Protein AF-A0A087W0A9-F1 (afdb_monomer_lite)

Structure (mmCIF, N/CA/C/O backbone):
data_AF-A0A087W0A9-F1
#
_entry.id   AF-A0A087W0A9-F1
#
loop_
_atom_site.group_PDB
_atom_site.id
_atom_site.type_symbol
_atom_site.label_atom_id
_atom_site.label_alt_id
_atom_site.label_comp_id
_atom_site.label_asym_id
_atom_site.label_entity_id
_atom_site.label_seq_id
_atom_site.pdbx_PDB_ins_code
_atom_site.Cartn_x
_atom_site.Cartn_y
_atom_site.Cartn_z
_atom_site.occupancy
_atom_site.B_iso_or_equiv
_atom_site.auth_seq_id
_atom_site.auth_comp_id
_atom_site.auth_asym_id
_atom_site.auth_atom_id
_atom_site.pdbx_PDB_model_num
ATOM 1 N N . MET A 1 1 ? -28.468 39.241 82.814 1.00 41.75 1 MET A N 1
ATOM 2 C CA . MET A 1 1 ? -27.625 38.100 82.390 1.00 41.75 1 MET A CA 1
ATOM 3 C C . MET A 1 1 ? -27.671 37.986 80.871 1.00 41.75 1 MET A C 1
ATOM 5 O O . MET A 1 1 ? -28.670 37.524 80.340 1.00 41.75 1 MET A O 1
ATOM 9 N N . ARG A 1 2 ? -26.648 38.475 80.154 1.00 44.56 2 ARG A N 1
ATOM 10 C CA . ARG A 1 2 ? -26.501 38.227 78.709 1.00 44.56 2 ARG A CA 1
ATOM 11 C C . ARG A 1 2 ? -25.716 36.930 78.548 1.00 44.56 2 ARG A C 1
ATOM 13 O O . ARG A 1 2 ? -24.548 36.888 78.922 1.00 44.56 2 ARG A O 1
ATOM 20 N N . MET A 1 3 ? -26.370 35.880 78.059 1.00 48.03 3 MET A N 1
ATOM 21 C CA . MET A 1 3 ? -25.693 34.631 77.719 1.00 48.03 3 MET A CA 1
ATOM 22 C C . MET A 1 3 ? -24.756 34.883 76.538 1.00 48.03 3 MET A C 1
ATOM 24 O O . MET A 1 3 ? -25.190 35.317 75.472 1.00 48.03 3 MET A O 1
ATOM 28 N N . MET A 1 4 ? -23.464 34.650 76.753 1.00 44.56 4 MET A N 1
ATOM 29 C CA . MET A 1 4 ? -22.466 34.695 75.690 1.00 44.56 4 MET A CA 1
ATOM 30 C C . MET A 1 4 ? -22.695 33.503 74.748 1.00 44.56 4 MET A C 1
ATOM 32 O O . MET A 1 4 ? -22.771 32.368 75.226 1.00 44.56 4 MET A O 1
ATOM 36 N N . PRO A 1 5 ? -22.815 33.722 73.427 1.00 54.00 5 PRO A N 1
ATOM 37 C CA . PRO A 1 5 ? -22.968 32.630 72.483 1.00 54.00 5 PRO A CA 1
ATOM 38 C C . PRO A 1 5 ? -21.712 31.755 72.468 1.00 54.00 5 PRO A C 1
ATOM 40 O O . PRO A 1 5 ? -20.585 32.230 72.332 1.00 54.00 5 PRO A O 1
ATOM 43 N N . ASN A 1 6 ? -21.953 30.458 72.632 1.00 52.66 6 ASN A N 1
ATOM 44 C CA . ASN A 1 6 ? -20.966 29.403 72.792 1.00 52.66 6 ASN A CA 1
ATOM 45 C C . ASN A 1 6 ? -20.034 29.326 71.563 1.00 52.66 6 ASN A C 1
ATOM 47 O O . ASN A 1 6 ? -20.476 29.050 70.451 1.00 52.66 6 ASN A O 1
ATOM 51 N N . VAL A 1 7 ? -18.733 29.566 71.748 1.00 57.06 7 VAL A N 1
ATOM 52 C CA . VAL A 1 7 ? -17.722 29.654 70.668 1.00 57.06 7 VAL A CA 1
ATOM 53 C C . VAL A 1 7 ? -17.642 28.366 69.827 1.00 57.06 7 VAL A C 1
ATOM 55 O O . VAL A 1 7 ? -17.295 28.408 68.648 1.00 57.06 7 VAL A O 1
ATOM 58 N N . ARG A 1 8 ? -18.051 27.220 70.389 1.00 58.75 8 ARG A N 1
ATOM 59 C CA . ARG A 1 8 ? -18.098 25.925 69.689 1.00 58.75 8 ARG A CA 1
ATOM 60 C C . ARG A 1 8 ? -19.144 25.842 68.575 1.00 58.75 8 ARG A C 1
ATOM 62 O O . ARG A 1 8 ? -18.890 25.178 67.576 1.00 58.75 8 ARG A O 1
ATOM 69 N N . THR A 1 9 ? -20.300 26.493 68.709 1.00 58.28 9 THR A N 1
ATOM 70 C CA . THR A 1 9 ? -21.375 26.377 67.705 1.00 58.28 9 THR A CA 1
ATOM 71 C C . THR A 1 9 ? -21.125 27.246 66.475 1.00 58.28 9 THR A C 1
ATOM 73 O O . THR A 1 9 ? -21.522 26.862 65.376 1.00 58.28 9 THR A O 1
ATOM 76 N N . LYS A 1 10 ? -20.386 28.357 66.618 1.00 59.75 10 LYS A N 1
ATOM 77 C CA . LYS A 1 10 ? -19.938 29.177 65.478 1.00 59.75 10 LYS A CA 1
ATOM 78 C C . LYS A 1 10 ? -19.046 28.392 64.509 1.00 59.75 10 LYS A C 1
ATOM 80 O O . LYS A 1 10 ? -19.249 28.473 63.304 1.00 59.75 10 LYS A O 1
ATOM 85 N N . ASN A 1 11 ? -18.149 27.558 65.032 1.00 74.31 11 ASN A N 1
ATOM 86 C CA . ASN A 1 11 ? -17.206 26.786 64.217 1.00 74.31 11 ASN A CA 1
ATOM 87 C C . ASN A 1 11 ? -17.902 25.671 63.399 1.00 74.31 11 ASN A C 1
ATOM 89 O O . ASN A 1 11 ? -17.533 25.383 62.264 1.00 74.31 11 ASN A O 1
ATOM 93 N N . ILE A 1 12 ? -18.979 25.083 63.935 1.00 77.25 12 ILE A N 1
ATOM 94 C CA . ILE A 1 12 ? -19.772 24.065 63.223 1.00 77.25 12 ILE A CA 1
ATOM 95 C C . ILE A 1 12 ? -20.563 24.695 62.072 1.00 77.25 12 ILE A C 1
ATOM 97 O O . ILE A 1 12 ? -20.585 24.150 60.970 1.00 77.25 12 ILE A O 1
ATOM 101 N N . TYR A 1 13 ? -21.185 25.854 62.302 1.00 82.62 13 TYR A N 1
ATOM 102 C CA . TYR A 1 13 ? -21.931 26.558 61.259 1.00 82.62 13 TYR A CA 1
ATOM 103 C C . TYR A 1 13 ? -21.014 27.013 60.114 1.00 82.62 13 TYR A C 1
ATOM 105 O O . TYR A 1 13 ? -21.341 26.822 58.943 1.00 82.62 13 TYR A O 1
ATOM 113 N N . GLU A 1 14 ? -19.829 27.537 60.438 1.00 84.69 14 GLU A N 1
ATOM 114 C CA . GLU A 1 14 ? -18.809 27.900 59.448 1.00 84.69 14 GLU A CA 1
ATOM 115 C C . GLU A 1 14 ? -18.337 26.687 58.634 1.00 84.69 14 GLU A C 1
ATOM 117 O O . GLU A 1 14 ? -18.252 26.772 57.407 1.00 84.69 14 GLU A O 1
ATOM 122 N N . ALA A 1 15 ? -18.120 25.533 59.274 1.00 84.81 15 ALA A N 1
ATOM 123 C CA . ALA A 1 15 ? -17.748 24.298 58.584 1.00 84.81 15 ALA A CA 1
ATOM 124 C C . ALA A 1 15 ? -18.852 23.782 57.641 1.00 84.81 15 ALA A C 1
ATOM 126 O O . ALA A 1 15 ? -18.552 23.330 56.534 1.00 84.81 15 ALA A O 1
ATOM 127 N N . ILE A 1 16 ? -20.126 23.870 58.044 1.00 87.19 16 ILE A N 1
ATOM 128 C CA . ILE A 1 16 ? -21.272 23.484 57.204 1.00 87.19 16 ILE A CA 1
ATOM 129 C C . ILE A 1 16 ? -21.385 24.420 55.997 1.00 87.19 16 ILE A C 1
ATOM 131 O O . ILE A 1 16 ? -21.445 23.946 54.862 1.00 87.19 16 ILE A O 1
ATOM 135 N N . MET A 1 17 ? -21.322 25.736 56.215 1.00 89.75 17 MET A N 1
ATOM 136 C CA . MET A 1 17 ? -21.353 26.727 55.135 1.00 89.75 17 MET A CA 1
ATOM 137 C C . MET A 1 17 ? -20.164 26.570 54.178 1.00 89.75 17 MET A C 1
ATOM 139 O O . MET A 1 17 ? -20.325 26.713 52.968 1.00 89.75 17 MET A O 1
ATOM 143 N N . HIS A 1 18 ? -18.971 26.247 54.688 1.00 87.12 18 HIS A N 1
ATOM 144 C CA . HIS A 1 18 ? -17.796 25.981 53.858 1.00 87.12 18 HIS A CA 1
ATOM 145 C C . HIS A 1 18 ? -17.975 24.717 53.007 1.00 87.12 18 HIS A C 1
ATOM 147 O O . HIS A 1 18 ? -17.695 24.740 51.810 1.00 87.12 18 HIS A O 1
ATOM 153 N N . ARG A 1 19 ? -18.487 23.622 53.588 1.00 90.25 19 ARG A N 1
ATOM 154 C CA . ARG A 1 19 ? -18.809 22.397 52.834 1.00 90.25 19 ARG A CA 1
ATOM 155 C C . ARG A 1 19 ? -19.855 22.655 51.755 1.00 90.25 19 ARG A C 1
ATOM 157 O O . ARG A 1 19 ? -19.683 22.179 50.639 1.00 90.25 19 ARG A O 1
ATOM 164 N N . GLN A 1 20 ? -20.889 23.436 52.062 1.00 92.50 20 GLN A N 1
ATOM 165 C CA . GLN A 1 20 ? -21.914 23.803 51.089 1.00 92.50 20 GLN A CA 1
ATOM 166 C C . GLN A 1 20 ? -21.325 24.632 49.940 1.00 92.50 20 GLN A C 1
ATOM 168 O O . GLN A 1 20 ? -21.525 24.281 48.781 1.00 92.50 20 GLN A O 1
ATOM 173 N N . LYS A 1 21 ? -20.510 25.652 50.242 1.00 91.69 21 LYS A N 1
ATOM 174 C CA . LYS A 1 21 ? -19.800 26.440 49.219 1.00 91.69 21 LYS A CA 1
ATOM 175 C C . LYS A 1 21 ? -18.885 25.578 48.349 1.00 91.69 21 LYS A C 1
ATOM 177 O O . LYS A 1 21 ? -18.842 25.775 47.141 1.00 91.69 21 LYS A O 1
ATOM 182 N N . MET A 1 22 ? -18.177 24.614 48.939 1.00 92.38 22 MET A N 1
ATOM 183 C CA . MET A 1 22 ? -17.319 23.684 48.195 1.00 92.38 22 MET A CA 1
ATOM 184 C C . MET A 1 22 ? -18.130 22.743 47.296 1.00 92.38 22 MET A C 1
ATOM 186 O O . MET A 1 22 ? -17.740 22.508 46.155 1.00 92.38 22 MET A O 1
ATOM 190 N N . ALA A 1 23 ? -19.271 22.237 47.771 1.00 91.62 23 ALA A N 1
ATOM 191 C CA . ALA A 1 23 ? -20.166 21.402 46.972 1.00 91.62 23 ALA A CA 1
ATOM 192 C C . ALA A 1 23 ? -20.796 22.185 45.807 1.00 91.62 23 ALA A C 1
ATOM 194 O O . ALA A 1 23 ? -20.850 21.687 44.683 1.00 91.62 23 ALA A O 1
ATOM 195 N N . GLU A 1 24 ? -21.223 23.427 46.048 1.00 93.19 24 GLU A N 1
ATOM 196 C CA . GLU A 1 24 ? -21.750 24.320 45.013 1.00 93.19 24 GLU A CA 1
ATOM 197 C C . GLU A 1 24 ? -20.676 24.693 43.983 1.00 93.19 24 GLU A C 1
ATOM 199 O O . GLU A 1 24 ? -20.935 24.610 42.783 1.00 93.19 24 GLU A O 1
ATOM 204 N N . ALA A 1 25 ? -19.458 25.021 44.427 1.00 93.81 25 ALA A N 1
ATOM 205 C CA . ALA A 1 25 ? -18.329 25.291 43.539 1.00 93.81 25 ALA A CA 1
ATOM 206 C C . ALA A 1 25 ? -17.983 24.067 42.677 1.00 93.81 25 ALA A C 1
ATOM 208 O O . ALA A 1 25 ? -17.817 24.199 41.468 1.00 93.81 25 ALA A O 1
ATOM 209 N N . LYS A 1 26 ? -17.957 22.863 43.266 1.00 94.44 26 LYS A N 1
ATOM 210 C CA . LYS A 1 26 ? -17.731 21.614 42.526 1.00 94.44 26 LYS A CA 1
ATOM 211 C C . LYS A 1 26 ? -18.806 21.390 41.459 1.00 94.44 26 LYS A C 1
ATOM 213 O O . LYS A 1 26 ? -18.471 21.145 40.304 1.00 94.44 26 LYS A O 1
ATOM 218 N N . LYS A 1 27 ? -20.082 21.570 41.813 1.00 94.19 27 LYS A N 1
ATOM 219 C CA . LYS A 1 27 ? -21.205 21.462 40.869 1.00 94.19 27 LYS A CA 1
ATOM 220 C C . LYS A 1 27 ? -21.097 22.477 39.726 1.00 94.19 27 LYS A C 1
ATOM 222 O O . LYS A 1 27 ? -21.428 22.157 38.589 1.00 94.19 27 LYS A O 1
ATOM 227 N N . GLN A 1 28 ? -20.639 23.698 40.005 1.00 93.12 28 GLN A N 1
ATOM 228 C CA . GLN A 1 28 ? -20.399 24.707 38.969 1.00 93.12 28 GLN A CA 1
ATOM 229 C C . GLN A 1 28 ? -19.237 24.320 38.047 1.00 93.12 28 GLN A C 1
ATOM 231 O O . GLN A 1 28 ? -19.374 24.449 36.831 1.00 93.12 28 GLN A O 1
ATOM 236 N N . CYS A 1 29 ? -18.129 23.811 38.594 1.00 94.56 29 CYS A N 1
ATOM 237 C CA . CYS A 1 29 ? -17.008 23.310 37.796 1.00 94.56 29 CYS A CA 1
ATOM 238 C C . CYS A 1 29 ? -17.449 22.174 36.861 1.00 94.56 29 CYS A C 1
ATOM 240 O O . CYS A 1 29 ? -17.224 22.269 35.658 1.00 94.56 29 CYS A O 1
ATOM 242 N N . GLU A 1 30 ? -18.178 21.179 37.375 1.00 92.75 30 GLU A N 1
ATOM 243 C CA . GLU A 1 30 ? -18.722 20.067 36.577 1.00 92.75 30 GLU A CA 1
ATOM 244 C C . GLU A 1 30 ? -19.658 20.564 35.460 1.00 92.75 30 GLU A C 1
ATOM 246 O O . GLU A 1 30 ? -19.624 20.078 34.330 1.00 92.75 30 GLU A O 1
ATOM 251 N N . GLN A 1 31 ? -20.482 21.583 35.733 1.00 91.62 31 GLN A N 1
ATOM 252 C CA . GLN A 1 31 ? -21.335 22.194 34.709 1.00 91.62 31 GLN A CA 1
ATOM 253 C C . GLN A 1 31 ? -20.533 22.908 33.615 1.00 91.62 31 GLN A C 1
ATOM 255 O O . GLN A 1 31 ? -20.938 22.884 32.451 1.00 91.62 31 GLN A O 1
ATOM 260 N N . ILE A 1 32 ? -19.429 23.569 33.967 1.00 96.25 32 ILE A N 1
ATOM 261 C CA . ILE A 1 32 ? -18.552 24.243 33.001 1.00 96.25 32 ILE A CA 1
ATOM 262 C C . ILE A 1 32 ? -17.812 23.209 32.149 1.00 96.25 32 ILE A C 1
ATOM 264 O O . ILE A 1 32 ? -17.768 23.361 30.929 1.00 96.25 32 ILE A O 1
ATOM 268 N N . GLU A 1 33 ? -17.279 22.155 32.764 1.00 93.38 33 GLU A N 1
ATOM 269 C CA . GLU A 1 33 ? -16.610 21.053 32.064 1.00 93.38 33 GLU A CA 1
ATOM 270 C C . GLU A 1 33 ? -17.559 20.343 31.099 1.00 93.38 33 GLU A C 1
ATOM 272 O O . GLU A 1 33 ? -17.237 20.208 29.920 1.00 93.38 33 GLU A O 1
ATOM 277 N N . ASN A 1 34 ? -18.777 20.012 31.536 1.00 93.75 34 ASN A N 1
ATOM 278 C CA . ASN A 1 34 ? -19.786 19.427 30.654 1.00 93.75 34 ASN A CA 1
ATOM 279 C C . ASN A 1 34 ? -20.120 20.348 29.475 1.00 93.75 34 ASN A C 1
ATOM 281 O O . ASN A 1 34 ? -20.191 19.895 28.334 1.00 93.75 34 ASN A O 1
ATOM 285 N N . LYS A 1 35 ? -20.284 21.658 29.708 1.00 93.44 35 LYS A N 1
ATOM 286 C CA . LYS A 1 35 ? -20.517 22.621 28.619 1.00 93.44 35 LYS A CA 1
ATOM 287 C C . LYS A 1 35 ? -19.363 22.646 27.618 1.00 93.44 35 LYS A C 1
ATOM 289 O O . LYS A 1 35 ? -19.626 22.688 26.418 1.00 93.44 35 LYS A O 1
ATOM 294 N N . ARG A 1 36 ? -18.113 22.603 28.089 1.00 94.44 36 ARG A N 1
ATOM 295 C CA . ARG A 1 36 ? -16.931 22.517 27.217 1.00 94.44 36 ARG A CA 1
ATOM 296 C C . ARG A 1 36 ? -16.926 21.220 26.416 1.00 94.44 36 ARG A C 1
ATOM 298 O O . ARG A 1 36 ? -16.761 21.271 25.204 1.00 94.44 36 ARG A O 1
ATOM 305 N N . PHE A 1 37 ? -17.220 20.090 27.056 1.00 94.56 37 PHE A N 1
ATOM 306 C CA . PHE A 1 37 ? -17.307 18.797 26.383 1.00 94.56 37 PHE A CA 1
ATOM 307 C C . PHE A 1 37 ? -18.316 18.809 25.226 1.00 94.56 37 PHE A C 1
ATOM 309 O O . PHE A 1 37 ? -17.989 18.369 24.124 1.00 94.56 37 PHE A O 1
ATOM 316 N N . PHE A 1 38 ? -19.518 19.359 25.434 1.00 92.19 38 PHE A N 1
ATOM 317 C CA . PHE A 1 38 ? -20.519 19.464 24.367 1.00 92.19 38 PHE A CA 1
ATOM 318 C C . PHE A 1 38 ? -20.085 20.410 23.242 1.00 92.19 38 PHE A C 1
ATOM 320 O O . PHE A 1 38 ? -20.293 20.091 22.074 1.00 92.19 38 PHE A O 1
ATOM 327 N N . GLN A 1 39 ? -19.427 21.528 23.563 1.00 93.31 39 GLN A N 1
ATOM 328 C CA . GLN A 1 39 ? -18.872 22.432 22.549 1.00 93.31 39 GLN A CA 1
ATOM 329 C C . GLN A 1 39 ? -17.794 21.742 21.701 1.00 93.31 39 GLN A C 1
ATOM 331 O O . GLN A 1 39 ? -17.842 21.811 20.473 1.00 93.31 39 GLN A O 1
ATOM 336 N N . ASP A 1 40 ? -16.867 21.021 22.329 1.00 92.75 40 ASP A N 1
ATOM 337 C CA . ASP A 1 40 ? -15.804 20.296 21.629 1.00 92.75 40 ASP A CA 1
ATOM 338 C C . ASP A 1 40 ? -16.348 19.112 20.824 1.00 92.75 40 ASP A C 1
ATOM 340 O O . ASP A 1 40 ? -15.849 18.798 19.738 1.00 92.75 40 ASP A O 1
ATOM 344 N N . SER A 1 41 ? -17.382 18.444 21.338 1.00 91.44 41 SER A N 1
ATOM 345 C CA . SER A 1 41 ? -18.109 17.399 20.617 1.00 91.44 41 SER A CA 1
ATOM 346 C C . SER A 1 41 ? -18.794 17.962 19.370 1.00 91.44 41 SER A C 1
ATOM 348 O O . SER A 1 41 ? -18.656 17.392 18.290 1.00 91.44 41 SER A O 1
ATOM 350 N N . ASP A 1 42 ? -19.459 19.115 19.474 1.00 92.38 42 ASP A N 1
ATOM 351 C CA . ASP A 1 42 ? -20.101 19.782 18.338 1.00 92.38 42 ASP A CA 1
ATOM 352 C C . ASP A 1 42 ? -19.086 20.234 17.283 1.00 92.38 42 ASP A C 1
ATOM 354 O O . ASP A 1 42 ? -19.322 20.086 16.080 1.00 92.38 42 ASP A O 1
ATOM 358 N N . VAL A 1 43 ? -17.938 20.773 17.707 1.00 92.38 43 VAL A N 1
ATOM 359 C CA . VAL A 1 43 ? -16.852 21.151 16.791 1.00 92.38 43 VAL A CA 1
ATOM 360 C C . VAL A 1 43 ? -16.316 19.919 16.064 1.00 92.38 43 VAL A C 1
ATOM 362 O O . VAL A 1 43 ? -16.191 19.957 14.836 1.00 92.38 43 VAL A O 1
ATOM 365 N N . ARG A 1 44 ? -16.067 18.814 16.780 1.00 91.31 44 ARG A N 1
ATOM 366 C CA . ARG A 1 44 ? -15.632 17.544 16.177 1.00 91.31 44 ARG A CA 1
ATOM 367 C C . ARG A 1 44 ? -16.664 16.996 15.200 1.00 91.31 44 ARG A C 1
ATOM 369 O O . ARG A 1 44 ? -16.306 16.716 14.061 1.00 91.31 44 ARG A O 1
ATOM 376 N N . ALA A 1 45 ? -17.938 16.947 15.580 1.00 92.06 45 ALA A N 1
ATOM 377 C CA . ALA A 1 45 ? -19.012 16.477 14.709 1.00 92.06 45 ALA A CA 1
ATOM 378 C C . ALA A 1 45 ? -19.143 17.332 13.434 1.00 92.06 45 ALA A C 1
ATOM 380 O O . ALA A 1 45 ? -19.347 16.806 12.339 1.00 92.06 45 ALA A O 1
ATOM 381 N N . ARG A 1 46 ? -18.974 18.661 13.532 1.00 92.19 46 ARG A N 1
ATOM 382 C CA . ARG A 1 46 ? -18.962 19.558 12.360 1.00 92.19 46 ARG A CA 1
ATOM 383 C C . ARG A 1 46 ? -17.752 19.324 11.460 1.00 92.19 46 ARG A C 1
ATOM 385 O O . ARG A 1 46 ? -17.905 19.337 10.239 1.00 92.19 46 ARG A O 1
ATOM 392 N N . GLN A 1 47 ? -16.566 19.133 12.034 1.00 92.50 47 GLN A N 1
ATOM 393 C CA . GLN A 1 47 ? -15.353 18.837 11.268 1.00 92.50 47 GLN A CA 1
ATOM 394 C C . GLN A 1 47 ? -15.450 17.476 10.584 1.00 92.50 47 GLN A C 1
ATOM 396 O O . GLN A 1 47 ? -15.177 17.379 9.392 1.00 92.50 47 GLN A O 1
ATOM 401 N N . GLU A 1 48 ? -15.932 16.460 11.292 1.00 89.62 48 GLU A N 1
ATOM 402 C CA . GLU A 1 48 ? -16.163 15.130 10.743 1.00 89.62 48 GLU A CA 1
ATOM 403 C C . GLU A 1 48 ? -17.191 15.175 9.612 1.00 89.62 48 GLU A C 1
ATOM 405 O O . GLU A 1 48 ? -16.926 14.667 8.525 1.00 89.62 48 GLU A O 1
ATOM 410 N N . LYS A 1 49 ? -18.315 15.884 9.790 1.00 94.00 49 LYS A N 1
ATOM 411 C CA . LYS A 1 49 ? -19.292 16.120 8.716 1.00 94.00 49 LYS A CA 1
ATOM 412 C C . LYS A 1 49 ? -18.675 16.847 7.519 1.00 94.00 49 LYS A C 1
ATOM 414 O O . LYS A 1 49 ? -19.016 16.553 6.378 1.00 94.00 49 LYS A O 1
ATOM 419 N N . ARG A 1 50 ? -17.762 17.794 7.753 1.00 92.06 50 ARG A N 1
ATOM 420 C CA . ARG A 1 50 ? -17.046 18.497 6.681 1.00 92.06 50 ARG A CA 1
ATOM 421 C C . ARG A 1 50 ? -16.094 17.557 5.946 1.00 92.06 50 ARG A C 1
ATOM 423 O O . ARG A 1 50 ? -16.119 17.552 4.722 1.00 92.06 50 ARG A O 1
ATOM 430 N N . TRP A 1 51 ? -15.304 16.750 6.646 1.00 88.19 51 TRP A N 1
ATOM 431 C CA . TRP A 1 51 ? -14.361 15.805 6.037 1.00 88.19 51 TRP A CA 1
ATOM 432 C C . TRP A 1 51 ? -15.049 14.652 5.313 1.00 88.19 51 TRP A C 1
ATOM 434 O O . TRP A 1 51 ? -14.590 14.231 4.256 1.00 88.19 51 TRP A O 1
ATOM 444 N N . THR A 1 52 ? -16.172 14.183 5.852 1.00 88.88 52 THR A N 1
ATOM 445 C CA . THR A 1 52 ? -17.005 13.138 5.241 1.00 88.88 52 THR A CA 1
ATOM 446 C C . THR A 1 52 ? -17.952 13.680 4.172 1.00 88.88 52 THR A C 1
ATOM 448 O O . THR A 1 52 ? -18.609 12.894 3.490 1.00 88.88 52 THR A O 1
ATOM 451 N N . SER A 1 53 ? -18.027 15.004 3.993 1.00 93.44 53 SER A N 1
ATOM 452 C CA . SER A 1 53 ? -18.840 15.594 2.934 1.00 93.44 53 SER A CA 1
ATOM 453 C C . SER A 1 53 ? -18.320 15.193 1.557 1.00 93.44 53 SER A C 1
ATOM 455 O O . SER A 1 53 ? -17.113 15.144 1.302 1.00 93.44 53 SER A O 1
ATOM 457 N N . GLU A 1 54 ? -19.257 14.977 0.642 1.00 88.56 54 GLU A N 1
ATOM 458 C CA . GLU A 1 54 ? -18.975 14.687 -0.761 1.00 88.56 54 GLU A CA 1
ATOM 459 C C . GLU A 1 54 ? -18.122 15.786 -1.410 1.00 88.56 54 GLU A C 1
ATOM 461 O O . GLU A 1 54 ? -17.242 15.502 -2.214 1.00 88.56 54 GLU A O 1
ATOM 466 N N . THR A 1 55 ? -18.287 17.040 -0.987 1.00 91.12 55 THR A N 1
ATOM 467 C CA . THR A 1 55 ? -17.471 18.173 -1.435 1.00 91.12 55 THR A CA 1
ATOM 468 C C . THR A 1 55 ? -16.014 18.057 -0.994 1.00 91.12 55 THR A C 1
ATOM 470 O O . THR A 1 55 ? -15.119 18.313 -1.793 1.00 91.12 55 THR A O 1
ATOM 473 N N . SER A 1 56 ? -15.750 17.662 0.256 1.00 88.44 56 SER A N 1
ATOM 474 C CA . SER A 1 56 ? -14.380 17.443 0.746 1.00 88.44 56 SER A CA 1
ATOM 475 C C . SER A 1 56 ? -13.730 16.245 0.062 1.00 88.44 56 SER A C 1
ATOM 477 O O . SER A 1 56 ? -12.570 16.323 -0.339 1.00 88.44 56 SER A O 1
ATOM 479 N N . PHE A 1 57 ? -14.487 15.162 -0.128 1.00 87.00 57 PHE A N 1
ATOM 480 C CA . PHE A 1 57 ? -14.032 14.002 -0.886 1.00 87.00 57 PHE A CA 1
ATOM 481 C C . PHE A 1 57 ? -13.692 14.373 -2.333 1.00 87.00 57 PHE A C 1
ATOM 483 O O . PHE A 1 57 ? -12.588 14.090 -2.786 1.00 87.00 57 PHE A O 1
ATOM 490 N N . ASN A 1 58 ? -14.586 15.077 -3.031 1.00 89.19 58 ASN A N 1
ATOM 491 C CA . ASN A 1 58 ? -14.358 15.533 -4.399 1.00 89.19 58 ASN A CA 1
ATOM 492 C C . ASN A 1 58 ? -13.173 16.498 -4.481 1.00 89.19 58 ASN A C 1
ATOM 494 O O . ASN A 1 58 ? -12.359 16.361 -5.384 1.00 89.19 58 ASN A O 1
ATOM 498 N N . ASN A 1 59 ? -13.007 17.413 -3.525 1.00 87.62 59 ASN A N 1
ATOM 499 C CA . ASN A 1 59 ? -11.845 18.303 -3.485 1.00 87.62 59 ASN A CA 1
ATOM 500 C C . ASN A 1 59 ? -10.533 17.533 -3.275 1.00 87.62 59 ASN A C 1
ATOM 502 O O . ASN A 1 59 ? -9.558 17.801 -3.971 1.00 87.62 59 ASN A O 1
ATOM 506 N N . SER A 1 60 ? -10.507 16.559 -2.361 1.00 85.25 60 SER A N 1
ATOM 507 C CA . SER A 1 60 ? -9.328 15.712 -2.138 1.00 85.25 60 SER A CA 1
ATOM 508 C C . SER A 1 60 ? -9.035 14.818 -3.344 1.00 85.25 60 SER A C 1
ATOM 510 O O . SER A 1 60 ? -7.877 14.616 -3.692 1.00 85.25 60 SER A O 1
ATOM 512 N N . MET A 1 61 ? -10.076 14.303 -4.000 1.00 85.19 61 MET A N 1
ATOM 513 C CA . MET A 1 61 ? -9.961 13.495 -5.211 1.00 85.19 61 MET A CA 1
ATOM 514 C C . MET A 1 61 ? -9.439 14.339 -6.376 1.00 85.19 61 MET A C 1
ATOM 516 O O . MET A 1 61 ? -8.528 13.921 -7.078 1.00 85.19 61 MET A O 1
ATOM 520 N N . MET A 1 62 ? -9.958 15.555 -6.550 1.00 83.00 62 MET A N 1
ATOM 521 C CA . MET A 1 62 ? -9.497 16.495 -7.573 1.00 83.00 62 MET A CA 1
ATOM 522 C C . MET A 1 62 ? -8.061 16.944 -7.322 1.00 83.00 62 MET A C 1
ATOM 524 O O . MET A 1 62 ? -7.302 17.037 -8.276 1.00 83.00 62 MET A O 1
ATOM 528 N N . ALA A 1 63 ? -7.656 17.157 -6.067 1.00 81.50 63 ALA A N 1
ATOM 529 C CA . ALA A 1 63 ? -6.265 17.455 -5.728 1.00 81.50 63 ALA A CA 1
ATOM 530 C C . ALA A 1 63 ? -5.304 16.310 -6.093 1.00 81.50 63 ALA A C 1
ATOM 532 O O . ALA A 1 63 ? -4.150 16.572 -6.408 1.00 81.50 63 ALA A O 1
ATOM 533 N N . TYR A 1 64 ? -5.776 15.060 -6.069 1.00 79.19 64 TYR A N 1
ATOM 534 C CA . TYR A 1 64 ? -4.970 13.890 -6.424 1.00 79.19 64 TYR A CA 1
ATOM 535 C C . TYR A 1 64 ? -4.977 13.593 -7.932 1.00 79.19 64 TYR A C 1
ATOM 537 O O . TYR A 1 64 ? -3.976 13.152 -8.488 1.00 79.19 64 TYR A O 1
ATOM 545 N N . LEU A 1 65 ? -6.117 13.806 -8.596 1.00 79.75 65 LEU A N 1
ATOM 546 C CA . LEU A 1 65 ? -6.294 13.534 -10.025 1.00 79.75 65 LEU A CA 1
ATOM 547 C C . LEU A 1 65 ? -5.774 14.661 -10.919 1.00 79.75 65 LEU A C 1
ATOM 549 O O . LEU A 1 65 ? -5.414 14.404 -12.067 1.00 79.75 65 LEU A O 1
ATOM 553 N N . LEU A 1 66 ? -5.757 15.903 -10.431 1.00 77.19 66 LEU A N 1
ATOM 554 C CA . LEU A 1 66 ? -5.144 17.004 -11.157 1.00 77.19 66 LEU A CA 1
ATOM 555 C C . LEU A 1 66 ? -3.625 16.869 -11.021 1.00 77.19 66 LEU A C 1
ATOM 557 O O . LEU A 1 66 ? -3.119 16.992 -9.905 1.00 77.19 66 LEU A O 1
ATOM 561 N N . PRO A 1 67 ? -2.887 16.630 -12.122 1.00 73.94 67 PRO A N 1
ATOM 562 C CA . PRO A 1 67 ? -1.439 16.690 -12.073 1.00 73.94 67 PRO A CA 1
ATOM 563 C C . PRO A 1 67 ? -1.040 18.061 -11.547 1.00 73.94 67 PRO A C 1
ATOM 565 O O . PRO A 1 67 ? -1.646 19.078 -11.907 1.00 73.94 67 PRO A O 1
ATOM 568 N N . ASP A 1 68 ? -0.050 18.059 -10.663 1.00 83.31 68 ASP A N 1
ATOM 569 C CA . ASP A 1 68 ? 0.349 19.247 -9.935 1.00 83.31 68 ASP A CA 1
ATOM 570 C C . ASP A 1 68 ? 0.619 20.378 -10.934 1.00 83.31 68 ASP A C 1
ATOM 572 O O . ASP A 1 68 ? 1.433 20.226 -11.853 1.00 83.31 68 ASP A O 1
ATOM 576 N N . LYS A 1 69 ? -0.142 21.475 -10.838 1.00 83.88 69 LYS A N 1
ATOM 577 C CA . LYS A 1 69 ? -0.172 22.512 -11.886 1.00 83.88 69 LYS A CA 1
ATOM 578 C C . LYS A 1 69 ? 1.230 23.045 -12.155 1.00 83.88 69 LYS A C 1
ATOM 580 O O . LYS A 1 69 ? 1.566 23.334 -13.301 1.00 83.88 69 LYS A O 1
ATOM 585 N N . GLU A 1 70 ? 2.051 23.112 -11.114 1.00 82.75 70 GLU A N 1
ATOM 586 C CA . GLU A 1 70 ? 3.446 23.528 -11.187 1.00 82.75 70 GLU A CA 1
ATOM 587 C C . GLU A 1 70 ? 4.296 22.562 -12.021 1.00 82.75 70 GLU A C 1
ATOM 589 O O . GLU A 1 70 ? 5.087 23.003 -12.854 1.00 82.75 70 GLU A O 1
ATOM 594 N N . THR A 1 71 ? 4.078 21.250 -11.900 1.00 81.50 71 THR A N 1
ATOM 595 C CA . THR A 1 71 ? 4.787 20.243 -12.709 1.00 81.50 71 THR A CA 1
ATOM 596 C C . THR A 1 71 ? 4.399 20.318 -14.184 1.00 81.50 71 THR A C 1
ATOM 598 O O . THR A 1 71 ? 5.263 20.244 -15.058 1.00 81.50 71 THR A O 1
ATOM 601 N N . VAL A 1 72 ? 3.114 20.536 -14.489 1.00 83.44 72 VAL A N 1
ATOM 602 C CA . VAL A 1 72 ? 2.636 20.707 -15.871 1.00 83.44 72 VAL A CA 1
ATOM 603 C C . VAL A 1 72 ? 3.210 21.983 -16.484 1.00 83.44 72 VAL A C 1
ATOM 605 O O . VAL A 1 72 ? 3.674 21.960 -17.626 1.00 83.44 72 VAL A O 1
ATOM 608 N N . LEU A 1 73 ? 3.225 23.084 -15.727 1.00 87.62 73 LEU A N 1
ATOM 609 C CA . LEU A 1 73 ? 3.825 24.346 -16.157 1.00 87.62 73 LEU A CA 1
ATOM 610 C C . LEU A 1 73 ? 5.334 24.204 -16.382 1.00 87.62 73 LEU A C 1
ATOM 612 O O . LEU A 1 73 ? 5.814 24.607 -17.439 1.00 87.62 73 LEU A O 1
ATOM 616 N N . SER A 1 74 ? 6.056 23.555 -15.466 1.00 91.19 74 SER A N 1
ATOM 617 C CA . SER A 1 74 ? 7.491 23.275 -15.595 1.00 91.19 74 SER A CA 1
ATOM 618 C C . SER A 1 74 ? 7.801 22.420 -16.831 1.00 91.19 74 SER A C 1
ATOM 620 O O . SER A 1 74 ? 8.667 22.765 -17.635 1.00 91.19 74 SER A O 1
ATOM 622 N N . ASN A 1 75 ? 7.021 21.363 -17.077 1.00 89.75 75 ASN A N 1
ATOM 623 C CA . ASN A 1 75 ? 7.165 20.527 -18.272 1.00 89.75 75 ASN A CA 1
ATOM 624 C C . ASN A 1 75 ? 6.887 21.307 -19.568 1.00 89.75 75 ASN A C 1
ATOM 626 O O . ASN A 1 75 ? 7.590 21.135 -20.570 1.00 89.75 75 ASN A O 1
ATOM 630 N N . LEU A 1 76 ? 5.883 22.190 -19.567 1.00 94.38 76 LEU A N 1
ATOM 631 C CA . LEU A 1 76 ? 5.601 23.075 -20.699 1.00 94.38 76 LEU A CA 1
ATOM 632 C C . LEU A 1 76 ? 6.725 24.092 -20.923 1.00 94.38 76 LEU A C 1
ATOM 634 O O . LEU A 1 76 ? 7.096 24.340 -22.070 1.00 94.38 76 LEU A O 1
ATOM 638 N N . GLU A 1 77 ? 7.281 24.663 -19.859 1.00 95.62 77 GLU A N 1
ATOM 639 C CA . GLU A 1 77 ? 8.417 25.586 -19.899 1.00 95.62 77 GLU A CA 1
ATOM 640 C C . GLU A 1 77 ? 9.675 24.895 -20.442 1.00 95.62 77 GLU A C 1
ATOM 642 O O . GLU A 1 77 ? 10.333 25.420 -21.345 1.00 95.62 77 GLU A O 1
ATOM 647 N N . ALA A 1 78 ? 9.963 23.673 -19.987 1.00 94.62 78 ALA A N 1
ATOM 648 C CA . ALA A 1 78 ? 11.055 22.846 -20.489 1.00 94.62 78 ALA A CA 1
ATOM 649 C C . ALA A 1 78 ? 10.877 22.534 -21.983 1.00 94.62 78 ALA A C 1
ATOM 651 O O . ALA A 1 78 ? 11.809 22.690 -22.777 1.00 94.62 78 ALA A O 1
ATOM 652 N N . ARG A 1 79 ? 9.657 22.175 -22.407 1.00 95.81 79 ARG A N 1
ATOM 653 C CA . ARG A 1 79 ? 9.344 21.910 -23.819 1.00 95.81 79 ARG A CA 1
ATOM 654 C C . ARG A 1 79 ? 9.467 23.169 -24.681 1.00 95.81 79 ARG A C 1
ATOM 656 O O . ARG A 1 79 ? 10.047 23.103 -25.765 1.00 95.81 79 ARG A O 1
ATOM 663 N N . LYS A 1 80 ? 8.994 24.323 -24.194 1.00 96.75 80 LYS A N 1
ATOM 664 C CA . LYS A 1 80 ? 9.184 25.632 -24.846 1.00 96.75 80 LYS A CA 1
ATOM 665 C C . LYS A 1 80 ? 10.665 25.984 -24.959 1.00 96.75 80 LYS A C 1
ATOM 667 O O . LYS A 1 80 ? 11.097 26.446 -26.010 1.00 96.75 80 LYS A O 1
ATOM 672 N N . SER A 1 81 ? 11.449 25.743 -23.913 1.00 95.69 81 SER A N 1
ATOM 673 C CA . SER A 1 81 ? 12.890 26.013 -23.897 1.00 95.69 81 SER A CA 1
ATOM 674 C C . SER A 1 81 ? 13.638 25.128 -24.892 1.00 95.69 81 SER A C 1
ATOM 676 O O . SER A 1 81 ? 14.460 25.628 -25.660 1.00 95.69 81 SER A O 1
ATOM 678 N N . LYS A 1 82 ? 13.281 23.839 -24.968 1.00 97.06 82 LYS A N 1
ATOM 679 C CA . LYS A 1 82 ? 13.798 22.910 -25.981 1.00 97.06 82 LYS A CA 1
ATOM 680 C C . LYS A 1 82 ? 13.469 23.381 -27.398 1.00 97.06 82 LYS A C 1
ATOM 682 O O . LYS A 1 82 ? 14.358 23.407 -28.242 1.00 97.06 82 LYS A O 1
ATOM 687 N N . LEU A 1 83 ? 12.233 23.819 -27.648 1.00 96.06 83 LEU A N 1
ATOM 688 C CA . LEU A 1 83 ? 11.834 24.357 -28.951 1.00 96.06 83 LEU A CA 1
ATOM 689 C C . LEU A 1 83 ? 12.620 25.626 -29.310 1.00 96.06 83 LEU A C 1
ATOM 691 O O . LEU A 1 83 ? 13.140 25.725 -30.414 1.00 96.06 83 LEU A O 1
ATOM 695 N N . ARG A 1 84 ? 12.787 26.563 -28.366 1.00 97.25 84 ARG A N 1
ATOM 696 C CA . ARG A 1 84 ? 13.622 27.761 -28.574 1.00 97.25 84 ARG A CA 1
ATOM 697 C C . ARG A 1 84 ? 15.085 27.414 -28.859 1.00 97.25 84 ARG A C 1
ATOM 699 O O . ARG A 1 84 ? 15.745 28.167 -29.564 1.00 97.25 84 ARG A O 1
ATOM 706 N N . SER A 1 85 ? 15.607 26.326 -28.289 1.00 95.88 85 SER A N 1
ATOM 707 C CA . SER A 1 85 ? 16.962 25.846 -28.582 1.00 95.88 85 SER A CA 1
ATOM 708 C C . SER A 1 85 ? 17.061 25.252 -29.987 1.00 95.88 85 SER A C 1
ATOM 710 O O . SER A 1 85 ? 18.021 25.554 -30.687 1.00 95.88 85 SER A O 1
ATOM 712 N N . LEU A 1 86 ? 16.074 24.459 -30.415 1.00 95.88 86 LEU A N 1
ATOM 713 C CA . LEU A 1 86 ? 16.035 23.902 -31.771 1.00 95.88 86 LEU A CA 1
ATOM 714 C C . LEU A 1 86 ? 15.913 25.000 -32.830 1.00 95.88 86 LEU A C 1
ATOM 716 O O . LEU A 1 86 ? 16.694 25.000 -33.770 1.00 95.88 86 LEU A O 1
ATOM 720 N N . LEU A 1 87 ? 15.019 25.971 -32.627 1.00 93.50 87 LEU A N 1
ATOM 721 C CA . LEU A 1 87 ? 14.857 27.103 -33.546 1.00 93.50 87 LEU A CA 1
ATOM 722 C C . LEU A 1 87 ? 16.116 27.973 -33.628 1.00 93.50 87 LEU A C 1
ATOM 724 O O . LEU A 1 87 ? 16.438 28.473 -34.697 1.00 93.50 87 LEU A O 1
ATOM 728 N N . ARG A 1 88 ? 16.851 28.137 -32.518 1.00 95.06 88 ARG A N 1
ATOM 729 C CA . ARG A 1 88 ? 18.160 28.808 -32.540 1.00 95.06 88 ARG A CA 1
ATOM 730 C C . ARG A 1 88 ? 19.179 28.031 -33.365 1.00 95.06 88 ARG A C 1
ATOM 732 O O . ARG A 1 88 ? 19.780 28.612 -34.249 1.00 95.06 88 ARG A O 1
ATOM 739 N N . LYS A 1 89 ? 19.309 26.721 -33.139 1.00 94.06 89 LYS A N 1
ATOM 740 C CA . LYS A 1 89 ? 20.216 25.873 -33.929 1.00 94.06 89 LYS A CA 1
ATOM 741 C C . LYS A 1 89 ? 19.875 25.881 -35.419 1.00 94.06 89 LYS A C 1
ATOM 743 O O . LYS A 1 89 ? 20.777 25.852 -36.241 1.00 94.06 89 LYS A O 1
ATOM 748 N N . GLU A 1 90 ? 18.588 25.893 -35.754 1.00 91.94 90 GLU A N 1
ATOM 749 C CA . GLU A 1 90 ? 18.118 26.002 -37.134 1.00 91.94 90 GLU A CA 1
ATOM 750 C C . GLU A 1 90 ? 18.474 27.368 -37.740 1.00 91.94 90 GLU A C 1
ATOM 752 O O . GLU A 1 90 ? 19.007 27.423 -38.844 1.00 91.94 90 GLU A O 1
ATOM 757 N N . ALA A 1 91 ? 18.269 28.464 -37.003 1.00 92.12 91 ALA A N 1
ATOM 758 C CA . ALA A 1 91 ? 18.704 29.792 -37.433 1.00 92.12 91 ALA A CA 1
ATOM 759 C C . ALA A 1 91 ? 20.229 29.860 -37.636 1.00 92.12 91 ALA A C 1
ATOM 761 O O . ALA A 1 91 ? 20.676 30.299 -38.692 1.00 92.12 91 ALA A O 1
ATOM 762 N N . ASP A 1 92 ? 21.014 29.346 -36.684 1.00 90.81 92 ASP A N 1
ATOM 763 C CA . ASP A 1 92 ? 22.477 29.278 -36.773 1.00 90.81 92 ASP A CA 1
ATOM 764 C C . ASP A 1 92 ? 22.922 28.441 -37.984 1.00 90.81 92 ASP A C 1
ATOM 766 O O . ASP A 1 92 ? 23.892 28.777 -38.662 1.00 90.81 92 ASP A O 1
ATOM 770 N N . PHE A 1 93 ? 22.216 27.344 -38.280 1.00 91.00 93 PHE A N 1
ATOM 771 C CA . PHE A 1 93 ? 22.474 26.512 -39.453 1.00 91.00 93 PHE A CA 1
ATOM 772 C C . PHE A 1 93 ? 22.282 27.309 -40.749 1.00 91.00 93 PHE A C 1
ATOM 774 O O . PHE A 1 93 ? 23.187 27.328 -41.581 1.00 91.00 93 PHE A O 1
ATOM 781 N N . TYR A 1 94 ? 21.166 28.030 -40.892 1.00 87.88 94 TYR A N 1
ATOM 782 C CA . TYR A 1 94 ? 20.911 28.853 -42.077 1.00 87.88 94 TYR A CA 1
ATOM 783 C C . TYR A 1 94 ? 21.849 30.059 -42.190 1.00 87.88 94 TYR A C 1
ATOM 785 O O . TYR A 1 94 ? 22.258 30.408 -43.297 1.00 87.88 94 TYR A O 1
ATOM 793 N N . GLU A 1 95 ? 22.218 30.702 -41.080 1.00 85.00 95 GLU A N 1
ATOM 794 C CA . GLU A 1 95 ? 23.219 31.773 -41.097 1.00 85.00 95 GLU A CA 1
ATOM 795 C C . GLU A 1 95 ? 24.578 31.233 -41.555 1.00 85.00 95 GLU A C 1
ATOM 797 O O . GLU A 1 95 ? 25.183 31.794 -42.470 1.00 85.00 95 GLU A O 1
ATOM 802 N N . ASN A 1 96 ? 25.022 30.099 -41.010 1.00 83.06 96 ASN A N 1
ATOM 803 C CA . ASN A 1 96 ? 26.270 29.453 -41.416 1.00 83.06 96 ASN A CA 1
ATOM 804 C C . ASN A 1 96 ? 26.244 28.985 -42.874 1.00 83.06 96 ASN A C 1
ATOM 806 O O . ASN A 1 96 ? 27.246 29.122 -43.571 1.00 83.06 96 ASN A O 1
ATOM 810 N N . GLU A 1 97 ? 25.116 28.476 -43.367 1.00 79.44 97 GLU A N 1
ATOM 811 C CA . GLU A 1 97 ? 24.958 28.091 -44.768 1.00 79.44 97 GLU A CA 1
ATOM 812 C C . GLU A 1 97 ? 24.970 29.323 -45.689 1.00 79.44 97 GLU A C 1
ATOM 814 O O . GLU A 1 97 ? 25.608 29.303 -46.743 1.00 79.44 97 GLU A O 1
ATOM 819 N N . GLN A 1 98 ? 24.390 30.455 -45.269 1.00 71.56 98 GLN A N 1
ATOM 820 C CA . GLN A 1 98 ? 24.533 31.728 -45.983 1.00 71.56 98 GLN A CA 1
ATOM 821 C C . GLN A 1 98 ? 25.973 32.252 -45.979 1.00 71.56 98 GLN A C 1
ATOM 823 O O . GLN A 1 98 ? 26.431 32.757 -47.003 1.00 71.56 98 GLN A O 1
ATOM 828 N N . PHE A 1 99 ? 26.703 32.157 -44.865 1.00 68.06 99 PHE A N 1
ATOM 829 C CA . PHE A 1 99 ? 28.112 32.560 -44.804 1.00 68.06 99 PHE A CA 1
ATOM 830 C C . PHE A 1 99 ? 29.019 31.606 -45.583 1.00 68.06 99 PHE A C 1
ATOM 832 O O . PHE A 1 99 ? 29.958 32.062 -46.229 1.00 68.06 99 PHE A O 1
ATOM 839 N N . SER A 1 100 ? 28.723 30.307 -45.587 1.00 66.19 100 SER A N 1
ATOM 840 C CA . SER A 1 100 ? 29.453 29.296 -46.353 1.00 66.19 100 SER A CA 1
ATOM 841 C C . SER A 1 100 ? 29.220 29.461 -47.853 1.00 66.19 100 SER A C 1
ATOM 843 O O . SER A 1 100 ? 30.177 29.489 -48.618 1.00 66.19 100 SER A O 1
ATOM 845 N N . THR A 1 101 ? 27.978 29.683 -48.287 1.00 63.59 101 THR A N 1
ATOM 846 C CA . THR A 1 101 ? 27.660 29.927 -49.703 1.00 63.59 101 THR A CA 1
ATOM 847 C C . THR A 1 101 ? 28.178 31.281 -50.183 1.00 63.59 101 THR A C 1
ATOM 849 O O . THR A 1 101 ? 28.772 31.345 -51.255 1.00 63.59 101 THR A O 1
ATOM 852 N N . LYS A 1 102 ? 28.058 32.358 -49.392 1.00 61.22 102 LYS A N 1
ATOM 853 C CA . LYS A 1 102 ? 28.640 33.671 -49.737 1.00 61.22 102 LYS A CA 1
ATOM 854 C C . LYS A 1 102 ? 30.170 33.650 -49.689 1.00 61.22 102 LYS A C 1
ATOM 856 O O . LYS A 1 102 ? 30.801 34.201 -50.581 1.00 61.22 102 LYS A O 1
ATOM 861 N N . GLY A 1 103 ? 30.773 32.987 -48.703 1.00 56.50 103 GLY A N 1
ATOM 862 C CA . GLY A 1 103 ? 32.223 32.820 -48.583 1.00 56.50 103 GLY A CA 1
ATOM 863 C C . GLY A 1 103 ? 32.804 31.943 -49.691 1.00 56.50 103 GLY A C 1
ATOM 864 O O . GLY A 1 103 ? 33.814 32.300 -50.284 1.00 56.50 103 GLY A O 1
ATOM 865 N N . SER A 1 104 ? 32.124 30.851 -50.046 1.00 52.88 104 SER A N 1
ATOM 866 C CA . SER A 1 104 ? 32.482 29.984 -51.172 1.00 52.88 104 SER A CA 1
ATOM 867 C C . SER A 1 104 ? 32.327 30.703 -52.514 1.00 52.88 104 SER A C 1
ATOM 869 O O . SER A 1 104 ? 33.219 30.601 -53.350 1.00 52.88 104 SER A O 1
ATOM 871 N N . LEU A 1 105 ? 31.274 31.510 -52.705 1.00 56.66 105 LEU A N 1
ATOM 872 C CA . LEU A 1 105 ? 31.111 32.328 -53.911 1.00 56.66 105 LEU A CA 1
ATOM 873 C C . LEU A 1 105 ? 32.199 33.408 -54.013 1.00 56.66 105 LEU A C 1
ATOM 875 O O . LEU A 1 105 ? 32.729 33.633 -55.094 1.00 56.66 105 LEU A O 1
ATOM 879 N N . VAL A 1 106 ? 32.569 34.049 -52.898 1.00 59.88 106 VAL A N 1
ATOM 880 C CA . VAL A 1 106 ? 33.645 35.054 -52.856 1.00 59.88 106 VAL A CA 1
ATOM 881 C C . VAL A 1 106 ? 35.012 34.415 -53.112 1.00 59.88 106 VAL A C 1
ATOM 883 O O . VAL A 1 106 ? 35.772 34.957 -53.905 1.00 59.88 106 VAL A O 1
ATOM 886 N N . ILE A 1 107 ? 35.311 33.250 -52.529 1.00 59.38 107 ILE A N 1
ATOM 887 C CA . ILE A 1 107 ? 36.563 32.512 -52.775 1.00 59.38 107 ILE A CA 1
ATOM 888 C C . ILE A 1 107 ? 36.608 31.976 -54.212 1.00 59.38 107 ILE A C 1
ATOM 890 O O . ILE A 1 107 ? 37.640 32.073 -54.866 1.00 59.38 107 ILE A O 1
ATOM 894 N N . SER A 1 108 ? 35.493 31.475 -54.748 1.00 57.06 108 SER A N 1
ATOM 895 C CA . SER A 1 108 ? 35.407 30.990 -56.131 1.00 57.06 108 SER A CA 1
ATOM 896 C C . SER A 1 108 ? 35.519 32.128 -57.153 1.00 57.06 108 SER A C 1
ATOM 898 O O . SER A 1 108 ? 36.205 31.974 -58.161 1.00 57.06 108 SER A O 1
ATOM 900 N N . LEU A 1 109 ? 34.939 33.302 -56.875 1.00 58.06 109 LEU A N 1
ATOM 901 C CA . LEU A 1 109 ? 35.134 34.505 -57.690 1.00 58.06 109 LEU A CA 1
ATOM 902 C C . LEU A 1 109 ? 36.569 35.035 -57.591 1.00 58.06 109 LEU A C 1
ATOM 904 O O . LEU A 1 109 ? 37.111 35.473 -58.601 1.00 58.06 109 LEU A O 1
ATOM 908 N N . HIS A 1 110 ? 37.202 34.976 -56.416 1.00 57.09 110 HIS A N 1
ATOM 909 C CA . HIS A 1 110 ? 38.591 35.407 -56.246 1.00 57.09 110 HIS A CA 1
ATOM 910 C C . HIS A 1 110 ? 39.563 34.469 -56.976 1.00 57.09 110 HIS A C 1
ATOM 912 O O . HIS A 1 110 ? 40.394 34.946 -57.745 1.00 57.09 110 HIS A O 1
ATOM 918 N N . ASN A 1 111 ? 39.375 33.151 -56.847 1.00 57.94 111 ASN A N 1
ATOM 919 C CA . ASN A 1 111 ? 40.181 32.139 -57.533 1.00 57.94 111 ASN A CA 1
ATOM 920 C C . ASN A 1 111 ? 39.964 32.157 -59.058 1.00 57.94 111 ASN A C 1
ATOM 922 O O . ASN A 1 111 ? 40.916 32.031 -59.822 1.00 57.94 111 ASN A O 1
ATOM 926 N N . GLY A 1 112 ? 38.733 32.401 -59.522 1.00 58.66 112 GLY A N 1
ATOM 927 C CA . GLY A 1 112 ? 38.435 32.551 -60.950 1.00 58.66 112 GLY A CA 1
ATOM 928 C C . GLY A 1 112 ? 38.974 33.848 -61.573 1.00 58.66 112 GLY A C 1
ATOM 929 O O . GLY A 1 112 ? 39.148 33.916 -62.791 1.00 58.66 112 GLY A O 1
ATOM 930 N N . ILE A 1 113 ? 39.250 34.881 -60.766 1.00 60.03 113 ILE A N 1
ATOM 931 C CA . ILE A 1 113 ? 39.944 36.100 -61.213 1.00 60.03 113 ILE A CA 1
ATOM 932 C C . ILE A 1 113 ? 41.465 35.875 -61.229 1.00 60.03 113 ILE A C 1
ATOM 934 O O . ILE A 1 113 ? 42.110 36.295 -62.189 1.00 60.03 113 ILE A O 1
ATOM 938 N N . THR A 1 114 ? 42.038 35.175 -60.242 1.00 57.81 114 THR A N 1
ATOM 939 C CA . THR A 1 114 ? 43.479 34.858 -60.217 1.00 57.81 114 THR A CA 1
ATOM 940 C C . THR A 1 114 ? 43.880 33.869 -61.314 1.00 57.81 114 THR A C 1
ATOM 942 O O . THR A 1 114 ? 44.849 34.125 -62.018 1.00 57.81 114 THR A O 1
ATOM 945 N N . GLU A 1 115 ? 43.086 32.826 -61.582 1.00 57.41 115 GLU A N 1
ATOM 946 C CA . GLU A 1 115 ? 43.355 31.880 -62.684 1.00 57.41 115 GLU A CA 1
ATOM 947 C C . GLU A 1 115 ? 43.256 32.536 -64.075 1.00 57.41 115 GLU A C 1
ATOM 949 O O . GLU A 1 115 ? 43.970 32.153 -65.007 1.00 57.41 115 GLU A O 1
ATOM 954 N N . LYS A 1 116 ? 42.408 33.566 -64.232 1.00 57.97 116 LYS A N 1
ATOM 955 C CA . LYS A 1 116 ? 42.348 34.368 -65.466 1.00 57.97 116 LYS A CA 1
ATOM 956 C C . LYS A 1 116 ? 43.534 35.322 -65.614 1.00 57.97 116 LYS A C 1
ATOM 958 O O . LYS A 1 116 ? 43.924 35.590 -66.747 1.00 57.97 116 LYS A O 1
ATOM 963 N N . LEU A 1 117 ? 44.117 35.813 -64.519 1.00 53.50 117 LEU A N 1
ATOM 964 C CA . LEU A 1 117 ? 45.353 36.604 -64.554 1.00 53.50 117 LEU A CA 1
ATOM 965 C C . LEU A 1 117 ? 46.579 35.732 -64.869 1.00 53.50 117 LEU A C 1
ATOM 967 O O . LEU A 1 117 ? 47.409 36.141 -65.679 1.00 53.50 117 LEU A O 1
ATOM 971 N N . ASP A 1 118 ? 46.639 34.509 -64.340 1.00 52.91 118 ASP A N 1
ATOM 972 C CA . ASP A 1 118 ? 47.718 33.557 -64.640 1.00 52.91 118 ASP A CA 1
ATOM 973 C C . ASP A 1 118 ? 47.619 32.996 -66.072 1.00 52.91 118 ASP A C 1
ATOM 975 O O . ASP A 1 118 ? 48.634 32.823 -66.747 1.00 52.91 118 ASP A O 1
ATOM 979 N N . SER A 1 119 ? 46.403 32.819 -66.606 1.00 55.53 119 SER A N 1
ATOM 980 C CA . SER A 1 119 ? 46.199 32.402 -68.006 1.00 55.53 119 SER A CA 1
ATOM 981 C C . SER A 1 119 ? 46.551 33.487 -69.034 1.00 55.53 119 SER A C 1
ATOM 983 O O . SER A 1 119 ? 46.920 33.155 -70.158 1.00 55.53 119 SER A O 1
ATOM 985 N N . ILE A 1 120 ? 46.468 34.777 -68.678 1.00 54.97 120 ILE A N 1
ATOM 986 C CA . ILE A 1 120 ? 46.890 35.884 -69.560 1.00 54.97 120 ILE A CA 1
ATOM 987 C C . ILE A 1 120 ? 48.418 36.071 -69.522 1.00 54.97 120 ILE A C 1
ATOM 989 O O . ILE A 1 120 ? 49.001 36.500 -70.515 1.00 54.97 120 ILE A O 1
ATOM 993 N N . ASN A 1 121 ? 49.081 35.692 -68.424 1.00 45.75 121 ASN A N 1
ATOM 994 C CA . ASN A 1 121 ? 50.535 35.811 -68.271 1.00 45.75 121 ASN A CA 1
ATOM 995 C C . ASN A 1 121 ? 51.318 34.557 -68.726 1.00 45.75 121 ASN A C 1
ATOM 997 O O . ASN A 1 121 ? 52.536 34.610 -68.858 1.00 45.75 121 ASN A O 1
ATOM 1001 N N . GLY A 1 122 ? 50.633 33.435 -68.987 1.00 47.00 122 GLY A N 1
ATOM 1002 C CA . GLY A 1 122 ? 51.236 32.165 -69.420 1.00 47.00 122 GLY A CA 1
ATOM 1003 C C . GLY A 1 122 ? 51.224 31.888 -70.931 1.00 47.00 122 GLY A C 1
ATOM 1004 O O . GLY A 1 122 ? 51.705 30.840 -71.352 1.00 47.00 122 GLY A O 1
ATOM 1005 N N . GLN A 1 123 ? 50.684 32.783 -71.768 1.00 43.69 123 GLN A N 1
ATOM 1006 C CA . GLN A 1 123 ? 50.586 32.573 -73.227 1.00 43.69 123 GLN A CA 1
ATOM 1007 C C . GLN A 1 123 ? 51.743 33.168 -74.054 1.00 43.69 123 GLN A C 1
ATOM 1009 O O . GLN A 1 123 ? 51.645 33.197 -75.280 1.00 43.69 123 GLN A O 1
ATOM 1014 N N . SER A 1 124 ? 52.847 33.616 -73.439 1.00 46.84 124 SER A N 1
ATOM 1015 C CA . SER A 1 124 ? 53.965 34.221 -74.186 1.00 46.84 124 SER A CA 1
ATOM 1016 C C . SER A 1 124 ? 55.296 33.477 -74.153 1.00 46.84 124 SER A C 1
ATOM 1018 O O . SER A 1 124 ? 56.278 34.074 -74.573 1.00 46.84 124 SER A O 1
ATOM 1020 N N . GLU A 1 125 ? 55.381 32.222 -73.713 1.00 42.34 125 GLU A N 1
ATOM 1021 C CA . GLU A 1 125 ? 56.645 31.476 -73.799 1.00 42.34 125 GLU A CA 1
ATOM 1022 C C . GLU A 1 125 ? 56.409 29.964 -73.899 1.00 42.34 125 GLU A C 1
ATOM 1024 O O . GLU A 1 125 ? 56.073 29.299 -72.925 1.00 42.34 125 GLU A O 1
ATOM 1029 N N . ASN A 1 126 ? 56.578 29.458 -75.123 1.00 40.25 126 ASN A N 1
ATOM 1030 C CA . ASN A 1 126 ? 57.205 28.183 -75.495 1.00 40.25 126 ASN A CA 1
ATOM 1031 C C . ASN A 1 126 ? 56.468 27.484 -76.632 1.00 40.25 126 ASN A C 1
ATOM 1033 O O . ASN A 1 126 ? 55.624 26.606 -76.468 1.00 40.25 126 ASN A O 1
ATOM 1037 N N . ALA A 1 127 ? 56.882 27.892 -77.827 1.00 35.62 127 ALA A N 1
ATOM 1038 C CA . ALA A 1 127 ? 56.922 27.031 -78.985 1.00 35.62 127 ALA A CA 1
ATOM 1039 C C . ALA A 1 127 ? 58.068 26.012 -78.834 1.00 35.62 127 ALA A C 1
ATOM 1041 O O . ALA A 1 127 ? 59.116 26.341 -78.284 1.00 35.62 127 ALA A O 1
ATOM 1042 N N . MET A 1 128 ? 57.873 24.852 -79.467 1.00 33.91 128 MET A N 1
ATOM 1043 C CA . MET A 1 128 ? 58.902 23.911 -79.935 1.00 33.91 128 MET A CA 1
ATOM 1044 C C . MET A 1 128 ? 59.570 23.030 -78.873 1.00 33.91 128 MET A C 1
ATOM 1046 O O . MET A 1 128 ? 60.407 23.488 -78.107 1.00 33.91 128 MET A O 1
ATOM 1050 N N . SER A 1 129 ? 59.279 21.727 -78.926 1.00 35.78 129 SER A N 1
ATOM 1051 C CA . SER A 1 129 ? 60.306 20.694 -79.135 1.00 35.78 129 SER A CA 1
ATOM 1052 C C . SER A 1 129 ? 59.657 19.305 -79.147 1.00 35.78 129 SER A C 1
ATOM 1054 O O . SER A 1 129 ? 59.200 18.819 -78.120 1.00 35.78 129 SER A O 1
ATOM 1056 N N . ASP A 1 130 ? 59.605 18.725 -80.343 1.00 32.38 130 ASP A N 1
ATOM 1057 C CA . ASP A 1 130 ? 59.992 17.363 -80.727 1.00 32.38 130 ASP A CA 1
ATOM 1058 C C . ASP A 1 130 ? 59.849 16.188 -79.746 1.00 32.38 130 ASP A C 1
ATOM 1060 O O . ASP A 1 130 ? 60.348 16.209 -78.623 1.00 32.38 130 ASP A O 1
ATOM 1064 N N . GLY A 1 131 ? 59.408 15.058 -80.310 1.00 36.31 131 GLY A N 1
ATOM 1065 C CA . GLY A 1 131 ? 60.192 13.832 -80.155 1.00 36.31 131 GLY A CA 1
ATOM 1066 C C . GLY A 1 131 ? 59.441 12.617 -79.634 1.00 36.31 131 GLY A C 1
ATOM 1067 O O . GLY A 1 131 ? 59.407 12.347 -78.441 1.00 36.31 131 GLY A O 1
ATOM 1068 N N . GLU A 1 132 ? 58.912 11.850 -80.580 1.00 45.69 132 GLU A N 1
ATOM 1069 C CA . GLU A 1 132 ? 58.587 10.427 -80.506 1.00 45.69 132 GLU A CA 1
ATOM 1070 C C . GLU A 1 132 ? 59.506 9.614 -79.564 1.00 45.69 132 GLU A C 1
ATOM 1072 O O . GLU A 1 132 ? 60.687 9.442 -79.853 1.00 45.69 132 GLU A O 1
ATOM 1077 N N . ALA A 1 133 ? 58.942 9.085 -78.466 1.00 47.75 133 ALA A N 1
ATOM 1078 C CA . ALA A 1 133 ? 59.273 7.797 -77.824 1.00 47.75 133 ALA A CA 1
ATOM 1079 C C . ALA A 1 133 ? 58.553 7.676 -76.461 1.00 47.75 133 ALA A C 1
ATOM 1081 O O . ALA A 1 133 ? 59.128 8.032 -75.435 1.00 47.75 133 ALA A O 1
ATOM 1082 N N . SER A 1 134 ? 57.311 7.166 -76.395 1.00 46.38 134 SER A N 1
ATOM 1083 C CA . SER A 1 134 ? 56.667 6.935 -75.079 1.00 46.38 134 SER A CA 1
ATOM 1084 C C . SER A 1 134 ? 55.654 5.783 -74.986 1.00 46.38 134 SER A C 1
ATOM 1086 O O . SER A 1 134 ? 54.931 5.689 -74.001 1.00 46.38 134 SER A O 1
ATOM 1088 N N . ASP A 1 135 ? 55.646 4.828 -75.916 1.00 46.25 135 ASP A N 1
ATOM 1089 C CA . ASP A 1 135 ? 54.667 3.722 -75.864 1.00 46.25 135 ASP A CA 1
ATOM 1090 C C . ASP A 1 135 ? 55.019 2.630 -74.816 1.00 46.25 135 ASP A C 1
ATOM 1092 O O . ASP A 1 135 ? 54.206 1.782 -74.460 1.00 46.25 135 ASP A O 1
ATOM 1096 N N . ALA A 1 136 ? 56.234 2.659 -74.244 1.00 47.62 136 ALA A N 1
ATOM 1097 C CA . ALA A 1 136 ? 56.671 1.727 -73.189 1.00 47.62 136 ALA A CA 1
ATOM 1098 C C . ALA A 1 136 ? 56.659 2.328 -71.764 1.00 47.62 136 ALA A C 1
ATOM 1100 O O . ALA A 1 136 ? 56.744 1.586 -70.781 1.00 47.62 136 ALA A O 1
ATOM 1101 N N . VAL A 1 137 ? 56.548 3.657 -71.631 1.00 50.12 137 VAL A N 1
ATOM 1102 C CA . VAL A 1 137 ? 56.505 4.366 -70.334 1.00 50.12 137 VAL A CA 1
ATOM 1103 C C . VAL A 1 137 ? 55.059 4.642 -69.910 1.00 50.12 137 VAL A C 1
ATOM 1105 O O . VAL A 1 137 ? 54.743 4.483 -68.730 1.00 50.12 137 VAL A O 1
ATOM 1108 N N . GLU A 1 138 ? 54.150 4.909 -70.856 1.00 49.91 138 GLU A N 1
ATOM 1109 C CA . GLU A 1 138 ? 52.710 5.022 -70.571 1.00 49.91 138 GLU A CA 1
ATOM 1110 C C . GLU A 1 138 ? 52.121 3.708 -70.046 1.00 49.91 138 GLU A C 1
ATOM 1112 O O . GLU A 1 138 ? 51.367 3.718 -69.077 1.00 49.91 138 GLU A O 1
ATOM 1117 N N . SER A 1 139 ? 52.546 2.552 -70.566 1.00 51.06 139 SER A N 1
ATOM 1118 C CA . SER A 1 139 ? 52.030 1.262 -70.090 1.00 51.06 139 SER A CA 1
ATOM 1119 C C . SER A 1 139 ? 52.465 0.918 -68.652 1.00 51.06 139 SER A C 1
ATOM 1121 O O . SER A 1 139 ? 51.754 0.189 -67.964 1.00 51.06 139 SER A O 1
ATOM 1123 N N . LYS A 1 140 ? 53.593 1.457 -68.157 1.00 51.16 140 LYS A N 1
ATOM 1124 C CA . LYS A 1 140 ? 54.005 1.342 -66.741 1.00 51.16 140 LYS A CA 1
ATOM 1125 C C . LYS A 1 140 ? 53.318 2.379 -65.849 1.00 51.16 140 LYS A C 1
ATOM 1127 O O . LYS A 1 140 ? 52.969 2.043 -64.720 1.00 51.16 140 LYS A O 1
ATOM 1132 N N . ALA A 1 141 ? 53.094 3.596 -66.345 1.00 54.09 141 ALA A N 1
ATOM 1133 C CA . ALA A 1 141 ? 52.379 4.647 -65.619 1.00 54.09 141 ALA A CA 1
ATOM 1134 C C . ALA A 1 141 ? 50.891 4.296 -65.416 1.00 54.09 141 ALA A C 1
ATOM 1136 O O . ALA A 1 141 ? 50.383 4.419 -64.305 1.00 54.09 141 ALA A O 1
ATOM 1137 N N . VAL A 1 142 ? 50.229 3.738 -66.437 1.00 58.81 142 VAL A N 1
ATOM 1138 C CA . VAL A 1 142 ? 48.830 3.269 -66.372 1.00 58.81 142 VAL A CA 1
ATOM 1139 C C . VAL A 1 142 ? 48.660 2.106 -65.384 1.00 58.81 142 VAL A C 1
ATOM 1141 O O . VAL A 1 142 ? 47.679 2.063 -64.643 1.00 58.81 142 VAL A O 1
ATOM 1144 N N . VAL A 1 143 ? 49.630 1.187 -65.302 1.00 59.28 143 VAL A N 1
ATOM 1145 C CA . VAL A 1 143 ? 49.621 0.094 -64.310 1.00 59.28 143 VAL A CA 1
ATOM 1146 C C . VAL A 1 143 ? 49.834 0.629 -62.887 1.00 59.28 143 VAL A C 1
ATOM 1148 O O . VAL A 1 143 ? 49.156 0.188 -61.960 1.00 59.28 143 VAL A O 1
ATOM 1151 N N . TYR A 1 144 ? 50.718 1.615 -62.701 1.00 59.69 144 TYR A N 1
ATOM 1152 C CA . TYR A 1 144 ? 50.960 2.241 -61.395 1.00 59.69 144 TYR A CA 1
ATOM 1153 C C . TYR A 1 144 ? 49.750 3.051 -60.898 1.00 59.69 144 TYR A C 1
ATOM 1155 O O . TYR A 1 144 ? 49.386 2.967 -59.724 1.00 59.69 144 TYR A O 1
ATOM 1163 N N . ASP A 1 145 ? 49.075 3.782 -61.789 1.00 62.56 145 ASP A N 1
ATOM 1164 C CA . ASP A 1 145 ? 47.850 4.519 -61.462 1.00 62.56 145 ASP A CA 1
ATOM 1165 C C . ASP A 1 145 ? 46.650 3.591 -61.214 1.00 62.56 145 ASP A C 1
ATOM 1167 O O . ASP A 1 145 ? 45.847 3.866 -60.317 1.00 62.56 145 ASP A O 1
ATOM 1171 N N . SER A 1 146 ? 46.559 2.452 -61.914 1.00 67.69 146 SER A N 1
ATOM 1172 C CA . SER A 1 146 ? 45.567 1.408 -61.617 1.00 67.69 146 SER A CA 1
ATOM 1173 C C . SER A 1 146 ? 45.766 0.837 -60.211 1.00 67.69 146 SER A C 1
ATOM 1175 O O . SER A 1 146 ? 44.817 0.783 -59.430 1.00 67.69 146 SER A O 1
ATOM 1177 N N . HIS A 1 147 ? 47.004 0.497 -59.837 1.00 66.81 147 HIS A N 1
ATOM 1178 C CA . HIS A 1 147 ? 47.318 0.008 -58.491 1.00 66.81 147 HIS A CA 1
ATOM 1179 C C . HIS A 1 147 ? 47.007 1.038 -57.397 1.00 66.81 147 HIS A C 1
ATOM 1181 O O . HIS A 1 147 ? 46.463 0.682 -56.352 1.00 66.81 147 HIS A O 1
ATOM 1187 N N . ARG A 1 148 ? 47.293 2.320 -57.648 1.00 71.12 148 ARG A N 1
ATOM 1188 C CA . ARG A 1 148 ? 47.016 3.415 -56.709 1.00 71.12 148 ARG A CA 1
ATOM 1189 C C . ARG A 1 148 ? 45.518 3.700 -56.554 1.00 71.12 148 ARG A C 1
ATOM 1191 O O . ARG A 1 148 ? 45.073 4.089 -55.475 1.00 71.12 148 ARG A O 1
ATOM 1198 N N . SER A 1 149 ? 44.736 3.528 -57.619 1.00 74.62 149 SER A N 1
ATOM 1199 C CA . SER A 1 149 ? 43.272 3.613 -57.574 1.00 74.62 149 SER A CA 1
ATOM 1200 C C . SER A 1 149 ? 42.675 2.468 -56.754 1.00 74.62 149 SER A C 1
ATOM 1202 O O . SER A 1 149 ? 41.855 2.716 -55.869 1.00 74.62 149 SER A O 1
ATOM 1204 N N . ASP A 1 150 ? 43.145 1.238 -56.971 1.00 76.31 150 ASP A N 1
ATOM 1205 C CA . ASP A 1 150 ? 42.697 0.063 -56.219 1.00 76.31 150 ASP A CA 1
ATOM 1206 C C . ASP A 1 150 ? 43.037 0.178 -54.728 1.00 76.31 150 ASP A C 1
ATOM 1208 O O . ASP A 1 150 ? 42.226 -0.175 -53.878 1.00 76.31 150 ASP A O 1
ATOM 1212 N N . GLU A 1 151 ? 44.210 0.712 -54.389 1.00 76.56 151 GLU A N 1
ATOM 1213 C CA . GLU A 1 151 ? 44.627 0.943 -53.002 1.00 76.56 151 GLU A CA 1
ATOM 1214 C C . GLU A 1 151 ? 43.748 1.991 -52.301 1.00 76.56 151 GLU A C 1
ATOM 1216 O O . GLU A 1 151 ? 43.235 1.742 -51.212 1.00 76.56 151 GLU A O 1
ATOM 1221 N N . ARG A 1 152 ? 43.425 3.102 -52.975 1.00 82.50 152 ARG A N 1
ATOM 1222 C CA . ARG A 1 152 ? 42.465 4.093 -52.452 1.00 82.50 152 ARG A CA 1
ATOM 1223 C C . ARG A 1 152 ? 41.065 3.509 -52.272 1.00 82.50 152 ARG A C 1
ATOM 1225 O O . ARG A 1 152 ? 40.381 3.844 -51.308 1.00 82.50 152 ARG A O 1
ATOM 1232 N N . GLN A 1 153 ? 40.614 2.650 -53.186 1.00 83.19 153 GLN A N 1
ATOM 1233 C CA . GLN A 1 153 ? 39.320 1.977 -53.048 1.00 83.19 153 GLN A CA 1
ATOM 1234 C C . GLN A 1 153 ? 39.303 1.024 -51.843 1.00 83.19 153 GLN A C 1
ATOM 1236 O O . GLN A 1 153 ? 38.280 0.941 -51.159 1.00 83.19 153 GLN A O 1
ATOM 1241 N N . ARG A 1 154 ? 40.428 0.361 -51.539 1.00 79.81 154 ARG A N 1
ATOM 1242 C CA . ARG A 1 154 ? 40.585 -0.483 -50.340 1.00 79.81 154 ARG A CA 1
ATOM 1243 C C . ARG A 1 154 ? 40.531 0.336 -49.064 1.00 79.81 154 ARG A C 1
ATOM 1245 O O . ARG A 1 154 ? 39.771 -0.021 -48.169 1.00 79.81 154 ARG A O 1
ATOM 1252 N N . ASP A 1 155 ? 41.266 1.441 -49.003 1.00 84.25 155 ASP A N 1
ATOM 1253 C CA . ASP A 1 155 ? 41.271 2.319 -47.833 1.00 84.25 155 ASP A CA 1
ATOM 1254 C C . ASP A 1 155 ? 39.867 2.856 -47.553 1.00 84.25 155 ASP A C 1
ATOM 1256 O O . ASP A 1 155 ? 39.383 2.802 -46.424 1.00 84.25 155 ASP A O 1
ATOM 1260 N N . VAL A 1 156 ? 39.150 3.270 -48.602 1.00 88.88 156 VAL A N 1
ATOM 1261 C CA . VAL A 1 156 ? 37.752 3.703 -48.487 1.00 88.88 156 VAL A CA 1
ATOM 1262 C C . VAL A 1 156 ? 36.844 2.559 -48.013 1.00 88.88 156 VAL A C 1
ATOM 1264 O O . VAL A 1 156 ? 35.950 2.791 -47.197 1.00 88.88 156 VAL A O 1
ATOM 1267 N N . ALA A 1 157 ? 37.044 1.326 -48.488 1.00 86.81 157 ALA A N 1
ATOM 1268 C CA . ALA A 1 157 ? 36.254 0.169 -48.064 1.00 86.81 157 ALA A CA 1
ATOM 1269 C C . ALA A 1 157 ? 36.521 -0.227 -46.600 1.00 86.81 157 ALA A C 1
ATOM 1271 O O . ALA A 1 157 ? 35.573 -0.463 -45.850 1.00 86.81 157 ALA A O 1
ATOM 1272 N N . LEU A 1 158 ? 37.785 -0.246 -46.171 1.00 85.44 158 LEU A N 1
ATOM 1273 C CA . LEU A 1 158 ? 38.176 -0.502 -44.782 1.00 85.44 158 LEU A CA 1
ATOM 1274 C C . LEU A 1 158 ? 37.667 0.596 -43.853 1.00 85.44 158 LEU A C 1
ATOM 1276 O O . LEU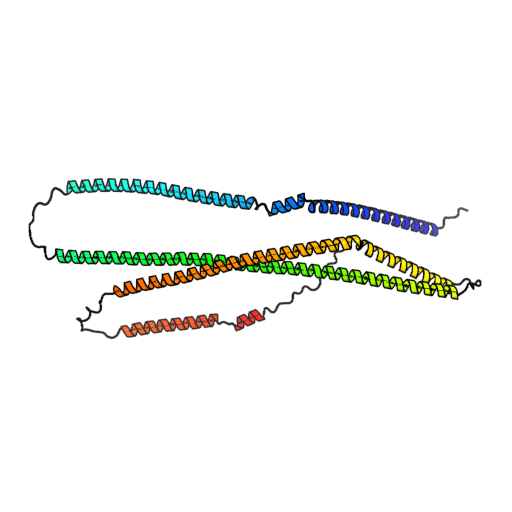 A 1 158 ? 37.120 0.304 -42.792 1.00 85.44 158 LEU A O 1
ATOM 1280 N N . GLN A 1 159 ? 37.767 1.857 -44.271 1.00 90.19 159 GLN A N 1
ATOM 1281 C CA . GLN A 1 159 ? 37.287 2.981 -43.481 1.00 90.19 159 GLN A CA 1
ATOM 1282 C C . GLN A 1 159 ? 35.770 2.931 -43.272 1.00 90.19 159 GLN A C 1
ATOM 1284 O O . GLN A 1 159 ? 35.308 3.158 -42.157 1.00 90.19 159 GLN A O 1
ATOM 1289 N N . ARG A 1 160 ? 34.998 2.513 -44.285 1.00 91.31 160 ARG A N 1
ATOM 1290 C CA . ARG A 1 160 ? 33.556 2.243 -44.126 1.00 91.31 160 ARG A CA 1
ATOM 1291 C C . ARG A 1 160 ? 33.286 1.160 -43.081 1.00 91.31 160 ARG A C 1
ATOM 1293 O O . ARG A 1 160 ? 32.437 1.358 -42.221 1.00 91.31 160 ARG A O 1
ATOM 1300 N N . LYS A 1 161 ? 34.036 0.053 -43.105 1.00 88.19 161 LYS A N 1
ATOM 1301 C CA . LYS A 1 161 ? 33.897 -1.041 -42.126 1.00 88.19 161 LYS A CA 1
ATOM 1302 C C . LYS A 1 161 ? 34.285 -0.613 -40.705 1.00 88.19 161 LYS A C 1
ATOM 1304 O O . LYS A 1 161 ? 33.634 -1.012 -39.742 1.00 88.19 161 LYS A O 1
ATOM 1309 N N . LEU A 1 162 ? 35.298 0.241 -40.559 1.00 89.19 162 LEU A N 1
ATOM 1310 C CA . LEU A 1 162 ? 35.672 0.838 -39.272 1.00 89.19 162 LEU A CA 1
ATOM 1311 C C . LEU A 1 162 ? 34.605 1.810 -38.755 1.00 89.19 162 LEU A C 1
ATOM 1313 O O . LEU A 1 162 ? 34.312 1.832 -37.560 1.00 89.19 162 LEU A O 1
ATOM 1317 N N . ASP A 1 163 ? 33.999 2.604 -39.632 1.00 92.06 163 ASP A N 1
ATOM 1318 C CA . ASP A 1 163 ? 32.914 3.501 -39.245 1.00 92.06 163 ASP A CA 1
ATOM 1319 C C . ASP A 1 163 ? 31.625 2.731 -38.904 1.00 92.06 163 ASP A C 1
ATOM 1321 O O . ASP A 1 163 ? 30.911 3.132 -37.983 1.00 92.06 163 ASP A O 1
ATOM 1325 N N . GLU A 1 164 ? 31.366 1.591 -39.556 1.00 93.69 164 GLU A N 1
ATOM 1326 C CA . GLU A 1 164 ? 30.334 0.623 -39.153 1.00 93.69 164 GLU A CA 1
ATOM 1327 C C . GLU A 1 164 ? 30.613 0.065 -37.743 1.00 93.69 164 GLU A C 1
ATOM 1329 O O . GLU A 1 164 ? 29.701 0.026 -36.919 1.00 93.69 164 GLU A O 1
ATOM 1334 N N . LEU A 1 165 ? 31.864 -0.276 -37.398 1.00 91.19 165 LEU A N 1
ATOM 1335 C CA . LEU A 1 165 ? 32.231 -0.683 -36.029 1.00 91.19 165 LEU A CA 1
ATOM 1336 C C . LEU A 1 165 ? 31.970 0.417 -34.992 1.00 91.19 165 LEU A C 1
ATOM 1338 O O . LEU A 1 165 ? 31.368 0.150 -33.954 1.00 91.19 165 LEU A O 1
ATOM 1342 N N . LYS A 1 166 ? 32.336 1.669 -35.284 1.00 94.12 166 LYS A N 1
ATOM 1343 C CA . LYS A 1 166 ? 32.037 2.809 -34.394 1.00 94.12 166 LYS A CA 1
ATOM 1344 C C . LYS A 1 166 ? 30.537 3.065 -34.251 1.00 94.12 166 LYS A C 1
ATOM 1346 O O . LYS A 1 166 ? 30.079 3.596 -33.239 1.00 94.12 166 LYS A O 1
ATOM 1351 N N . GLN A 1 167 ? 29.747 2.774 -35.285 1.00 93.81 167 GLN A N 1
ATOM 1352 C CA . GLN A 1 167 ? 28.290 2.777 -35.163 1.00 93.81 167 GLN A CA 1
ATOM 1353 C C . GLN A 1 167 ? 27.860 1.660 -34.215 1.00 93.81 167 GLN A C 1
ATOM 1355 O O . GLN A 1 167 ? 27.139 1.950 -33.265 1.00 93.81 167 GLN A O 1
ATOM 1360 N N . PHE A 1 168 ? 28.386 0.440 -34.375 1.00 91.69 168 PHE A N 1
ATOM 1361 C CA . PHE A 1 168 ? 28.100 -0.667 -33.464 1.00 91.69 168 PHE A CA 1
ATOM 1362 C C . PHE A 1 168 ? 28.440 -0.360 -31.998 1.00 91.69 168 PHE A C 1
ATOM 1364 O O . PHE A 1 168 ? 27.675 -0.747 -31.119 1.00 91.69 168 PHE A O 1
ATOM 1371 N N . GLU A 1 169 ? 29.517 0.359 -31.711 1.00 92.25 169 GLU A N 1
ATOM 1372 C CA . GLU A 1 169 ? 29.845 0.778 -30.342 1.00 92.25 169 GLU A CA 1
ATOM 1373 C C . GLU A 1 169 ? 28.786 1.736 -29.771 1.00 92.25 169 GLU A C 1
ATOM 1375 O O . GLU A 1 169 ? 28.266 1.530 -28.671 1.00 92.25 169 GLU A O 1
ATOM 1380 N N . ARG A 1 170 ? 28.363 2.734 -30.554 1.00 94.62 170 ARG A N 1
ATOM 1381 C CA . ARG A 1 170 ? 27.341 3.697 -30.115 1.00 94.62 170 ARG A CA 1
ATOM 1382 C C . ARG A 1 170 ? 26.008 3.034 -29.801 1.00 94.62 170 ARG A C 1
ATOM 1384 O O . ARG A 1 170 ? 25.460 3.246 -28.724 1.00 94.62 170 ARG A O 1
ATOM 1391 N N . GLU A 1 171 ? 25.495 2.189 -30.690 1.00 92.44 171 GLU A N 1
ATOM 1392 C CA . GLU A 1 171 ? 24.213 1.533 -30.406 1.00 92.44 171 GLU A CA 1
ATOM 1393 C C . GLU A 1 171 ? 24.346 0.374 -29.383 1.00 92.44 171 GLU A C 1
ATOM 1395 O O . GLU A 1 171 ? 23.343 0.002 -28.773 1.00 92.44 171 GLU A O 1
ATOM 1400 N N . THR A 1 172 ? 25.553 -0.156 -29.084 1.00 93.44 172 THR A N 1
ATOM 1401 C CA . THR A 1 172 ? 25.739 -1.002 -27.879 1.00 93.44 172 THR A CA 1
ATOM 1402 C C . THR A 1 172 ? 25.561 -0.183 -26.611 1.00 93.44 172 THR A C 1
ATOM 1404 O O . THR A 1 172 ? 24.835 -0.616 -25.718 1.00 93.44 172 THR A O 1
ATOM 1407 N N . GLU A 1 173 ? 26.156 1.011 -26.544 1.00 95.50 173 GLU A N 1
ATOM 1408 C CA . GLU A 1 173 ? 25.991 1.901 -25.395 1.00 95.50 173 GLU A CA 1
ATOM 1409 C C . GLU A 1 173 ? 24.524 2.303 -25.206 1.00 95.50 173 GLU A C 1
ATOM 1411 O O . GLU A 1 173 ? 24.039 2.380 -24.079 1.00 95.50 173 GLU A O 1
ATOM 1416 N N . GLU A 1 174 ? 23.787 2.540 -26.294 1.00 95.75 174 GLU A N 1
ATOM 1417 C CA . GLU A 1 174 ? 22.351 2.826 -26.232 1.00 95.75 174 GLU A CA 1
ATOM 1418 C C . GLU A 1 174 ? 21.553 1.637 -25.683 1.00 95.75 174 GLU A C 1
ATOM 1420 O O . GLU A 1 174 ? 20.738 1.814 -24.776 1.00 95.75 174 GLU A O 1
ATOM 1425 N N . LEU A 1 175 ? 21.818 0.414 -26.159 1.00 94.12 175 LEU A N 1
ATOM 1426 C CA . LEU A 1 175 ? 21.173 -0.794 -25.631 1.00 94.12 175 LEU A CA 1
ATOM 1427 C C . LEU A 1 175 ? 21.509 -1.037 -24.154 1.00 94.12 175 LEU A C 1
ATOM 1429 O O . LEU A 1 175 ? 20.652 -1.505 -23.404 1.00 94.12 175 LEU A O 1
ATOM 1433 N N . GLU A 1 176 ? 22.724 -0.710 -23.715 1.00 96.62 176 GLU A N 1
ATOM 1434 C CA . GLU A 1 176 ? 23.109 -0.765 -22.302 1.00 96.62 176 GLU A CA 1
ATOM 1435 C C . GLU A 1 176 ? 22.392 0.286 -21.453 1.00 96.62 176 GLU A C 1
ATOM 1437 O O . GLU A 1 176 ? 21.995 -0.010 -20.326 1.00 96.62 176 GLU A O 1
ATOM 1442 N N . ARG A 1 177 ? 22.197 1.506 -21.967 1.00 97.88 177 ARG A N 1
ATOM 1443 C CA . ARG A 1 177 ? 21.408 2.538 -21.274 1.00 97.88 177 ARG A CA 1
ATOM 1444 C C . ARG A 1 177 ? 19.963 2.084 -21.099 1.00 97.88 177 ARG A C 1
ATOM 1446 O O . ARG A 1 177 ? 19.454 2.125 -19.984 1.00 97.88 177 ARG A O 1
ATOM 1453 N N . ILE A 1 178 ? 19.342 1.573 -22.162 1.00 96.44 178 ILE A N 1
ATOM 1454 C CA . ILE A 1 178 ? 17.962 1.072 -22.111 1.00 96.44 178 ILE A CA 1
ATOM 1455 C C . ILE A 1 178 ? 17.853 -0.124 -21.153 1.00 96.44 178 ILE A C 1
ATOM 1457 O O . ILE A 1 178 ? 16.898 -0.217 -20.390 1.00 96.44 178 ILE A O 1
ATOM 1461 N N . GLU A 1 179 ? 18.825 -1.038 -21.146 1.00 96.06 179 GLU A N 1
ATOM 1462 C CA . GLU A 1 179 ? 18.839 -2.147 -20.186 1.00 96.06 179 GLU A CA 1
ATOM 1463 C C . GLU A 1 179 ? 18.937 -1.656 -18.739 1.00 96.06 179 GLU A C 1
ATOM 1465 O O . GLU A 1 179 ? 18.195 -2.146 -17.888 1.00 96.06 179 GLU A O 1
ATOM 1470 N N . LYS A 1 180 ? 19.800 -0.671 -18.455 1.00 97.75 180 LYS A N 1
ATOM 1471 C CA . LYS A 1 180 ? 19.901 -0.062 -17.120 1.00 97.75 180 LYS A CA 1
ATOM 1472 C C . LYS A 1 180 ? 18.562 0.532 -16.682 1.00 97.75 180 LYS A C 1
ATOM 1474 O O . LYS A 1 180 ? 18.120 0.226 -15.579 1.00 97.75 180 LYS A O 1
ATOM 1479 N N . GLU A 1 181 ? 17.889 1.282 -17.553 1.00 98.00 181 GLU A N 1
ATOM 1480 C CA . GLU A 1 181 ? 16.556 1.842 -17.280 1.00 98.00 181 GLU A CA 1
ATOM 1481 C C . GLU A 1 181 ? 15.519 0.745 -16.985 1.00 98.00 181 GLU A C 1
ATOM 1483 O O . GLU A 1 181 ? 14.785 0.823 -16.004 1.00 98.00 181 GLU A O 1
ATOM 1488 N N . VAL A 1 182 ? 15.479 -0.328 -17.783 1.00 96.81 182 VAL A N 1
ATOM 1489 C CA . VAL A 1 182 ? 14.523 -1.430 -17.565 1.00 96.81 182 VAL A CA 1
ATOM 1490 C C . VAL A 1 182 ? 14.823 -2.196 -16.267 1.00 96.81 182 VAL A C 1
ATOM 1492 O O . VAL A 1 182 ? 13.902 -2.643 -15.582 1.00 96.81 182 VAL A O 1
ATOM 1495 N N . LEU A 1 183 ? 16.095 -2.329 -15.883 1.00 97.38 183 LEU A N 1
ATOM 1496 C CA . LEU A 1 183 ? 16.478 -2.911 -14.593 1.00 97.38 183 LEU A CA 1
ATOM 1497 C C . LEU A 1 183 ? 16.117 -1.997 -13.413 1.00 97.38 183 LEU A C 1
ATOM 1499 O O . LEU A 1 183 ? 15.783 -2.490 -12.333 1.00 97.38 183 LEU A O 1
ATOM 1503 N N . GLU A 1 184 ? 16.177 -0.677 -13.586 1.00 97.88 184 GLU A N 1
ATOM 1504 C CA . GLU A 1 184 ? 15.685 0.285 -12.596 1.00 97.88 184 GLU A CA 1
ATOM 1505 C C . GLU A 1 184 ? 14.164 0.190 -12.433 1.00 97.88 184 GLU A C 1
ATOM 1507 O O . GLU A 1 184 ? 13.695 0.079 -11.296 1.00 97.88 184 GLU A O 1
ATOM 1512 N N . ASP A 1 185 ? 13.413 0.113 -13.540 1.00 94.81 185 ASP A N 1
ATOM 1513 C CA . ASP A 1 185 ? 11.967 -0.150 -13.540 1.00 94.81 185 ASP A CA 1
ATOM 1514 C C . ASP A 1 185 ? 11.646 -1.449 -12.772 1.00 94.81 185 ASP A C 1
ATOM 1516 O O . ASP A 1 185 ? 10.745 -1.480 -11.929 1.00 94.81 185 ASP A O 1
ATOM 1520 N N . GLN A 1 186 ? 12.417 -2.520 -13.000 1.00 97.31 186 GLN A N 1
ATOM 1521 C CA . GLN A 1 186 ? 12.249 -3.801 -12.305 1.00 97.31 186 GLN A CA 1
ATOM 1522 C C . GLN A 1 186 ? 12.470 -3.674 -10.790 1.00 97.31 186 GLN A C 1
ATOM 1524 O O . GLN A 1 186 ? 11.668 -4.171 -9.996 1.00 97.31 186 GLN A O 1
ATOM 1529 N N . LYS A 1 187 ? 13.541 -2.988 -10.370 1.00 97.44 187 LYS A N 1
ATOM 1530 C CA . LYS A 1 187 ? 13.835 -2.744 -8.947 1.00 97.44 187 LYS A CA 1
ATOM 1531 C C . LYS A 1 187 ? 12.750 -1.895 -8.291 1.00 97.44 187 LYS A C 1
ATOM 1533 O O . LYS A 1 187 ? 12.380 -2.159 -7.148 1.00 97.44 187 LYS A O 1
ATOM 1538 N N . LEU A 1 188 ? 12.242 -0.885 -8.994 1.00 97.19 188 LEU A N 1
ATOM 1539 C CA . LEU A 1 188 ? 11.149 -0.051 -8.506 1.00 97.19 188 LEU A CA 1
ATOM 1540 C C . LEU A 1 188 ? 9.875 -0.878 -8.302 1.00 97.19 188 LEU A C 1
ATOM 1542 O O . LEU A 1 188 ? 9.263 -0.790 -7.240 1.00 97.19 188 LEU A O 1
ATOM 1546 N N . LEU A 1 189 ? 9.510 -1.730 -9.266 1.00 96.12 189 LEU A N 1
ATOM 1547 C CA . LEU A 1 189 ? 8.356 -2.626 -9.135 1.00 96.12 189 LEU A CA 1
ATOM 1548 C C . LEU A 1 189 ? 8.489 -3.582 -7.946 1.00 96.12 189 LEU A C 1
ATOM 1550 O O . LEU A 1 189 ? 7.511 -3.803 -7.236 1.00 96.12 189 LEU A O 1
ATOM 1554 N N . GLN A 1 190 ? 9.687 -4.114 -7.689 1.00 95.88 190 GLN A N 1
ATOM 1555 C CA . GLN A 1 190 ? 9.934 -4.953 -6.513 1.00 95.88 190 GLN A CA 1
ATOM 1556 C C . GLN A 1 190 ? 9.713 -4.185 -5.205 1.00 95.88 190 GLN A C 1
ATOM 1558 O O . GLN A 1 190 ? 9.041 -4.703 -4.317 1.00 95.88 190 GLN A O 1
ATOM 1563 N N . ARG A 1 191 ? 10.205 -2.941 -5.103 1.00 97.38 191 ARG A N 1
ATOM 1564 C CA . ARG A 1 191 ? 9.975 -2.089 -3.920 1.00 97.38 191 ARG A CA 1
ATOM 1565 C C . ARG A 1 191 ? 8.493 -1.793 -3.704 1.00 97.38 191 ARG A C 1
ATOM 1567 O O . ARG A 1 191 ? 7.995 -1.923 -2.592 1.00 97.38 191 ARG A O 1
ATOM 1574 N N . LEU A 1 192 ? 7.768 -1.452 -4.769 1.00 93.81 192 LEU A N 1
ATOM 1575 C CA . LEU A 1 192 ? 6.326 -1.202 -4.685 1.00 93.81 192 LEU A CA 1
ATOM 1576 C C . LEU A 1 192 ? 5.552 -2.462 -4.269 1.00 93.81 192 LEU A C 1
ATOM 1578 O O . LEU A 1 192 ? 4.598 -2.375 -3.496 1.00 93.81 192 LEU A O 1
ATOM 1582 N N . ALA A 1 193 ? 5.969 -3.641 -4.738 1.00 93.88 193 ALA A N 1
ATOM 1583 C CA . ALA A 1 193 ? 5.379 -4.909 -4.322 1.00 93.88 193 ALA A CA 1
ATOM 1584 C C . ALA A 1 193 ? 5.647 -5.216 -2.836 1.00 93.88 193 ALA A C 1
ATOM 1586 O O . ALA A 1 193 ? 4.734 -5.658 -2.135 1.00 93.88 193 ALA A O 1
ATOM 1587 N N . THR A 1 194 ? 6.856 -4.943 -2.327 1.00 95.00 194 THR A N 1
ATOM 1588 C CA . THR A 1 194 ? 7.177 -5.128 -0.901 1.00 95.00 194 THR A CA 1
ATOM 1589 C C . THR A 1 194 ? 6.431 -4.138 -0.014 1.00 95.00 194 THR A C 1
ATOM 1591 O O . THR A 1 194 ? 5.801 -4.556 0.953 1.00 95.00 194 THR A O 1
ATOM 1594 N N . GLU A 1 195 ? 6.399 -2.852 -0.382 1.00 93.50 195 GLU A N 1
ATOM 1595 C CA . GLU A 1 195 ? 5.614 -1.833 0.331 1.00 93.50 195 GLU A CA 1
ATOM 1596 C C . GLU A 1 195 ? 4.135 -2.228 0.382 1.00 93.50 195 GLU A C 1
ATOM 1598 O O . GLU A 1 195 ? 3.469 -2.102 1.413 1.00 93.50 195 GLU A O 1
ATOM 1603 N N . ARG A 1 196 ? 3.603 -2.769 -0.720 1.00 89.75 196 ARG A N 1
ATOM 1604 C CA . ARG A 1 196 ? 2.223 -3.243 -0.748 1.00 89.75 196 ARG A CA 1
ATOM 1605 C C . ARG A 1 196 ? 1.995 -4.369 0.256 1.00 89.75 196 ARG A C 1
ATOM 1607 O O . ARG A 1 196 ? 1.028 -4.304 1.019 1.00 89.75 196 ARG A O 1
ATOM 1614 N N . LEU A 1 197 ? 2.879 -5.360 0.282 1.00 91.38 197 LEU A N 1
ATOM 1615 C CA . LEU A 1 197 ? 2.793 -6.484 1.207 1.00 91.38 197 LEU A CA 1
ATOM 1616 C C . LEU A 1 197 ? 2.821 -6.014 2.670 1.00 91.38 197 LEU A C 1
ATOM 1618 O O . LEU A 1 197 ? 1.964 -6.427 3.452 1.00 91.38 197 LEU A O 1
ATOM 1622 N N . GLU A 1 198 ? 3.699 -5.071 3.016 1.00 94.50 198 GLU A N 1
ATOM 1623 C CA . GLU A 1 198 ? 3.758 -4.456 4.351 1.00 94.50 198 GLU A CA 1
ATOM 1624 C C . GLU A 1 198 ? 2.455 -3.721 4.710 1.00 94.50 198 GLU A C 1
ATOM 1626 O O . GLU A 1 198 ? 1.916 -3.856 5.817 1.00 94.50 198 GLU A O 1
ATOM 1631 N N . THR A 1 199 ? 1.881 -2.961 3.769 1.00 88.94 199 THR A N 1
ATOM 1632 C CA . THR A 1 199 ? 0.593 -2.293 4.014 1.00 88.94 199 THR A CA 1
ATOM 1633 C C . THR A 1 199 ? -0.543 -3.286 4.247 1.00 88.94 199 THR A C 1
ATOM 1635 O O . THR A 1 199 ? -1.430 -3.025 5.063 1.00 88.94 199 THR A O 1
ATOM 1638 N N . ASP A 1 200 ? -0.524 -4.439 3.582 1.00 87.50 200 ASP A N 1
ATOM 1639 C CA . ASP A 1 200 ? -1.541 -5.468 3.767 1.00 87.50 200 ASP A CA 1
ATOM 1640 C C . ASP A 1 200 ? -1.325 -6.236 5.085 1.00 87.50 200 ASP A C 1
ATOM 1642 O O . ASP A 1 200 ? -2.292 -6.517 5.798 1.00 87.50 200 ASP A O 1
ATOM 1646 N N . GLU A 1 201 ? -0.081 -6.481 5.498 1.00 91.81 201 GLU A N 1
ATOM 1647 C CA . GLU A 1 201 ? 0.237 -7.049 6.814 1.00 91.81 201 GLU A CA 1
ATOM 1648 C C . GLU A 1 201 ? -0.200 -6.146 7.967 1.00 91.81 201 GLU A C 1
ATOM 1650 O O . GLU A 1 201 ? -0.895 -6.603 8.878 1.00 91.81 201 GLU A O 1
ATOM 1655 N N . THR A 1 202 ? 0.114 -4.850 7.910 1.00 90.88 202 THR A N 1
ATOM 1656 C CA . THR A 1 202 ? -0.321 -3.892 8.942 1.00 90.88 202 THR A CA 1
ATOM 1657 C C . THR A 1 202 ? -1.847 -3.793 9.019 1.00 90.88 202 THR A C 1
ATOM 1659 O O . THR A 1 202 ? -2.418 -3.691 10.109 1.00 90.88 202 THR A O 1
ATOM 1662 N N . ARG A 1 203 ? -2.557 -3.886 7.886 1.00 87.44 203 ARG A N 1
ATOM 1663 C CA . ARG A 1 203 ? -4.029 -3.972 7.874 1.00 87.44 203 ARG A CA 1
ATOM 1664 C C . ARG A 1 203 ? -4.530 -5.252 8.534 1.00 87.44 203 ARG A C 1
ATOM 1666 O O . ARG A 1 203 ? -5.473 -5.181 9.325 1.00 87.44 203 ARG A O 1
ATOM 1673 N N . ARG A 1 204 ? -3.916 -6.405 8.246 1.00 86.94 204 ARG A N 1
ATOM 1674 C CA . ARG A 1 204 ? -4.263 -7.683 8.891 1.00 86.94 204 ARG A CA 1
ATOM 1675 C C . ARG A 1 204 ? -4.033 -7.623 10.400 1.00 86.94 204 ARG A C 1
ATOM 1677 O O . ARG A 1 204 ? -4.935 -7.993 11.146 1.00 86.94 204 ARG A O 1
ATOM 1684 N N . GLN A 1 205 ? -2.899 -7.092 10.856 1.00 91.56 205 GLN A N 1
ATOM 1685 C CA . GLN A 1 205 ? -2.598 -6.913 12.282 1.00 91.56 205 GLN A CA 1
ATOM 1686 C C . GLN A 1 205 ? -3.678 -6.085 12.987 1.00 91.56 205 GLN A C 1
ATOM 1688 O O . GLN A 1 205 ? -4.291 -6.559 13.941 1.00 91.56 205 GLN A O 1
ATOM 1693 N N . ARG A 1 206 ? -4.038 -4.918 12.435 1.00 85.06 206 ARG A N 1
ATOM 1694 C CA . ARG A 1 206 ? -5.117 -4.074 12.983 1.00 85.06 206 ARG A CA 1
ATOM 1695 C C . ARG A 1 206 ? -6.468 -4.791 13.045 1.00 85.06 206 ARG A C 1
ATOM 1697 O O . ARG A 1 206 ? -7.286 -4.496 13.915 1.00 85.06 206 ARG A O 1
ATOM 1704 N N . ARG A 1 207 ? -6.757 -5.711 12.116 1.00 84.00 207 ARG A N 1
ATOM 1705 C CA . ARG A 1 207 ? -7.976 -6.539 12.184 1.00 84.00 207 ARG A CA 1
ATOM 1706 C C . ARG A 1 207 ? -7.916 -7.525 13.332 1.00 84.00 207 ARG A C 1
ATOM 1708 O O . ARG A 1 207 ? -8.896 -7.629 14.065 1.00 84.00 207 ARG A O 1
ATOM 1715 N N . PHE A 1 208 ? -6.797 -8.224 13.487 1.00 82.69 208 PHE A N 1
ATOM 1716 C CA . PHE A 1 208 ? -6.610 -9.160 14.591 1.00 82.69 208 PHE A CA 1
ATOM 1717 C C . PHE A 1 208 ? -6.719 -8.457 15.945 1.00 82.69 208 PHE A C 1
ATOM 1719 O O . PHE A 1 208 ? -7.454 -8.933 16.805 1.00 82.69 208 PHE A O 1
ATOM 1726 N N . GLU A 1 209 ? -6.107 -7.281 16.096 1.00 85.69 209 GLU A N 1
ATOM 1727 C CA . GLU A 1 209 ? -6.237 -6.447 17.297 1.00 85.69 209 GLU A CA 1
ATOM 1728 C C . GLU A 1 209 ? -7.703 -6.109 17.600 1.00 85.69 209 GLU A C 1
ATOM 1730 O O . GLU A 1 209 ? -8.183 -6.318 18.713 1.00 85.69 209 GLU A O 1
ATOM 1735 N N . LYS A 1 210 ? -8.463 -5.657 16.594 1.00 85.00 210 LYS A N 1
ATOM 1736 C CA . LYS A 1 210 ? -9.895 -5.355 16.756 1.00 85.00 210 LYS A CA 1
ATOM 1737 C C . LYS A 1 210 ? -10.717 -6.584 17.143 1.00 85.00 210 LYS A C 1
ATOM 1739 O O . LYS A 1 210 ? -11.627 -6.471 17.962 1.00 85.00 210 LYS A O 1
ATOM 1744 N N . VAL A 1 211 ? -10.430 -7.746 16.557 1.00 81.81 211 VAL A N 1
ATOM 1745 C CA . VAL A 1 211 ? -11.110 -9.005 16.905 1.00 81.81 211 VAL A CA 1
ATOM 1746 C C . VAL A 1 211 ? -10.805 -9.399 18.349 1.00 81.81 211 VAL A C 1
ATOM 1748 O O . VAL A 1 211 ? -11.729 -9.761 19.075 1.00 81.81 211 VAL A O 1
ATOM 1751 N N . LEU A 1 212 ? -9.552 -9.270 18.786 1.00 82.31 212 LEU A N 1
ATO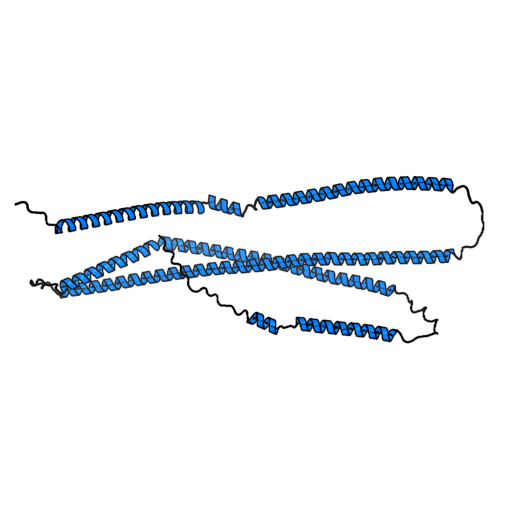M 1752 C CA . LEU A 1 212 ? -9.144 -9.578 20.155 1.00 82.31 212 LEU A CA 1
ATOM 1753 C C . LEU A 1 212 ? -9.839 -8.664 21.174 1.00 82.31 212 LEU A C 1
ATOM 1755 O O . LEU A 1 212 ? -10.357 -9.145 22.181 1.00 82.31 212 LEU A O 1
ATOM 1759 N N . LEU A 1 213 ? -9.937 -7.364 20.879 1.00 80.19 213 LEU A N 1
ATOM 1760 C CA . LEU A 1 213 ? -10.683 -6.417 21.711 1.00 80.19 213 LEU A CA 1
ATOM 1761 C C . LEU A 1 213 ? -12.160 -6.817 21.831 1.00 80.19 213 LEU A C 1
ATOM 1763 O O . LEU A 1 213 ? -12.683 -6.886 22.940 1.00 80.19 213 LEU A O 1
ATOM 1767 N N . ARG A 1 214 ? -12.816 -7.171 20.716 1.00 80.94 214 ARG A N 1
ATOM 1768 C CA . ARG A 1 214 ? -14.210 -7.658 20.724 1.00 80.94 214 ARG A CA 1
ATOM 1769 C C . ARG A 1 214 ? -14.370 -8.923 21.579 1.00 80.94 214 ARG A C 1
ATOM 1771 O O . ARG A 1 214 ? -15.350 -9.042 22.310 1.00 80.94 214 ARG A O 1
ATOM 1778 N N . GLN A 1 215 ? -13.419 -9.857 21.507 1.00 77.81 215 GLN A N 1
ATOM 1779 C CA . GLN A 1 215 ? -13.434 -11.077 22.322 1.00 77.81 215 GLN A CA 1
ATOM 1780 C C . GLN A 1 215 ? -13.297 -10.772 23.816 1.00 77.81 215 GLN A C 1
ATOM 1782 O O . GLN A 1 215 ? -14.069 -11.303 24.614 1.00 77.81 215 GLN A O 1
ATOM 1787 N N . HIS A 1 216 ? -12.359 -9.900 24.190 1.00 80.06 216 HIS A N 1
ATOM 1788 C CA . HIS A 1 216 ? -12.163 -9.483 25.577 1.00 80.06 216 HIS A CA 1
ATOM 1789 C C . HIS A 1 216 ? -13.414 -8.791 26.133 1.00 80.06 216 HIS A C 1
ATOM 1791 O O . HIS A 1 216 ? -13.909 -9.161 27.195 1.00 80.06 216 HIS A O 1
ATOM 1797 N N . THR A 1 217 ? -13.990 -7.859 25.372 1.00 81.12 217 THR A N 1
ATOM 1798 C CA . THR A 1 217 ? -15.257 -7.203 25.712 1.00 81.12 217 THR A CA 1
ATOM 1799 C C . THR A 1 217 ? -16.384 -8.217 25.934 1.00 81.12 217 THR A C 1
ATOM 1801 O O . THR A 1 217 ? -17.066 -8.160 26.954 1.00 81.12 217 THR A O 1
ATOM 1804 N N . ALA A 1 218 ? -16.548 -9.201 25.043 1.00 80.38 218 ALA A N 1
ATOM 1805 C CA . ALA A 1 218 ? -17.565 -10.241 25.206 1.00 80.38 218 ALA A CA 1
ATOM 1806 C C . ALA A 1 218 ? -17.323 -11.128 26.444 1.00 80.38 218 ALA A C 1
ATOM 1808 O O . ALA A 1 218 ? -18.278 -11.551 27.097 1.00 80.38 218 ALA A O 1
ATOM 1809 N N . ALA A 1 219 ? -16.062 -11.414 26.779 1.00 83.75 219 ALA A N 1
ATOM 1810 C CA . ALA A 1 219 ? -15.707 -12.163 27.981 1.00 83.75 219 ALA A CA 1
ATOM 1811 C C . ALA A 1 219 ? -16.046 -11.385 29.263 1.00 83.75 219 ALA A C 1
ATOM 1813 O O . ALA A 1 219 ? -16.613 -11.969 30.188 1.00 83.75 219 ALA A O 1
ATOM 1814 N N . LEU A 1 220 ? -15.780 -10.073 29.294 1.00 77.81 220 LEU A N 1
ATOM 1815 C CA . LEU A 1 220 ? -16.152 -9.201 30.412 1.00 77.81 220 LEU A CA 1
ATOM 1816 C C . LEU A 1 220 ? -17.667 -9.189 30.648 1.00 77.81 220 LEU A C 1
ATOM 1818 O O . LEU A 1 220 ? -18.099 -9.340 31.786 1.00 77.81 220 LEU A O 1
ATOM 1822 N N . ILE A 1 221 ? -18.473 -9.100 29.584 1.00 82.56 221 ILE A N 1
ATOM 1823 C CA . ILE A 1 221 ? -19.943 -9.135 29.690 1.00 82.56 221 ILE A CA 1
ATOM 1824 C C . ILE A 1 221 ? -20.417 -10.463 30.287 1.00 82.56 221 ILE A C 1
ATOM 1826 O O . ILE A 1 221 ? -21.239 -10.480 31.199 1.00 82.56 221 ILE A O 1
ATOM 1830 N N . ARG A 1 222 ? -19.870 -11.596 29.826 1.00 85.81 222 ARG A N 1
ATOM 1831 C CA . ARG A 1 222 ? -20.215 -12.912 30.394 1.00 85.81 222 ARG A CA 1
ATOM 1832 C C . ARG A 1 222 ? -19.863 -13.002 31.875 1.00 85.81 222 ARG A C 1
ATOM 1834 O O . ARG A 1 222 ? -20.656 -13.534 32.645 1.00 85.81 222 ARG A O 1
ATOM 1841 N N . ARG A 1 223 ? -18.695 -12.485 32.274 1.00 89.38 223 ARG A N 1
ATOM 1842 C CA . ARG A 1 223 ? -18.277 -12.485 33.679 1.00 89.38 223 ARG A CA 1
ATOM 1843 C C . ARG A 1 223 ? -19.166 -11.581 34.532 1.00 89.38 223 ARG A C 1
ATOM 1845 O O . ARG A 1 223 ? -19.543 -11.999 35.618 1.00 89.38 223 ARG A O 1
ATOM 1852 N N . SER A 1 224 ? -19.535 -10.403 34.030 1.00 85.75 224 SER A N 1
ATOM 1853 C CA . SER A 1 224 ? -20.478 -9.490 34.690 1.00 85.75 224 SER A CA 1
ATOM 1854 C C . SER A 1 224 ? -21.822 -10.178 34.953 1.00 85.75 224 SER A C 1
ATOM 1856 O O . SER A 1 224 ? -22.268 -10.243 36.096 1.00 85.75 224 SER A O 1
ATOM 1858 N N . ARG A 1 225 ? -22.401 -10.826 33.931 1.00 87.12 225 ARG A N 1
ATOM 1859 C CA . ARG A 1 225 ? -23.635 -11.621 34.070 1.00 87.12 225 ARG A CA 1
ATOM 1860 C C . ARG A 1 225 ? -23.501 -12.746 35.091 1.00 87.12 225 ARG A C 1
ATOM 1862 O O . ARG A 1 225 ? -24.409 -12.958 35.885 1.00 87.12 225 ARG A O 1
ATOM 1869 N N . GLN A 1 226 ? -22.371 -13.453 35.093 1.00 93.12 226 GLN A N 1
ATOM 1870 C CA . GLN A 1 226 ? -22.110 -14.496 36.083 1.00 93.12 226 GLN A CA 1
ATOM 1871 C C . GLN A 1 226 ? -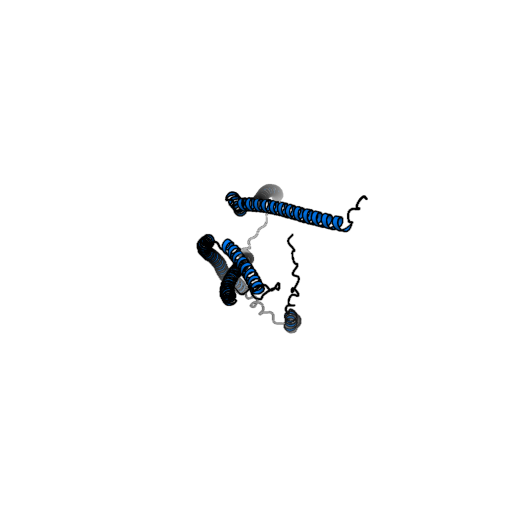22.102 -13.925 37.513 1.00 93.12 226 GLN A C 1
ATOM 1873 O O . GLN A 1 226 ? -22.764 -14.473 38.389 1.00 93.12 226 GLN A O 1
ATOM 1878 N N . VAL A 1 227 ? -21.407 -12.808 37.744 1.00 92.19 227 VAL A N 1
ATOM 1879 C CA . VAL A 1 227 ? -21.367 -12.145 39.058 1.00 92.19 227 VAL A CA 1
ATOM 1880 C C . VAL A 1 227 ? -22.765 -11.704 39.491 1.00 92.19 227 VAL A C 1
ATOM 1882 O O . VAL A 1 227 ? -23.143 -11.931 40.634 1.00 92.19 227 VAL A O 1
ATOM 1885 N N . GLN A 1 228 ? -23.574 -11.153 38.582 1.00 90.25 228 GLN A N 1
ATOM 1886 C CA . GLN A 1 228 ? -24.967 -10.826 38.896 1.00 90.25 228 GLN A CA 1
ATOM 1887 C C . GLN A 1 228 ? -25.754 -12.068 39.331 1.00 90.25 228 GLN A C 1
ATOM 1889 O O . GLN A 1 228 ? -26.460 -12.012 40.334 1.00 90.25 228 GLN A O 1
ATOM 1894 N N . THR A 1 229 ? -25.608 -13.200 38.627 1.00 95.00 229 THR A N 1
ATOM 1895 C CA . THR A 1 229 ? -26.285 -14.445 39.026 1.00 95.00 229 THR A CA 1
ATOM 1896 C C . THR A 1 229 ? -25.842 -14.930 40.407 1.00 95.00 229 THR A C 1
ATOM 1898 O O . THR A 1 229 ? -26.702 -15.288 41.207 1.00 95.00 229 THR A O 1
ATOM 1901 N N . GLU A 1 230 ? -24.545 -14.861 40.723 1.00 95.69 230 GLU A N 1
ATOM 1902 C CA . GLU A 1 230 ? -23.993 -15.225 42.039 1.00 95.69 230 GLU A CA 1
ATOM 1903 C C . GLU A 1 230 ? -24.585 -14.324 43.146 1.00 95.69 230 GLU A C 1
ATOM 1905 O O . GLU A 1 230 ? -25.160 -14.824 44.114 1.00 95.69 230 GLU A O 1
ATOM 1910 N N . ILE A 1 231 ? -24.599 -13.000 42.943 1.00 91.81 231 ILE A N 1
ATOM 1911 C CA . ILE A 1 231 ? -25.191 -12.047 43.898 1.00 91.81 231 ILE A CA 1
ATOM 1912 C C . ILE A 1 231 ? -26.695 -12.301 44.085 1.00 91.81 231 ILE A C 1
ATOM 1914 O O . ILE A 1 231 ? -27.198 -12.264 45.206 1.00 91.81 231 ILE A O 1
ATOM 1918 N N . THR A 1 232 ? -27.440 -12.598 43.014 1.00 95.56 232 THR A N 1
ATOM 1919 C CA . THR A 1 232 ? -28.875 -12.910 43.141 1.00 95.56 232 THR A CA 1
ATOM 1920 C C . THR A 1 232 ? -29.130 -14.204 43.912 1.00 95.56 232 THR A C 1
ATOM 1922 O O . THR A 1 232 ? -30.098 -14.273 44.672 1.00 95.56 232 THR A O 1
ATOM 1925 N N . THR A 1 233 ? -28.272 -15.221 43.760 1.00 97.19 233 THR A N 1
ATOM 1926 C CA . THR A 1 233 ? -28.375 -16.448 44.559 1.00 97.19 233 THR A CA 1
ATOM 1927 C C . THR A 1 233 ? -28.059 -16.197 46.030 1.00 97.19 233 THR A C 1
ATOM 1929 O O . THR A 1 233 ? -28.761 -16.734 46.889 1.00 97.19 233 THR A O 1
ATOM 1932 N N . ASP A 1 234 ? -27.083 -15.335 46.320 1.00 95.44 234 ASP A N 1
ATOM 1933 C CA . ASP A 1 234 ? -26.709 -14.959 47.685 1.00 95.44 234 ASP A CA 1
ATOM 1934 C C . ASP A 1 234 ? -27.816 -14.144 48.366 1.00 95.44 234 ASP A C 1
ATOM 1936 O O . ASP A 1 234 ? -28.193 -14.443 49.499 1.00 95.44 234 ASP A O 1
ATOM 1940 N N . LEU A 1 235 ? -28.422 -13.181 47.661 1.00 93.75 235 LEU A N 1
ATOM 1941 C CA . LEU A 1 235 ? -29.590 -12.435 48.147 1.00 93.75 235 LEU A CA 1
ATOM 1942 C C . LEU A 1 235 ? -30.764 -13.368 48.466 1.00 93.75 235 LEU A C 1
ATOM 1944 O O . LEU A 1 235 ? -31.354 -13.275 49.541 1.00 93.75 235 LEU A O 1
ATOM 1948 N N . ALA A 1 236 ? -31.060 -14.323 47.579 1.00 96.00 236 ALA A N 1
ATOM 1949 C CA . ALA A 1 236 ? -32.110 -15.312 47.816 1.00 96.00 236 ALA A CA 1
ATOM 1950 C C . ALA A 1 236 ? -31.806 -16.218 49.023 1.00 96.00 236 ALA A C 1
ATOM 1952 O O . ALA A 1 236 ? -32.725 -16.682 49.702 1.00 96.00 236 ALA A O 1
ATOM 1953 N N . TRP A 1 237 ? -30.530 -16.497 49.298 1.00 97.00 237 TRP A N 1
ATOM 1954 C CA . TRP A 1 237 ? -30.113 -17.223 50.495 1.00 97.00 237 TRP A CA 1
ATOM 1955 C C . TRP A 1 237 ? -30.268 -16.373 51.764 1.00 97.00 237 TRP A C 1
ATOM 1957 O O . TRP A 1 237 ? -30.807 -16.867 52.755 1.00 97.00 237 TRP A O 1
ATOM 1967 N N . ILE A 1 238 ? -29.894 -15.092 51.721 1.00 92.88 238 ILE A N 1
ATOM 1968 C CA . ILE A 1 238 ? -30.096 -14.146 52.827 1.00 92.88 238 ILE A CA 1
ATOM 1969 C C . ILE A 1 238 ? -31.581 -13.975 53.155 1.00 92.88 238 ILE A C 1
ATOM 1971 O O . ILE A 1 238 ? -31.950 -13.984 54.327 1.00 92.88 238 ILE A O 1
ATOM 1975 N N . ASP A 1 239 ? -32.454 -13.895 52.153 1.00 92.12 239 ASP A N 1
ATOM 1976 C CA . ASP A 1 239 ? -33.901 -13.826 52.377 1.00 92.12 239 ASP A CA 1
ATOM 1977 C C . ASP A 1 239 ? -34.428 -15.055 53.132 1.00 92.12 239 ASP A C 1
ATOM 1979 O O . ASP A 1 239 ? -35.282 -14.933 54.013 1.00 92.12 239 ASP A O 1
ATOM 1983 N N . ARG A 1 240 ? -33.880 -16.246 52.849 1.00 94.19 240 ARG A N 1
ATOM 1984 C CA . ARG A 1 240 ? -34.199 -17.466 53.609 1.00 94.19 240 ARG A CA 1
ATOM 1985 C C . ARG A 1 240 ? -33.672 -17.402 55.042 1.00 94.19 240 ARG A C 1
ATOM 1987 O O . ARG A 1 240 ? -34.363 -17.879 55.938 1.00 94.19 240 ARG A O 1
ATOM 1994 N N . LEU A 1 241 ? -32.489 -16.824 55.269 1.00 89.06 241 LEU A N 1
ATOM 1995 C CA . LEU A 1 241 ? -31.955 -16.612 56.621 1.00 89.06 241 LEU A CA 1
ATOM 1996 C C . LEU A 1 241 ? -32.817 -15.642 57.431 1.00 89.06 241 LEU A C 1
ATOM 1998 O O . LEU A 1 241 ? -33.166 -15.952 58.565 1.00 89.06 241 LEU A O 1
ATOM 2002 N N . LEU A 1 242 ? -33.208 -14.511 56.839 1.00 86.56 242 LEU A N 1
ATOM 2003 C CA . LEU A 1 242 ? -34.096 -13.532 57.473 1.00 86.56 242 LEU A CA 1
ATOM 2004 C C . LEU A 1 242 ? -35.461 -14.137 57.815 1.00 86.56 242 LEU A C 1
ATOM 2006 O O . LEU A 1 242 ? -36.032 -13.816 58.854 1.00 86.56 242 LEU A O 1
ATOM 2010 N N . ALA A 1 243 ? -35.981 -15.026 56.963 1.00 87.94 243 ALA A N 1
ATOM 2011 C CA . ALA A 1 243 ? -37.202 -15.773 57.251 1.00 87.94 243 ALA A CA 1
ATOM 2012 C C . ALA A 1 243 ? -37.017 -16.793 58.392 1.00 87.94 243 ALA A C 1
ATOM 2014 O O . ALA A 1 243 ? -37.958 -17.038 59.145 1.00 87.94 243 ALA A O 1
ATOM 2015 N N . PHE A 1 244 ? -35.823 -17.381 58.527 1.00 86.12 244 PHE A N 1
ATOM 2016 C CA . PHE A 1 244 ? -35.503 -18.362 59.567 1.00 86.12 244 PHE A CA 1
ATOM 2017 C C . PHE A 1 244 ? -35.264 -17.732 60.947 1.00 86.12 244 PHE A C 1
ATOM 2019 O O . PHE A 1 244 ? -35.666 -18.323 61.945 1.00 86.12 244 PHE A O 1
ATOM 2026 N N . GLU A 1 245 ? -34.653 -16.544 61.026 1.00 80.56 245 GLU A N 1
ATOM 2027 C CA . GLU A 1 245 ? -34.439 -15.844 62.306 1.00 80.56 245 GLU A CA 1
ATOM 2028 C C . GLU A 1 245 ? -35.742 -15.440 63.025 1.00 80.56 245 GLU A C 1
ATOM 2030 O O . GLU A 1 245 ? -35.712 -15.177 64.224 1.00 80.56 245 GLU A O 1
ATOM 2035 N N . GLY A 1 246 ? -36.896 -15.460 62.343 1.00 65.38 246 GLY A N 1
ATOM 2036 C CA . GLY A 1 246 ? -38.211 -15.213 62.948 1.00 65.38 246 GLY A CA 1
ATOM 2037 C C . GLY A 1 246 ? -38.436 -13.761 63.407 1.00 65.38 246 GLY A C 1
ATOM 2038 O O . GLY A 1 246 ? -37.554 -12.911 63.341 1.00 65.38 246 GLY A O 1
ATOM 2039 N N . GLU A 1 247 ? -39.652 -13.436 63.860 1.00 60.69 247 GLU A N 1
ATOM 2040 C CA . GLU A 1 247 ? -40.010 -12.121 64.438 1.00 60.69 247 GLU A CA 1
ATOM 2041 C C . GLU A 1 247 ? -39.576 -11.942 65.907 1.00 60.69 247 GLU A C 1
ATOM 2043 O O . GLU A 1 247 ? -39.964 -10.961 66.539 1.00 60.69 247 GLU A O 1
ATOM 2048 N N . GLU A 1 248 ? -38.779 -12.853 66.478 1.00 57.84 248 GLU A N 1
ATOM 2049 C CA . GLU A 1 248 ? -38.353 -12.760 67.881 1.00 57.84 248 GLU A CA 1
ATOM 2050 C C . GLU A 1 248 ? -37.256 -11.700 68.101 1.00 57.84 248 GLU A C 1
ATOM 2052 O O . GLU A 1 248 ? -36.130 -11.992 68.489 1.00 57.84 248 GLU A O 1
ATOM 2057 N N . GLU A 1 249 ? -37.604 -10.424 67.927 1.00 52.47 249 GLU A N 1
ATOM 2058 C CA . GLU A 1 249 ? -36.924 -9.309 68.589 1.00 52.47 249 GLU A CA 1
ATOM 2059 C C . GLU A 1 249 ? -37.703 -8.930 69.853 1.00 52.47 249 GLU A C 1
ATOM 2061 O O . GLU A 1 249 ? -38.403 -7.920 69.958 1.00 52.47 249 GLU A O 1
ATOM 2066 N N . GLY A 1 250 ? -37.559 -9.772 70.873 1.00 49.81 250 GLY A N 1
ATOM 2067 C CA . GLY A 1 250 ? -37.817 -9.366 72.244 1.00 49.81 250 GLY A CA 1
ATOM 2068 C C . GLY A 1 250 ? -36.789 -8.321 72.691 1.00 49.81 250 GLY A C 1
ATOM 2069 O O . GLY A 1 250 ? -35.753 -8.681 73.228 1.00 49.81 250 GLY A O 1
ATOM 2070 N N . LYS A 1 251 ? -37.097 -7.032 72.490 1.00 50.66 251 LYS A N 1
ATOM 2071 C CA . LYS A 1 251 ? -36.680 -5.872 73.315 1.00 50.66 251 LYS A CA 1
ATOM 2072 C C . LYS A 1 251 ? -35.276 -5.917 73.959 1.00 50.66 251 LYS A C 1
ATOM 2074 O O . LYS A 1 251 ? -35.156 -5.717 75.169 1.00 50.66 251 LYS A O 1
ATOM 2079 N N . ALA A 1 252 ? -34.215 -6.111 73.185 1.00 50.91 252 ALA A N 1
ATOM 2080 C CA . ALA A 1 252 ? -32.857 -5.865 73.665 1.00 50.91 252 ALA A CA 1
ATOM 2081 C C . ALA A 1 252 ? -32.165 -4.876 72.719 1.00 50.91 252 ALA A C 1
ATOM 2083 O O . ALA A 1 252 ? -31.974 -5.185 71.549 1.00 50.91 252 ALA A O 1
ATOM 2084 N N . ASP A 1 253 ? -31.822 -3.692 73.235 1.00 52.47 253 ASP A N 1
ATOM 2085 C CA . ASP A 1 253 ? -31.257 -2.515 72.545 1.00 52.47 253 ASP A CA 1
ATOM 2086 C C . ASP A 1 253 ? -29.835 -2.723 71.952 1.00 52.47 253 ASP A C 1
ATOM 2088 O O . ASP A 1 253 ? -28.968 -1.854 72.052 1.00 52.47 253 ASP A O 1
ATOM 2092 N N . GLY A 1 254 ? -29.549 -3.879 71.347 1.00 55.97 254 GLY A N 1
ATOM 2093 C CA . GLY A 1 254 ? -28.272 -4.190 70.700 1.00 55.97 254 GLY A CA 1
ATOM 2094 C C . GLY A 1 254 ? -28.435 -4.530 69.219 1.00 55.97 254 GLY A C 1
ATOM 2095 O O . GLY A 1 254 ? -29.472 -5.044 68.815 1.00 55.97 254 GLY A O 1
ATOM 2096 N N . GLU A 1 255 ? -27.396 -4.272 68.415 1.00 65.00 255 GLU A N 1
ATOM 2097 C CA . GLU A 1 255 ? -27.283 -4.705 67.011 1.00 65.00 255 GLU A CA 1
ATOM 2098 C C . GLU A 1 255 ? -27.455 -6.231 66.887 1.00 65.00 255 GLU A C 1
ATOM 2100 O O . GLU A 1 255 ? -26.483 -6.993 66.931 1.00 65.00 255 GLU A O 1
ATOM 2105 N N . GLY A 1 256 ? -28.703 -6.681 66.762 1.00 75.38 256 GLY A N 1
ATOM 2106 C CA . GLY A 1 256 ? -29.058 -8.085 66.616 1.00 75.38 256 GLY A CA 1
ATOM 2107 C C . GLY A 1 256 ? -28.536 -8.684 65.305 1.00 75.38 256 GLY A C 1
ATOM 2108 O O . GLY A 1 256 ? -28.234 -7.956 64.351 1.00 75.38 256 GLY A O 1
ATOM 2109 N N . PRO A 1 257 ? -28.429 -10.019 65.228 1.00 77.88 257 PRO A N 1
ATOM 2110 C CA . PRO A 1 257 ? -27.951 -10.706 64.031 1.00 77.88 257 PRO A CA 1
ATOM 2111 C C . PRO A 1 257 ? -28.831 -10.405 62.800 1.00 77.88 257 PRO A C 1
ATOM 2113 O O . PRO A 1 257 ? -28.283 -10.198 61.718 1.00 77.88 257 PRO A O 1
ATOM 2116 N N . ARG A 1 258 ? -30.134 -10.152 62.987 1.00 82.00 258 ARG A N 1
ATOM 2117 C CA . ARG A 1 258 ? -31.056 -9.675 61.944 1.00 82.00 258 ARG A CA 1
ATOM 2118 C C . ARG A 1 258 ? -30.680 -8.324 61.343 1.00 82.00 258 ARG A C 1
ATOM 2120 O O . ARG A 1 258 ? -30.678 -8.166 60.124 1.00 82.00 258 ARG A O 1
ATOM 2127 N N . SER A 1 259 ? -30.320 -7.352 62.184 1.00 84.81 259 SER A N 1
ATOM 2128 C CA . SER A 1 259 ? -29.837 -6.038 61.734 1.00 84.81 259 SER A CA 1
ATOM 2129 C C . SER A 1 259 ? -28.572 -6.188 60.884 1.00 84.81 259 SER A C 1
ATOM 2131 O O . SER A 1 259 ? -28.466 -5.608 59.806 1.00 84.81 259 SER A O 1
ATOM 2133 N N . ARG A 1 260 ? -27.650 -7.066 61.298 1.00 85.88 260 ARG A N 1
ATOM 2134 C CA . ARG A 1 260 ? -26.428 -7.359 60.533 1.00 85.88 260 ARG A CA 1
ATOM 2135 C C . ARG A 1 260 ? -26.730 -8.031 59.195 1.00 85.88 260 ARG A C 1
ATOM 2137 O O . ARG A 1 260 ? -26.126 -7.665 58.192 1.00 85.88 260 ARG A O 1
ATOM 2144 N N . ILE A 1 261 ? -27.670 -8.975 59.159 1.00 85.38 261 ILE A N 1
ATOM 2145 C CA . ILE A 1 261 ? -28.092 -9.640 57.920 1.00 85.38 261 ILE A CA 1
ATOM 2146 C C . ILE A 1 261 ? -28.759 -8.639 56.963 1.00 85.38 261 ILE A C 1
ATOM 2148 O O . ILE A 1 261 ? -28.479 -8.671 55.766 1.00 85.38 261 ILE A O 1
ATOM 2152 N N . ASN A 1 262 ? -29.559 -7.699 57.477 1.00 87.00 262 ASN A N 1
ATOM 2153 C CA . ASN A 1 262 ? -30.130 -6.615 56.673 1.00 87.00 262 ASN A CA 1
ATOM 2154 C C . ASN A 1 262 ? -29.050 -5.695 56.084 1.00 87.00 262 ASN A C 1
ATOM 2156 O O . ASN A 1 262 ? -29.124 -5.369 54.905 1.00 87.00 262 ASN A O 1
ATOM 2160 N N . VAL A 1 263 ? -28.013 -5.340 56.852 1.00 90.88 263 VAL A N 1
ATOM 2161 C CA . VAL A 1 263 ? -26.880 -4.548 56.335 1.00 90.88 263 VAL A CA 1
ATOM 2162 C C . VAL A 1 263 ? -26.165 -5.282 55.192 1.00 90.88 263 VAL A C 1
ATOM 2164 O O . VAL A 1 263 ? -25.864 -4.679 54.163 1.00 90.88 263 VAL A O 1
ATOM 2167 N N . VAL A 1 264 ? -25.926 -6.593 55.328 1.00 90.38 264 VAL A N 1
ATOM 2168 C CA . VAL A 1 264 ? -25.306 -7.402 54.259 1.00 90.38 264 VAL A CA 1
ATOM 2169 C C . VAL A 1 264 ? -26.212 -7.487 53.027 1.00 90.38 264 VAL A C 1
ATOM 2171 O O . VAL A 1 264 ? -25.726 -7.387 51.901 1.00 90.38 264 VAL A O 1
ATOM 2174 N N . LYS A 1 265 ? -27.528 -7.624 53.225 1.00 91.56 265 LYS A N 1
ATOM 2175 C CA . LYS A 1 265 ? -28.510 -7.599 52.138 1.00 91.56 265 LYS A CA 1
ATOM 2176 C C . LYS A 1 265 ? -28.465 -6.277 51.370 1.00 91.56 265 LYS A C 1
ATOM 2178 O O . LYS A 1 265 ? -28.360 -6.296 50.148 1.00 91.56 265 LYS A O 1
ATOM 2183 N N . GLU A 1 266 ? -28.501 -5.144 52.073 1.00 93.19 266 GLU A N 1
ATOM 2184 C CA . GLU A 1 266 ? -28.437 -3.812 51.460 1.00 93.19 266 GLU A CA 1
ATOM 2185 C C . GLU A 1 266 ? -27.145 -3.615 50.652 1.00 93.19 266 GLU A C 1
ATOM 2187 O O . GLU A 1 266 ? -27.203 -3.109 49.529 1.00 93.19 266 GLU A O 1
ATOM 2192 N N . MET A 1 267 ? -26.001 -4.078 51.172 1.00 93.62 267 MET A N 1
ATOM 2193 C CA . MET A 1 267 ? -24.725 -4.048 50.446 1.00 93.62 267 MET A CA 1
ATOM 2194 C C . MET A 1 267 ? -24.770 -4.869 49.150 1.00 93.62 267 MET A C 1
ATOM 2196 O O . MET A 1 267 ? -24.400 -4.364 48.092 1.00 93.62 267 MET A O 1
ATOM 2200 N N . LEU A 1 268 ? -25.258 -6.114 49.200 1.00 89.19 268 LEU A N 1
ATOM 2201 C CA . LEU A 1 268 ? -25.345 -6.972 48.012 1.00 89.19 268 LEU A CA 1
ATOM 2202 C C . LEU A 1 268 ? -26.343 -6.439 46.975 1.00 89.19 268 LEU A C 1
ATOM 2204 O O . LEU A 1 268 ? -26.111 -6.548 45.770 1.00 89.19 268 LEU A O 1
ATOM 2208 N N . GLU A 1 269 ? -27.442 -5.824 47.413 1.00 92.56 269 GLU A N 1
ATOM 2209 C CA . GLU A 1 269 ? -28.365 -5.136 46.509 1.00 92.56 269 GLU A CA 1
ATOM 2210 C C . GLU A 1 269 ? -27.710 -3.928 45.827 1.00 92.56 269 GLU A C 1
ATOM 2212 O O . GLU A 1 269 ? -27.958 -3.672 44.645 1.00 92.56 269 GLU A O 1
ATOM 2217 N N . GLU A 1 270 ? -26.883 -3.168 46.544 1.00 93.62 270 GLU A N 1
ATOM 2218 C CA . GLU A 1 270 ? -26.131 -2.054 45.971 1.00 93.62 270 GLU A CA 1
ATOM 2219 C C . GLU A 1 270 ? -25.082 -2.540 44.958 1.00 93.62 270 GLU A C 1
ATOM 2221 O O . GLU A 1 270 ? -25.009 -1.995 43.848 1.00 93.62 270 GLU A O 1
ATOM 2226 N N . ASP A 1 271 ? -24.362 -3.620 45.267 1.00 85.75 271 ASP A N 1
ATOM 2227 C CA . ASP A 1 271 ? -23.416 -4.273 44.355 1.00 85.75 271 ASP A CA 1
ATOM 2228 C C . ASP A 1 271 ? -24.104 -4.785 43.082 1.00 85.75 271 ASP A C 1
ATOM 2230 O O . ASP A 1 271 ? -23.622 -4.537 41.970 1.00 85.75 271 ASP A O 1
ATOM 2234 N N . LEU A 1 272 ? -25.289 -5.394 43.209 1.00 91.94 272 LEU A N 1
ATOM 2235 C CA . LEU A 1 272 ? -26.103 -5.811 42.065 1.00 91.94 272 LEU A CA 1
ATOM 2236 C C . LEU A 1 272 ? -26.497 -4.614 41.187 1.00 91.94 272 LEU A C 1
ATOM 2238 O O . LEU A 1 272 ? -26.387 -4.671 39.960 1.00 91.94 272 LEU A O 1
ATOM 2242 N N . ARG A 1 273 ? -26.911 -3.493 41.796 1.00 92.38 273 ARG A N 1
ATOM 2243 C CA . ARG A 1 273 ? -27.223 -2.253 41.059 1.00 92.38 273 ARG A CA 1
ATOM 2244 C C . ARG A 1 273 ? -25.985 -1.684 40.367 1.00 92.38 273 ARG A C 1
ATOM 2246 O O . ARG A 1 273 ? -26.106 -1.103 39.286 1.00 92.38 273 ARG A O 1
ATOM 2253 N N . HIS A 1 274 ? -24.801 -1.789 40.969 1.00 90.38 274 HIS A N 1
ATOM 2254 C CA . HIS A 1 274 ? -23.549 -1.367 40.339 1.00 90.38 274 HIS A CA 1
ATOM 2255 C C . HIS A 1 274 ? -23.175 -2.239 39.143 1.00 90.38 274 HIS A C 1
ATOM 2257 O O . HIS A 1 274 ? -22.802 -1.694 38.105 1.00 90.38 274 HIS A O 1
ATOM 2263 N N . GLU A 1 275 ? -23.310 -3.556 39.251 1.00 83.00 275 GLU A N 1
ATOM 2264 C CA . GLU A 1 275 ? -23.007 -4.474 38.153 1.00 83.00 275 GLU A CA 1
ATOM 2265 C C . GLU A 1 275 ? -24.014 -4.326 36.997 1.00 83.00 275 GLU A C 1
ATOM 2267 O O . GLU A 1 275 ? -23.616 -4.240 35.839 1.00 83.00 275 GLU A O 1
ATOM 2272 N N . ALA A 1 276 ? -25.304 -4.144 37.298 1.00 84.62 276 ALA A N 1
ATOM 2273 C CA . ALA A 1 276 ? -26.346 -3.900 36.293 1.00 84.62 276 ALA A CA 1
ATOM 2274 C C . ALA A 1 276 ? -26.236 -2.528 35.597 1.00 84.62 276 ALA A C 1
ATOM 2276 O O . ALA A 1 276 ? -26.784 -2.321 34.513 1.00 84.62 276 ALA A O 1
ATOM 2277 N N . ARG A 1 277 ? -25.579 -1.544 36.227 1.00 87.19 277 ARG A N 1
ATOM 2278 C CA . ARG A 1 277 ? -25.211 -0.279 35.564 1.00 87.19 277 ARG A CA 1
ATOM 2279 C C . ARG A 1 277 ? -24.041 -0.495 34.611 1.00 87.19 277 ARG A C 1
ATOM 2281 O O . ARG A 1 277 ? -24.140 -0.101 33.459 1.00 87.19 277 ARG A O 1
ATOM 2288 N N . ARG A 1 278 ? -23.004 -1.208 35.062 1.00 80.44 278 ARG A N 1
ATOM 2289 C CA . ARG A 1 278 ? -21.851 -1.563 34.225 1.00 80.44 278 ARG A CA 1
ATOM 2290 C C . ARG A 1 278 ? -22.258 -2.363 32.989 1.00 80.44 278 ARG A C 1
ATOM 2292 O O . ARG A 1 278 ? -21.757 -2.076 31.912 1.00 80.44 278 ARG A O 1
ATOM 2299 N N . GLU A 1 279 ? -23.178 -3.320 33.106 1.00 81.56 279 GLU A N 1
ATOM 2300 C CA . GLU A 1 279 ? -23.679 -4.055 31.938 1.00 81.56 279 GLU A CA 1
ATOM 2301 C C . GLU A 1 279 ? -24.438 -3.149 30.962 1.00 81.56 279 GLU A C 1
ATOM 2303 O O . GLU A 1 279 ? -24.183 -3.221 29.765 1.00 81.56 279 GLU A O 1
ATOM 2308 N N . ARG A 1 280 ? -25.300 -2.248 31.452 1.00 81.88 280 ARG A N 1
ATOM 2309 C CA . ARG A 1 280 ? -26.003 -1.281 30.592 1.00 81.88 280 ARG A CA 1
ATOM 2310 C C . ARG A 1 280 ? -25.049 -0.351 29.858 1.00 81.88 280 ARG A C 1
ATOM 2312 O O . ARG A 1 280 ? -25.217 -0.168 28.662 1.00 81.88 280 ARG A O 1
ATOM 2319 N N . ASP A 1 281 ? -24.012 0.148 30.526 1.00 79.12 281 ASP A N 1
ATOM 2320 C CA . ASP A 1 281 ? -22.983 0.963 29.873 1.00 79.12 281 ASP A CA 1
ATOM 2321 C C . ASP A 1 281 ? -22.261 0.172 28.756 1.00 79.12 281 ASP A C 1
ATOM 2323 O O . ASP A 1 281 ? -21.879 0.735 27.730 1.00 79.12 281 ASP A O 1
ATOM 2327 N N . MET A 1 282 ? -22.099 -1.149 28.915 1.00 74.00 282 MET A N 1
ATOM 2328 C CA . MET A 1 282 ? -21.510 -2.035 27.898 1.00 74.00 282 MET A CA 1
ATOM 2329 C C . MET A 1 282 ? -22.488 -2.395 26.768 1.00 74.00 282 MET A C 1
ATOM 2331 O O . MET A 1 282 ? -22.067 -2.495 25.614 1.00 74.00 282 MET A O 1
ATOM 2335 N N . ASP A 1 283 ? -23.771 -2.579 27.074 1.00 73.12 283 ASP A N 1
ATOM 2336 C CA . ASP A 1 283 ? -24.833 -2.879 26.108 1.00 73.12 283 ASP A CA 1
ATOM 2337 C C . ASP A 1 283 ? -25.216 -1.643 25.277 1.00 73.12 283 ASP A C 1
ATOM 2339 O O . ASP A 1 283 ? -25.411 -1.763 24.065 1.00 73.12 283 ASP A O 1
ATOM 2343 N N . ASP A 1 284 ? -25.218 -0.446 25.871 1.00 75.06 284 ASP A N 1
ATOM 2344 C CA . ASP A 1 284 ? -25.389 0.832 25.167 1.00 75.06 284 ASP A CA 1
ATOM 2345 C C . ASP A 1 284 ? -24.263 1.049 24.140 1.00 75.06 284 ASP A C 1
ATOM 2347 O O . ASP A 1 284 ? -24.501 1.543 23.035 1.00 75.06 284 ASP A O 1
ATOM 2351 N N . MET A 1 285 ? -23.040 0.591 24.442 1.00 64.38 285 MET A N 1
ATOM 2352 C CA . MET A 1 285 ? -21.937 0.562 23.472 1.00 64.38 285 MET A CA 1
ATOM 2353 C C . MET A 1 285 ? -22.113 -0.488 22.361 1.00 64.38 285 MET A C 1
ATOM 2355 O O . MET A 1 285 ? -21.459 -0.386 21.319 1.00 64.38 285 MET A O 1
ATOM 2359 N N . LEU A 1 286 ? -22.955 -1.507 22.556 1.00 64.19 286 LEU A N 1
ATOM 2360 C CA . LEU A 1 286 ? -23.066 -2.682 21.682 1.00 64.19 286 LEU A CA 1
ATOM 2361 C C . LEU A 1 286 ? -24.426 -2.850 20.999 1.00 64.19 286 LEU A C 1
ATOM 2363 O O . LEU A 1 286 ? -24.618 -3.880 20.348 1.00 64.19 286 LEU A O 1
ATOM 2367 N N . ALA A 1 287 ? -25.323 -1.860 21.108 1.00 69.62 287 ALA A N 1
ATOM 2368 C CA . ALA A 1 287 ? -26.678 -1.840 20.551 1.00 69.62 287 ALA A CA 1
ATOM 2369 C C . ALA A 1 287 ? -26.812 -2.739 19.306 1.00 69.62 287 ALA A C 1
ATOM 2371 O O . ALA A 1 287 ? -26.235 -2.483 18.246 1.00 69.62 287 ALA A O 1
ATOM 2372 N N . SER A 1 288 ? -27.529 -3.849 19.465 1.00 64.19 288 SER A N 1
ATOM 2373 C CA . SER A 1 288 ? -27.493 -5.017 18.573 1.00 64.19 288 SER A CA 1
ATOM 2374 C C . SER A 1 288 ? -27.840 -4.709 17.109 1.00 64.19 288 SER A C 1
ATOM 2376 O O . SER A 1 288 ? -27.339 -5.369 16.195 1.00 64.19 288 SER A O 1
ATOM 2378 N N . GLU A 1 289 ? -28.626 -3.663 16.858 1.00 55.91 289 GLU A N 1
ATOM 2379 C CA . GLU A 1 289 ? -28.927 -3.164 15.513 1.00 55.91 289 GLU A CA 1
ATOM 2380 C C . GLU A 1 289 ? -27.717 -2.487 14.852 1.00 55.91 289 GLU A C 1
ATOM 2382 O O . GLU A 1 289 ? -27.439 -2.719 13.671 1.00 55.91 289 GLU A O 1
ATOM 2387 N N . ALA A 1 290 ? -26.937 -1.719 15.617 1.00 70.38 290 ALA A N 1
ATOM 2388 C CA . ALA A 1 290 ? -25.669 -1.168 15.156 1.00 70.38 290 ALA A CA 1
ATOM 2389 C C . ALA A 1 290 ? -24.657 -2.291 14.879 1.00 70.38 290 ALA A C 1
ATOM 2391 O O . ALA A 1 290 ? -23.915 -2.214 13.898 1.00 70.38 290 ALA A O 1
ATOM 2392 N N . ALA A 1 291 ? -24.675 -3.371 15.670 1.00 78.19 291 ALA A N 1
ATOM 2393 C CA . ALA A 1 291 ? -23.818 -4.536 15.458 1.00 78.19 291 ALA A CA 1
ATOM 2394 C C . ALA A 1 291 ? -24.151 -5.299 14.159 1.00 78.19 291 ALA A C 1
ATOM 2396 O O . ALA A 1 291 ? -23.248 -5.618 13.382 1.00 78.19 291 ALA A O 1
ATOM 2397 N N . GLU A 1 292 ? -25.429 -5.557 13.865 1.00 74.31 292 GLU A N 1
ATOM 2398 C CA . GLU A 1 292 ? -25.838 -6.237 12.625 1.00 74.31 292 GLU A CA 1
ATOM 2399 C C . GLU A 1 292 ? -25.631 -5.361 11.375 1.00 74.31 292 GLU A C 1
ATOM 2401 O O . GLU A 1 292 ? -25.154 -5.844 10.340 1.00 74.31 292 GLU A O 1
ATOM 2406 N N . LEU A 1 293 ? -25.899 -4.053 11.458 1.00 67.00 293 LEU A N 1
ATOM 2407 C CA . LEU A 1 293 ? -25.573 -3.114 10.379 1.00 67.00 293 LEU A CA 1
ATOM 2408 C C . LEU A 1 293 ? -24.058 -3.019 10.148 1.00 67.00 293 LEU A C 1
ATOM 2410 O O . LEU A 1 293 ? -23.612 -3.060 8.995 1.00 67.00 293 LEU A O 1
ATOM 2414 N N . ALA A 1 294 ? -23.259 -2.974 11.219 1.00 76.69 294 ALA A N 1
ATOM 2415 C CA . ALA A 1 294 ? -21.802 -3.005 11.137 1.00 76.69 294 ALA A CA 1
ATOM 2416 C C . ALA A 1 294 ? -21.305 -4.304 10.495 1.00 76.69 294 ALA A C 1
ATOM 2418 O O . ALA A 1 294 ? -20.457 -4.251 9.610 1.00 76.69 294 ALA A O 1
ATOM 2419 N N . LYS A 1 295 ? -21.877 -5.459 10.848 1.00 82.94 295 LYS A N 1
ATOM 2420 C CA . LYS A 1 295 ? -21.535 -6.762 10.257 1.00 82.94 295 LYS A CA 1
ATOM 2421 C C . LYS A 1 295 ? -21.828 -6.815 8.757 1.00 82.94 295 LYS A C 1
ATOM 2423 O O . LYS A 1 295 ? -20.957 -7.209 7.980 1.00 82.94 295 LYS A O 1
ATOM 2428 N N . ARG A 1 296 ? -23.015 -6.372 8.321 1.00 80.50 296 ARG A N 1
ATOM 2429 C CA . ARG A 1 296 ? -23.366 -6.286 6.886 1.00 80.50 296 ARG A CA 1
ATOM 2430 C C . ARG A 1 296 ? -22.432 -5.339 6.136 1.00 80.50 296 ARG A C 1
ATOM 2432 O O . ARG A 1 296 ? -22.043 -5.608 4.998 1.00 80.50 296 ARG A O 1
ATOM 2439 N N . ARG A 1 297 ? -22.065 -4.217 6.758 1.00 77.25 297 ARG A N 1
ATOM 2440 C CA . ARG A 1 297 ? -21.132 -3.256 6.167 1.00 77.25 297 ARG A CA 1
ATOM 2441 C C . ARG A 1 297 ? -19.714 -3.815 6.090 1.00 77.25 297 ARG A C 1
ATOM 2443 O O . ARG A 1 297 ? -19.081 -3.674 5.049 1.00 77.25 297 ARG A O 1
ATOM 2450 N N . GLU A 1 298 ? -19.261 -4.498 7.136 1.00 84.12 298 GLU A N 1
ATOM 2451 C CA . GLU A 1 298 ? -17.957 -5.155 7.219 1.00 84.12 298 GLU A CA 1
ATOM 2452 C C . GLU A 1 298 ? -17.825 -6.252 6.152 1.00 84.12 298 GLU A C 1
ATOM 2454 O O . GLU A 1 298 ? -16.800 -6.325 5.484 1.00 84.12 298 GLU A O 1
ATOM 2459 N N . GLN A 1 299 ? -18.880 -7.032 5.892 1.00 88.62 299 GLN A N 1
ATOM 2460 C CA . GLN A 1 299 ? -18.916 -7.978 4.769 1.00 88.62 299 GLN A CA 1
ATOM 2461 C C . GLN A 1 299 ? -18.759 -7.282 3.411 1.00 88.62 299 GLN A C 1
ATOM 2463 O O . GLN A 1 299 ? -17.917 -7.683 2.611 1.00 88.62 299 GLN A O 1
ATOM 2468 N N . LYS A 1 300 ? -19.518 -6.206 3.153 1.00 85.88 300 LYS A N 1
ATOM 2469 C CA . LYS A 1 300 ? -19.388 -5.438 1.900 1.00 85.88 300 LYS A CA 1
ATOM 2470 C C . LYS A 1 300 ? -17.981 -4.866 1.728 1.00 85.88 300 LYS A C 1
ATOM 2472 O O . LYS A 1 300 ? -17.443 -4.906 0.626 1.00 85.88 300 LYS A O 1
ATOM 2477 N N . TRP A 1 301 ? -17.388 -4.348 2.801 1.00 88.00 301 TRP A N 1
ATOM 2478 C CA . TRP A 1 301 ? -16.016 -3.850 2.778 1.00 88.00 301 TRP A CA 1
ATOM 2479 C C . TRP A 1 301 ? -14.998 -4.954 2.517 1.00 88.00 301 TRP A C 1
ATOM 2481 O O . TRP A 1 301 ? -14.106 -4.727 1.710 1.00 88.00 301 TRP A O 1
ATOM 2491 N N . LYS A 1 302 ? -15.168 -6.148 3.097 1.00 87.38 302 LYS A N 1
ATOM 2492 C CA . LYS A 1 302 ? -14.321 -7.310 2.786 1.00 87.38 302 LYS A CA 1
ATOM 2493 C C . LYS A 1 302 ? -14.386 -7.677 1.305 1.00 87.38 302 LYS A C 1
ATOM 2495 O O . LYS A 1 302 ? -13.348 -7.752 0.665 1.00 87.38 302 LYS A O 1
ATOM 2500 N N . CYS A 1 303 ? -15.581 -7.799 0.725 1.00 92.31 303 CYS A N 1
ATOM 2501 C CA . CYS A 1 303 ? -15.712 -8.098 -0.706 1.00 92.31 303 CYS A CA 1
ATOM 2502 C C . CYS A 1 303 ? -15.076 -7.014 -1.595 1.00 92.31 303 CYS A C 1
ATOM 2504 O O . CYS A 1 303 ? -14.424 -7.326 -2.588 1.00 92.31 303 CYS A O 1
ATOM 2506 N N . GLN A 1 304 ? -15.260 -5.734 -1.249 1.00 87.00 304 GLN A N 1
ATOM 2507 C CA . GLN A 1 304 ? -14.641 -4.619 -1.975 1.00 87.00 304 GLN A CA 1
ATOM 2508 C C . GLN A 1 304 ? -13.120 -4.628 -1.857 1.00 87.00 304 GLN A C 1
ATOM 2510 O O . GLN A 1 304 ? -12.423 -4.307 -2.814 1.00 87.00 304 GLN A O 1
ATOM 2515 N N . GLU A 1 305 ? -12.607 -4.959 -0.684 1.00 85.00 305 GLU A N 1
ATOM 2516 C CA . GLU A 1 305 ? -11.181 -5.051 -0.446 1.00 85.00 305 GLU A CA 1
ATOM 2517 C C . GLU A 1 305 ? -10.555 -6.214 -1.202 1.00 85.00 305 GLU A C 1
ATOM 2519 O O . GLU A 1 305 ? -9.585 -5.986 -1.909 1.00 85.00 305 GLU A O 1
ATOM 2524 N N . GLU A 1 306 ? -11.144 -7.407 -1.153 1.00 89.75 306 GLU A N 1
ATOM 2525 C CA . GLU A 1 306 ? -10.675 -8.553 -1.935 1.00 89.75 306 GLU A CA 1
ATOM 2526 C C . GLU A 1 306 ? -10.671 -8.243 -3.437 1.00 89.75 306 GLU A C 1
ATOM 2528 O O . GLU A 1 306 ? -9.731 -8.591 -4.145 1.00 89.75 306 GLU A O 1
ATOM 2533 N N . ALA A 1 307 ? -11.700 -7.555 -3.942 1.00 92.38 307 ALA A N 1
ATOM 2534 C CA . ALA A 1 307 ? -11.732 -7.119 -5.336 1.00 92.38 307 ALA A CA 1
ATOM 2535 C C . ALA A 1 307 ? -10.601 -6.127 -5.653 1.00 92.38 307 ALA A C 1
ATOM 2537 O O . ALA A 1 307 ? -9.969 -6.229 -6.700 1.00 92.38 307 ALA A O 1
ATOM 2538 N N . ARG A 1 308 ? -10.317 -5.185 -4.744 1.00 87.25 308 ARG A N 1
ATOM 2539 C CA . ARG A 1 308 ? -9.193 -4.247 -4.889 1.00 87.25 308 ARG A CA 1
ATOM 2540 C C . ARG A 1 308 ? -7.846 -4.959 -4.832 1.00 87.25 308 ARG A C 1
ATOM 2542 O O . ARG A 1 308 ? -6.976 -4.620 -5.620 1.00 87.25 308 ARG A O 1
ATOM 2549 N N . GLU A 1 309 ? -7.668 -5.910 -3.921 1.00 88.44 309 GLU A N 1
ATOM 2550 C CA . GLU A 1 309 ? -6.446 -6.712 -3.810 1.00 88.44 309 GLU A CA 1
ATOM 2551 C C . GLU A 1 309 ? -6.193 -7.498 -5.097 1.00 88.44 309 GLU A C 1
ATOM 2553 O O . GLU A 1 309 ? -5.097 -7.413 -5.640 1.00 88.44 309 GLU A O 1
ATOM 2558 N N . ARG A 1 310 ? -7.217 -8.171 -5.641 1.00 93.88 310 ARG A N 1
ATOM 2559 C CA . ARG A 1 310 ? -7.114 -8.867 -6.935 1.00 93.88 310 ARG A CA 1
ATOM 2560 C C . ARG A 1 310 ? -6.692 -7.918 -8.052 1.00 93.88 310 ARG A C 1
ATOM 2562 O O . ARG A 1 310 ? -5.672 -8.153 -8.679 1.00 93.88 310 ARG A O 1
ATOM 2569 N N . LEU A 1 311 ? -7.405 -6.802 -8.224 1.00 94.69 311 LEU A N 1
ATOM 2570 C CA . LEU A 1 311 ? -7.090 -5.826 -9.272 1.00 94.69 311 LEU A CA 1
ATOM 2571 C C . LEU A 1 311 ? -5.671 -5.259 -9.148 1.00 94.69 311 LEU A C 1
ATOM 2573 O O . LEU A 1 311 ? -4.999 -5.056 -10.152 1.00 94.69 311 LEU A O 1
ATOM 2577 N N . LEU A 1 312 ? -5.209 -4.981 -7.930 1.00 89.88 312 LEU A N 1
ATOM 2578 C CA . LEU A 1 312 ? -3.858 -4.463 -7.720 1.00 89.88 312 LEU A CA 1
ATOM 2579 C C . LEU A 1 312 ? -2.790 -5.520 -8.006 1.00 89.88 312 LEU A C 1
ATOM 2581 O O . LEU A 1 312 ? -1.773 -5.188 -8.610 1.00 89.88 312 LEU A O 1
ATOM 2585 N N . ASN A 1 313 ? -3.031 -6.775 -7.628 1.00 91.12 313 ASN A N 1
ATOM 2586 C CA . ASN A 1 313 ? -2.139 -7.882 -7.967 1.00 91.12 313 ASN A CA 1
ATOM 2587 C C . ASN A 1 313 ? -2.084 -8.108 -9.482 1.00 91.12 313 ASN A C 1
ATOM 2589 O O . ASN A 1 313 ? -0.996 -8.278 -10.025 1.00 91.12 313 ASN A O 1
ATOM 2593 N N . ASP A 1 314 ? -3.223 -8.021 -10.171 1.00 95.38 314 ASP A N 1
ATOM 2594 C CA . ASP A 1 314 ? -3.289 -8.128 -11.629 1.00 95.38 314 ASP A CA 1
ATOM 2595 C C . ASP A 1 314 ? -2.482 -7.004 -12.296 1.00 95.38 314 ASP A C 1
ATOM 2597 O O . ASP A 1 314 ? -1.688 -7.254 -13.201 1.00 95.38 314 ASP A O 1
ATOM 2601 N N . VAL A 1 315 ? -2.620 -5.762 -11.815 1.00 96.25 315 VAL A N 1
ATOM 2602 C CA . VAL A 1 315 ? -1.836 -4.622 -12.317 1.00 96.25 315 VAL A CA 1
ATOM 2603 C C . VAL A 1 315 ? -0.337 -4.832 -12.090 1.00 96.25 315 VAL A C 1
ATOM 2605 O O . VAL A 1 315 ? 0.453 -4.558 -12.993 1.00 96.25 315 VAL A O 1
ATOM 2608 N N . LEU A 1 316 ? 0.072 -5.331 -10.919 1.00 93.56 316 LEU A N 1
ATOM 2609 C CA . LEU A 1 316 ? 1.478 -5.639 -10.644 1.00 93.56 316 LEU A CA 1
ATOM 2610 C C . LEU A 1 316 ? 2.009 -6.743 -11.565 1.00 93.56 316 LEU A C 1
ATOM 2612 O O . LEU A 1 316 ? 3.095 -6.575 -12.117 1.00 93.56 316 LEU A O 1
ATOM 2616 N N . SER A 1 317 ? 1.235 -7.811 -11.785 1.00 95.62 317 SER A N 1
ATOM 2617 C CA . SER A 1 317 ? 1.589 -8.897 -12.707 1.00 95.62 317 SER A CA 1
ATOM 2618 C C . SER A 1 317 ? 1.768 -8.376 -14.131 1.00 95.62 317 SER A C 1
ATOM 2620 O O . SER A 1 317 ? 2.805 -8.605 -14.738 1.00 95.62 317 SER A O 1
ATOM 2622 N N . ILE A 1 318 ? 0.817 -7.585 -14.641 1.00 97.44 318 ILE A N 1
ATOM 2623 C CA . ILE A 1 318 ? 0.898 -6.999 -15.989 1.00 97.44 318 ILE A CA 1
ATOM 2624 C C . ILE A 1 318 ? 2.146 -6.117 -16.133 1.00 97.44 318 ILE A C 1
ATOM 2626 O O . ILE A 1 318 ? 2.822 -6.136 -17.165 1.00 97.44 318 ILE A O 1
ATOM 2630 N N . CYS A 1 319 ? 2.466 -5.322 -15.110 1.00 96.25 319 CYS A N 1
ATOM 2631 C CA . CYS A 1 319 ? 3.668 -4.494 -15.108 1.00 96.25 319 CYS A CA 1
ATOM 2632 C C . CYS A 1 319 ? 4.952 -5.337 -15.099 1.00 96.25 319 CYS A C 1
ATOM 2634 O O . CYS A 1 319 ? 5.882 -5.011 -15.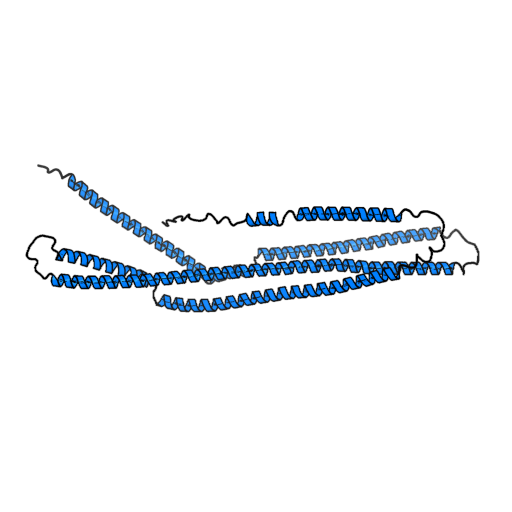838 1.00 96.25 319 CYS A O 1
ATOM 2636 N N . GLN A 1 320 ? 4.996 -6.412 -14.308 1.00 96.00 320 GLN A N 1
ATOM 2637 C CA . GLN A 1 320 ? 6.116 -7.357 -14.277 1.00 96.00 320 GLN A CA 1
ATOM 2638 C C . GLN A 1 320 ? 6.301 -8.032 -15.637 1.00 96.00 320 GLN A C 1
ATOM 2640 O O . GLN A 1 320 ? 7.377 -7.920 -16.219 1.00 96.00 320 GLN A O 1
ATOM 2645 N N . ASP A 1 321 ? 5.233 -8.591 -16.209 1.00 96.75 321 ASP A N 1
ATOM 2646 C CA . ASP A 1 321 ? 5.252 -9.243 -17.522 1.00 96.75 321 ASP A CA 1
ATOM 2647 C C . ASP A 1 321 ? 5.753 -8.293 -18.617 1.00 96.75 321 ASP A C 1
ATOM 2649 O O . ASP A 1 321 ? 6.523 -8.679 -19.502 1.00 96.75 321 ASP A O 1
ATOM 2653 N N . ARG A 1 322 ? 5.356 -7.015 -18.556 1.00 97.31 322 ARG A N 1
ATOM 2654 C CA . ARG A 1 322 ? 5.819 -5.983 -19.491 1.00 97.31 322 ARG A CA 1
ATOM 2655 C C . ARG A 1 322 ? 7.318 -5.713 -19.356 1.00 97.31 322 ARG A C 1
ATOM 2657 O O . ARG A 1 322 ? 7.995 -5.563 -20.376 1.00 97.31 322 ARG A O 1
ATOM 2664 N N . VAL A 1 323 ? 7.832 -5.601 -18.133 1.00 96.56 323 VAL A N 1
ATOM 2665 C CA . VAL A 1 323 ? 9.266 -5.386 -17.881 1.00 96.56 323 VAL A CA 1
ATOM 2666 C C . VAL A 1 323 ? 10.072 -6.611 -18.307 1.00 96.56 323 VAL A C 1
ATOM 2668 O O . VAL A 1 323 ? 11.058 -6.464 -19.030 1.00 96.56 323 VAL A O 1
ATOM 2671 N N . ASP A 1 324 ? 9.606 -7.812 -17.980 1.00 95.81 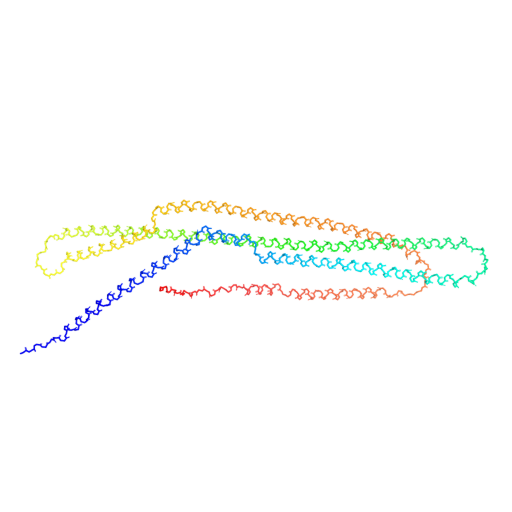324 ASP A N 1
ATOM 2672 C CA . ASP A 1 324 ? 10.265 -9.064 -18.349 1.00 95.81 324 ASP A CA 1
ATOM 2673 C C . ASP A 1 324 ? 10.278 -9.275 -19.866 1.00 95.81 324 ASP A C 1
ATOM 2675 O O . ASP A 1 324 ? 11.311 -9.632 -20.435 1.00 95.81 324 ASP A O 1
ATOM 2679 N N . SER A 1 325 ? 9.179 -8.951 -20.553 1.00 97.69 325 SER A N 1
ATOM 2680 C CA . SER A 1 325 ? 9.114 -8.973 -22.020 1.00 97.69 325 SER A CA 1
ATOM 2681 C C . SER A 1 325 ? 10.111 -7.992 -22.648 1.00 97.69 325 SER A C 1
ATOM 2683 O O . SER A 1 325 ? 10.792 -8.335 -23.617 1.00 97.69 325 SER A O 1
ATOM 2685 N N . ARG A 1 326 ? 10.258 -6.780 -22.086 1.00 97.75 326 ARG A N 1
ATOM 2686 C CA . ARG A 1 326 ? 11.270 -5.803 -22.537 1.00 97.75 326 ARG A CA 1
ATOM 2687 C C . ARG A 1 326 ? 12.689 -6.324 -22.304 1.00 97.75 326 ARG A C 1
ATOM 2689 O O . ARG A 1 326 ? 13.517 -6.211 -23.204 1.00 97.75 326 ARG A O 1
ATOM 2696 N N . LEU A 1 327 ? 12.968 -6.933 -21.150 1.00 96.81 327 LEU A N 1
ATOM 2697 C CA . LEU A 1 327 ? 14.271 -7.545 -20.860 1.00 96.81 327 LEU A CA 1
ATOM 2698 C C . LEU A 1 327 ? 14.591 -8.692 -21.823 1.00 96.81 327 LEU A C 1
ATOM 2700 O O . LEU A 1 327 ? 15.715 -8.788 -22.314 1.00 96.81 327 LEU A O 1
ATOM 2704 N N . GLN A 1 328 ? 13.620 -9.555 -22.124 1.00 97.81 328 GLN A N 1
ATOM 2705 C CA . GLN A 1 328 ? 13.795 -10.636 -23.096 1.00 97.81 328 GLN A CA 1
ATOM 2706 C C . GLN A 1 328 ? 14.072 -10.094 -24.503 1.00 97.81 328 GLN A C 1
ATOM 2708 O O . GLN A 1 328 ? 15.005 -10.562 -25.157 1.00 97.81 328 GLN A O 1
ATOM 2713 N N . ALA A 1 329 ? 13.334 -9.072 -24.945 1.00 97.12 329 ALA A N 1
ATOM 2714 C CA . ALA A 1 329 ? 13.572 -8.424 -26.233 1.00 97.12 329 ALA A CA 1
ATOM 2715 C C . ALA A 1 329 ? 14.976 -7.796 -26.312 1.00 97.12 329 ALA A C 1
ATOM 2717 O O . ALA A 1 329 ? 15.682 -7.992 -27.300 1.00 97.12 329 ALA A O 1
ATOM 2718 N N . LEU A 1 330 ? 15.427 -7.112 -25.254 1.00 95.94 330 LEU A N 1
ATOM 2719 C CA . LEU A 1 330 ? 16.782 -6.551 -25.186 1.00 95.94 330 LEU A CA 1
ATOM 2720 C C . LEU A 1 330 ? 17.860 -7.636 -25.264 1.00 95.94 330 LEU A C 1
ATOM 2722 O O . LEU A 1 330 ? 18.837 -7.472 -25.993 1.00 95.94 330 LEU A O 1
ATOM 2726 N N . LYS A 1 331 ? 17.670 -8.767 -24.573 1.00 97.06 331 LYS A N 1
ATOM 2727 C CA . LYS A 1 331 ? 18.584 -9.917 -24.661 1.00 97.06 331 LYS A CA 1
ATOM 2728 C C . LYS A 1 331 ? 18.684 -10.443 -26.094 1.00 97.06 331 LYS A C 1
ATOM 2730 O O . LYS A 1 331 ? 19.791 -10.646 -26.583 1.00 97.06 331 LYS A O 1
ATOM 2735 N N . GLN A 1 332 ? 17.554 -10.607 -26.783 1.00 97.44 332 GLN A N 1
ATOM 2736 C CA . GLN A 1 332 ? 17.537 -11.045 -28.184 1.00 97.44 332 GLN A CA 1
ATOM 2737 C C . GLN A 1 332 ? 18.235 -10.040 -29.111 1.00 97.44 332 GLN A C 1
ATOM 2739 O O . GLN A 1 332 ? 19.048 -10.440 -29.943 1.00 97.44 332 GLN A O 1
ATOM 2744 N N . MET A 1 333 ? 17.980 -8.737 -28.942 1.00 95.12 333 MET A N 1
ATOM 2745 C CA . MET A 1 333 ? 18.635 -7.685 -29.729 1.00 95.12 333 MET A CA 1
ATOM 2746 C C . MET A 1 333 ? 20.152 -7.671 -29.521 1.00 95.12 333 MET A C 1
ATOM 2748 O O . MET A 1 333 ? 20.900 -7.563 -30.492 1.00 95.12 333 MET A O 1
ATOM 2752 N N . LYS A 1 334 ? 20.619 -7.821 -28.277 1.00 93.94 334 LYS A N 1
ATOM 2753 C CA . LYS A 1 334 ? 22.050 -7.894 -27.958 1.00 93.94 334 LYS A CA 1
ATOM 2754 C C . LYS A 1 334 ? 22.722 -9.121 -28.572 1.00 93.94 334 LYS A C 1
ATOM 2756 O O . LYS A 1 334 ? 23.806 -8.980 -29.128 1.00 93.94 334 LYS A O 1
ATOM 2761 N N . LEU A 1 335 ? 22.080 -10.291 -28.519 1.00 96.38 335 LEU A N 1
ATOM 2762 C CA . LEU A 1 335 ? 22.600 -11.514 -29.141 1.00 96.38 335 LEU A CA 1
ATOM 2763 C C . LEU A 1 335 ? 22.719 -11.365 -30.662 1.00 96.38 335 LEU A C 1
ATOM 2765 O O . LEU A 1 335 ? 23.808 -11.526 -31.206 1.00 96.38 335 LEU A O 1
ATOM 2769 N N . ALA A 1 336 ? 21.644 -10.948 -31.337 1.00 94.94 336 ALA A N 1
ATOM 2770 C CA . ALA A 1 336 ? 21.658 -10.738 -32.786 1.00 94.94 336 ALA A CA 1
ATOM 2771 C C . ALA A 1 336 ? 22.699 -9.687 -33.214 1.00 94.94 336 ALA A C 1
ATOM 2773 O O . ALA A 1 336 ? 23.323 -9.790 -34.271 1.00 94.94 336 ALA A O 1
ATOM 2774 N N . ARG A 1 337 ? 22.905 -8.656 -32.388 1.00 92.62 337 ARG A N 1
ATOM 2775 C CA . ARG A 1 337 ? 23.941 -7.646 -32.608 1.00 92.62 337 ARG A CA 1
ATOM 2776 C C . ARG A 1 337 ? 25.345 -8.222 -32.444 1.00 92.62 337 ARG A C 1
ATOM 2778 O O . ARG A 1 337 ? 26.194 -7.937 -33.282 1.00 92.62 337 ARG A O 1
ATOM 2785 N N . ALA A 1 338 ? 25.589 -9.012 -31.400 1.00 93.88 338 ALA A N 1
ATOM 2786 C CA . ALA A 1 338 ? 26.879 -9.656 -31.169 1.00 93.88 338 ALA A CA 1
ATOM 2787 C C . ALA A 1 338 ? 27.258 -10.561 -32.350 1.00 93.88 338 ALA A C 1
ATOM 2789 O O . ALA A 1 338 ? 28.364 -10.448 -32.871 1.00 93.88 338 ALA A O 1
ATOM 2790 N N . GLU A 1 339 ? 26.312 -11.355 -32.856 1.00 95.62 339 GLU A N 1
ATOM 2791 C CA . GLU A 1 339 ? 26.506 -12.200 -34.040 1.00 95.62 339 GLU A CA 1
ATOM 2792 C C . GLU A 1 339 ? 26.886 -11.387 -35.289 1.00 95.62 339 GLU A C 1
ATOM 2794 O O . GLU A 1 339 ? 27.833 -11.740 -35.997 1.00 95.62 339 GLU A O 1
ATOM 2799 N N . ARG A 1 340 ? 26.189 -10.268 -35.550 1.00 93.25 340 ARG A N 1
ATOM 2800 C CA . ARG A 1 340 ? 26.503 -9.359 -36.672 1.00 93.25 340 ARG A CA 1
ATOM 2801 C C . ARG A 1 340 ? 27.870 -8.703 -36.519 1.00 93.25 340 ARG A C 1
ATOM 2803 O O . ARG A 1 340 ? 28.623 -8.621 -37.483 1.00 93.25 340 ARG A O 1
ATOM 2810 N N . HIS A 1 341 ? 28.196 -8.251 -35.314 1.00 93.06 341 HIS A N 1
ATOM 2811 C CA . HIS A 1 341 ? 29.476 -7.627 -35.010 1.00 93.06 341 HIS A CA 1
ATOM 2812 C C . HIS A 1 341 ? 30.640 -8.615 -35.176 1.00 93.06 341 HIS A C 1
ATOM 2814 O O . HIS A 1 341 ? 31.666 -8.271 -35.760 1.00 93.06 341 HIS A O 1
ATOM 2820 N N . GLU A 1 342 ? 30.477 -9.864 -34.737 1.00 94.44 342 GLU A N 1
ATOM 2821 C CA . GLU A 1 342 ? 31.458 -10.915 -34.999 1.00 94.44 342 GLU A CA 1
ATOM 2822 C C . GLU A 1 342 ? 31.585 -11.237 -36.491 1.00 94.44 342 GLU A C 1
ATOM 2824 O O . GLU A 1 342 ? 32.699 -11.439 -36.968 1.00 94.44 342 GLU A O 1
ATOM 2829 N N . ALA A 1 343 ? 30.480 -11.269 -37.244 1.00 94.00 343 ALA A N 1
ATOM 2830 C CA . ALA A 1 343 ? 30.525 -11.467 -38.692 1.00 94.00 343 ALA A CA 1
ATOM 2831 C C . ALA A 1 343 ? 31.322 -10.356 -39.390 1.00 94.00 343 ALA A C 1
ATOM 2833 O O . ALA A 1 343 ? 32.227 -10.660 -40.164 1.00 94.00 343 ALA A O 1
ATOM 2834 N N . LEU A 1 344 ? 31.073 -9.093 -39.034 1.00 91.94 344 LEU A N 1
ATOM 2835 C CA . LEU A 1 344 ? 31.819 -7.952 -39.560 1.00 91.94 344 LEU A CA 1
ATOM 2836 C C . LEU A 1 344 ? 33.313 -8.037 -39.211 1.00 91.94 344 LEU A C 1
ATOM 2838 O O . LEU A 1 344 ? 34.165 -7.824 -40.067 1.00 91.94 344 LEU A O 1
ATOM 2842 N N . LYS A 1 345 ? 33.650 -8.408 -37.970 1.00 92.12 345 LYS A N 1
ATOM 2843 C CA . LYS A 1 345 ? 35.046 -8.631 -37.563 1.00 92.12 345 LYS A CA 1
ATOM 2844 C C . LYS A 1 345 ? 35.711 -9.741 -38.372 1.00 92.12 345 LYS A C 1
ATOM 2846 O O . LYS A 1 345 ? 36.861 -9.594 -38.772 1.00 92.12 345 LYS A O 1
ATOM 2851 N N . ARG A 1 346 ? 35.000 -10.843 -38.640 1.00 93.56 346 ARG A N 1
ATOM 2852 C CA . ARG A 1 346 ? 35.502 -11.924 -39.501 1.00 93.56 346 ARG A CA 1
ATOM 2853 C C . ARG A 1 346 ? 35.727 -11.439 -40.936 1.00 93.56 346 ARG A C 1
ATOM 2855 O O . ARG A 1 346 ? 36.747 -11.799 -41.511 1.00 93.56 346 ARG A O 1
ATOM 2862 N N . GLU A 1 347 ? 34.838 -10.611 -41.490 1.00 90.75 347 GLU A N 1
ATOM 2863 C CA . GLU A 1 347 ? 35.013 -9.995 -42.817 1.00 90.75 347 GLU A CA 1
ATOM 2864 C C . GLU A 1 347 ? 36.240 -9.081 -42.874 1.00 90.75 347 GLU A C 1
ATOM 2866 O O . GLU A 1 347 ? 37.035 -9.199 -43.802 1.00 90.75 347 GLU A O 1
ATOM 2871 N N . ILE A 1 348 ? 36.420 -8.212 -41.873 1.00 88.69 348 ILE A N 1
ATOM 2872 C CA . ILE A 1 348 ? 37.584 -7.319 -41.769 1.00 88.69 348 ILE A CA 1
ATOM 2873 C C . ILE A 1 348 ? 38.870 -8.147 -41.686 1.00 88.69 348 ILE A C 1
ATOM 2875 O O . ILE A 1 348 ? 39.779 -7.945 -42.485 1.00 88.69 348 ILE A O 1
ATOM 2879 N N . ASN A 1 349 ? 38.921 -9.146 -40.802 1.00 88.19 349 ASN A N 1
ATOM 2880 C CA . ASN A 1 349 ? 40.090 -10.016 -40.662 1.00 88.19 349 ASN A CA 1
ATOM 2881 C C . ASN A 1 349 ? 40.381 -10.815 -41.945 1.00 88.19 349 ASN A C 1
ATOM 2883 O O . ASN A 1 349 ? 41.540 -11.008 -42.307 1.00 88.19 349 ASN A O 1
ATOM 2887 N N . ALA A 1 350 ? 39.347 -11.300 -42.641 1.00 88.44 350 ALA A N 1
ATOM 2888 C CA . ALA A 1 350 ? 39.503 -12.014 -43.907 1.00 88.44 350 ALA A CA 1
ATOM 2889 C C . ALA A 1 350 ? 40.022 -11.091 -45.017 1.00 88.44 350 ALA A C 1
ATOM 2891 O O . ALA A 1 350 ? 40.898 -11.498 -45.777 1.00 88.44 350 ALA A O 1
ATOM 2892 N N . ALA A 1 351 ? 39.524 -9.856 -45.081 1.00 85.31 351 ALA A N 1
ATOM 2893 C CA . ALA A 1 351 ? 40.016 -8.827 -45.986 1.00 85.31 351 ALA A CA 1
ATOM 2894 C C . ALA A 1 351 ? 41.493 -8.500 -45.703 1.00 85.31 351 ALA A C 1
ATOM 2896 O O . ALA A 1 351 ? 42.322 -8.552 -46.606 1.00 85.31 351 ALA A O 1
ATOM 2897 N N . GLU A 1 352 ? 41.866 -8.294 -44.439 1.00 83.00 352 GLU A N 1
ATOM 2898 C CA . GLU A 1 352 ? 43.261 -8.078 -44.035 1.00 83.00 352 GLU A CA 1
ATOM 2899 C C . GLU A 1 352 ? 44.180 -9.266 -44.379 1.00 83.00 352 GLU A C 1
ATOM 2901 O O . GLU A 1 352 ? 45.320 -9.069 -44.801 1.00 83.00 352 GLU A O 1
ATOM 2906 N N . LEU A 1 353 ? 43.702 -10.508 -44.226 1.00 82.56 353 LEU A N 1
ATOM 2907 C CA . LEU A 1 353 ? 44.456 -11.724 -44.561 1.00 82.56 353 LEU A CA 1
ATOM 2908 C C . LEU A 1 353 ? 44.620 -11.925 -46.070 1.00 82.56 353 LEU A C 1
ATOM 2910 O O . LEU A 1 353 ? 45.704 -12.293 -46.514 1.00 82.56 353 LEU A O 1
ATOM 2914 N N . GLN A 1 354 ? 43.569 -11.681 -46.855 1.00 76.25 354 GLN A N 1
ATOM 2915 C CA . GLN A 1 354 ? 43.629 -11.747 -48.318 1.00 76.25 354 GLN A CA 1
ATOM 2916 C C . GLN A 1 354 ? 44.567 -10.688 -48.901 1.00 76.25 354 GLN A C 1
ATOM 2918 O O . GLN A 1 354 ? 45.106 -10.876 -49.991 1.00 76.25 354 GLN A O 1
ATOM 2923 N N . TRP A 1 355 ? 44.755 -9.575 -48.190 1.00 67.62 355 TRP A N 1
ATOM 2924 C CA . TRP A 1 355 ? 45.489 -8.417 -48.692 1.00 67.62 355 TRP A CA 1
ATOM 2925 C C . TRP A 1 355 ? 46.862 -8.228 -48.066 1.00 67.62 355 TRP A C 1
ATOM 2927 O O . TRP A 1 355 ? 47.523 -7.257 -48.412 1.00 67.62 355 TRP A O 1
ATOM 2937 N N . LYS A 1 356 ? 47.335 -9.155 -47.222 1.00 65.50 356 LYS A N 1
ATOM 2938 C CA . LYS A 1 356 ? 48.771 -9.341 -46.970 1.00 65.50 356 LYS A CA 1
ATOM 2939 C C . LYS A 1 356 ? 49.377 -10.059 -48.188 1.00 65.50 356 LYS A C 1
ATOM 2941 O O . LYS A 1 356 ? 49.271 -11.284 -48.258 1.00 65.50 356 LYS A O 1
ATOM 2946 N N . PRO A 1 357 ? 50.019 -9.373 -49.157 1.00 51.38 357 PRO A N 1
ATOM 2947 C CA . PRO A 1 357 ? 50.709 -10.056 -50.239 1.00 51.38 357 PRO A CA 1
ATOM 2948 C C . PRO A 1 357 ? 51.978 -10.697 -49.672 1.00 51.38 357 PRO A C 1
ATOM 2950 O O . PRO A 1 357 ? 52.487 -10.292 -48.623 1.00 51.38 357 PRO A O 1
ATOM 2953 N N . ALA A 1 358 ? 52.499 -11.684 -50.393 1.00 47.34 358 ALA A N 1
ATOM 2954 C CA . ALA A 1 358 ? 53.715 -12.433 -50.113 1.00 47.34 358 ALA A CA 1
ATOM 2955 C C . ALA A 1 358 ? 54.997 -11.567 -50.075 1.00 47.34 358 ALA A C 1
ATOM 2957 O O . ALA A 1 358 ? 55.941 -11.803 -50.821 1.00 47.34 358 ALA A O 1
ATOM 2958 N N . LEU A 1 359 ? 55.109 -10.644 -49.116 1.00 46.12 359 LEU A N 1
ATOM 2959 C CA . LEU A 1 359 ? 56.370 -10.005 -48.712 1.00 46.12 359 LEU A CA 1
ATOM 2960 C C . LEU A 1 359 ? 57.382 -11.013 -48.124 1.00 46.12 359 LEU A C 1
ATOM 2962 O O . LEU A 1 359 ? 58.478 -10.635 -47.717 1.00 46.12 359 LEU A O 1
ATOM 2966 N N . GLN A 1 360 ? 57.042 -12.306 -48.088 1.00 46.91 360 GLN A N 1
ATOM 2967 C CA . GLN A 1 360 ? 57.986 -13.390 -47.824 1.00 46.91 360 GLN A CA 1
ATOM 2968 C C . GLN A 1 360 ? 58.641 -13.971 -49.090 1.00 46.91 360 GLN A C 1
ATOM 2970 O O . GLN A 1 360 ? 59.643 -14.664 -48.948 1.00 46.91 360 GLN A O 1
ATOM 2975 N N . MET A 1 361 ? 58.156 -13.680 -50.306 1.00 40.53 361 MET A N 1
ATOM 2976 C CA . MET A 1 361 ? 58.726 -14.268 -51.532 1.00 40.53 361 MET A CA 1
ATOM 2977 C C . MET A 1 361 ? 59.864 -13.438 -52.159 1.00 40.53 361 MET A C 1
ATOM 2979 O O . MET A 1 361 ? 60.619 -13.968 -52.965 1.00 40.53 361 MET A O 1
ATOM 2983 N N . GLU A 1 362 ? 60.073 -12.186 -51.731 1.00 43.88 362 GLU A N 1
ATOM 2984 C CA . GLU A 1 362 ? 61.225 -11.356 -52.149 1.00 43.88 362 GLU A CA 1
ATOM 2985 C C . GLU A 1 362 ? 62.354 -11.265 -51.102 1.00 43.88 362 GLU A C 1
ATOM 2987 O O . GLU A 1 362 ? 63.355 -10.591 -51.319 1.00 43.88 362 GLU A O 1
ATOM 2992 N N . ARG A 1 363 ? 62.265 -11.997 -49.982 1.00 44.84 363 ARG A N 1
ATOM 2993 C CA . ARG A 1 363 ? 63.368 -12.136 -49.002 1.00 44.84 363 ARG A CA 1
ATOM 2994 C C . ARG A 1 363 ? 64.146 -13.449 -49.149 1.00 44.84 363 ARG A C 1
ATOM 2996 O O . ARG A 1 363 ? 64.718 -13.947 -48.184 1.00 44.84 363 ARG A O 1
ATOM 3003 N N . SER A 1 364 ? 64.161 -14.035 -50.347 1.00 42.59 364 SER A N 1
ATOM 3004 C CA . SER A 1 364 ? 64.896 -15.277 -50.638 1.00 42.59 364 SER A CA 1
ATOM 3005 C C . SER A 1 364 ? 66.239 -15.071 -51.347 1.00 42.59 364 SER A C 1
ATOM 3007 O O . SER A 1 364 ? 66.868 -16.069 -51.674 1.00 42.59 364 SER A O 1
ATOM 3009 N N . ASN A 1 365 ? 66.688 -13.830 -51.577 1.00 43.03 365 ASN A N 1
ATOM 3010 C CA . ASN A 1 365 ? 67.904 -13.538 -52.353 1.00 43.03 365 ASN A CA 1
ATOM 3011 C C . ASN A 1 365 ? 68.861 -12.529 -51.694 1.00 43.03 365 ASN A C 1
ATOM 3013 O O . ASN A 1 365 ? 69.566 -11.825 -52.394 1.00 43.03 365 ASN A O 1
ATOM 3017 N N . ASP A 1 366 ? 68.931 -12.504 -50.364 1.00 42.28 366 ASP A N 1
ATOM 3018 C CA . ASP A 1 366 ? 70.084 -11.938 -49.650 1.00 42.28 366 ASP A CA 1
ATOM 3019 C C . ASP A 1 366 ? 70.349 -12.781 -48.399 1.00 42.28 366 ASP A C 1
ATOM 3021 O O . ASP A 1 366 ? 70.001 -12.446 -47.266 1.00 42.28 366 ASP A O 1
ATOM 3025 N N . LYS A 1 367 ? 70.936 -13.956 -48.634 1.00 46.88 367 LYS A N 1
ATOM 3026 C CA . LYS A 1 367 ? 71.806 -14.586 -47.647 1.00 46.88 367 LYS A CA 1
ATOM 3027 C C . LYS A 1 367 ? 73.205 -14.062 -47.922 1.00 46.88 367 LYS A C 1
ATOM 3029 O O . LYS A 1 367 ? 73.789 -14.416 -48.937 1.00 46.88 367 LYS A O 1
ATOM 3034 N N . ASP A 1 368 ? 73.675 -13.176 -47.056 1.00 44.50 368 ASP A N 1
ATOM 3035 C CA . ASP A 1 368 ? 74.909 -13.371 -46.288 1.00 44.50 368 ASP A CA 1
ATOM 3036 C C . ASP A 1 368 ? 75.392 -12.022 -45.756 1.00 44.50 368 ASP A C 1
ATOM 3038 O O . ASP A 1 368 ? 76.061 -11.260 -46.446 1.00 44.50 368 ASP A O 1
ATOM 3042 N N . CYS A 1 369 ? 75.043 -11.727 -44.505 1.00 41.34 369 CYS A N 1
ATOM 3043 C CA . CYS A 1 369 ? 76.017 -11.418 -43.459 1.00 41.34 369 CYS A CA 1
ATOM 3044 C C . CYS A 1 369 ? 75.292 -11.036 -42.162 1.00 41.34 369 CYS A C 1
ATOM 3046 O O . CYS A 1 369 ? 74.543 -10.067 -42.101 1.00 41.34 369 CYS A O 1
ATOM 3048 N N . ASP A 1 370 ? 75.647 -11.774 -41.115 1.00 42.16 370 ASP A N 1
ATOM 3049 C CA . ASP A 1 370 ? 75.729 -11.319 -39.733 1.00 42.16 370 ASP A CA 1
ATOM 3050 C C . ASP A 1 370 ? 74.465 -11.139 -38.867 1.00 42.16 370 ASP A C 1
ATOM 3052 O O . ASP A 1 370 ? 73.659 -10.225 -39.015 1.00 42.16 370 ASP A O 1
ATOM 3056 N N . LYS A 1 371 ? 74.501 -11.941 -37.788 1.00 48.84 371 LYS A N 1
ATOM 3057 C CA . LYS A 1 371 ? 73.998 -11.690 -36.424 1.00 48.84 371 LYS A CA 1
ATOM 3058 C C . LYS A 1 371 ? 72.610 -12.234 -36.086 1.00 48.84 371 LYS A C 1
ATOM 3060 O O . LYS A 1 371 ? 71.674 -11.521 -35.739 1.00 48.84 371 LYS A O 1
ATOM 3065 N N . LEU A 1 372 ? 72.577 -13.564 -35.995 1.00 50.38 372 LEU A N 1
ATOM 3066 C CA . LEU A 1 372 ? 72.012 -14.258 -34.832 1.00 50.38 372 LEU A CA 1
ATOM 3067 C C . LEU A 1 372 ? 72.520 -13.567 -33.551 1.00 50.38 372 LEU A C 1
ATOM 3069 O O . LEU A 1 372 ? 73.722 -13.619 -33.320 1.00 50.38 372 LEU A O 1
ATOM 3073 N N . VAL A 1 373 ? 71.649 -12.881 -32.797 1.00 52.56 373 VAL A N 1
ATOM 3074 C CA . VAL A 1 373 ? 71.751 -12.630 -31.331 1.00 52.56 373 VAL A CA 1
ATOM 3075 C C . VAL A 1 373 ? 70.566 -11.800 -30.780 1.00 52.56 373 VAL A C 1
ATOM 3077 O O . VAL A 1 373 ? 70.329 -11.825 -29.582 1.00 52.56 373 VAL A O 1
ATOM 3080 N N . THR A 1 374 ? 69.730 -11.123 -31.578 1.00 52.78 374 THR A N 1
ATOM 3081 C CA . THR A 1 374 ? 68.777 -10.135 -31.003 1.00 52.78 374 THR A CA 1
ATOM 3082 C C . THR A 1 374 ? 67.314 -10.566 -30.801 1.00 52.78 374 THR A C 1
ATOM 3084 O O . THR A 1 374 ? 66.576 -9.822 -30.155 1.00 52.78 374 THR A O 1
ATOM 3087 N N . SER A 1 375 ? 66.851 -11.739 -31.260 1.00 53.44 375 SER A N 1
ATOM 3088 C CA . SER A 1 375 ? 65.442 -12.146 -31.036 1.00 53.44 375 SER A CA 1
ATOM 3089 C C . SER A 1 375 ? 65.206 -12.899 -29.722 1.00 53.44 375 SER A C 1
ATOM 3091 O O . SER A 1 375 ? 64.117 -12.804 -29.158 1.00 53.44 375 SER A O 1
ATOM 3093 N N . GLU A 1 376 ? 66.208 -13.608 -29.194 1.00 52.94 376 GLU A N 1
ATOM 3094 C CA . GLU A 1 376 ? 66.093 -14.297 -27.898 1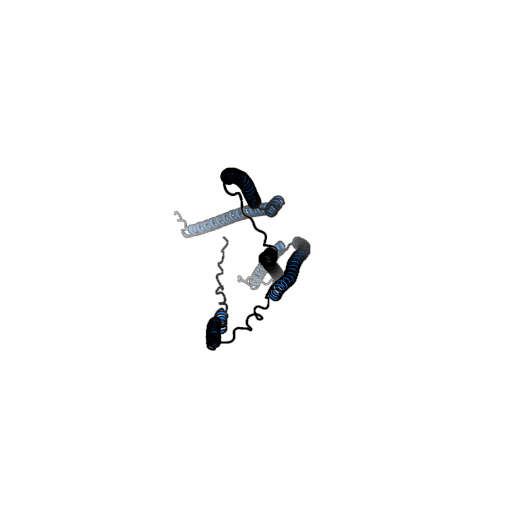.00 52.94 376 GLU A CA 1
ATOM 3095 C C . GLU A 1 376 ? 66.135 -13.313 -26.722 1.00 52.94 376 GLU A C 1
ATOM 3097 O O . GLU A 1 376 ? 65.394 -13.489 -25.757 1.00 52.94 376 GLU A O 1
ATOM 3102 N N . GLU A 1 377 ? 66.897 -12.218 -26.818 1.00 55.00 377 GLU A N 1
ATOM 3103 C CA . GLU A 1 377 ? 66.901 -11.167 -25.789 1.00 55.00 377 GLU A CA 1
ATOM 3104 C C . GLU A 1 377 ? 65.593 -10.362 -25.761 1.00 55.00 377 GLU A C 1
ATOM 3106 O O . GLU A 1 377 ? 65.126 -9.989 -24.685 1.00 55.00 377 GLU A O 1
ATOM 3111 N N . ALA A 1 378 ? 64.963 -10.123 -26.917 1.00 56.50 378 ALA A N 1
ATOM 3112 C CA . ALA A 1 378 ? 63.668 -9.442 -26.989 1.00 56.50 378 ALA A CA 1
ATOM 3113 C C . ALA A 1 378 ? 62.535 -10.311 -26.411 1.00 56.50 378 ALA A C 1
ATOM 3115 O O . ALA A 1 378 ? 61.731 -9.818 -25.618 1.00 56.50 378 ALA A O 1
ATOM 3116 N N . ASN A 1 379 ? 62.528 -11.616 -26.715 1.00 59.31 379 ASN A N 1
ATOM 3117 C CA . ASN A 1 379 ? 61.583 -12.561 -26.111 1.00 59.31 379 ASN A CA 1
ATOM 3118 C C . ASN A 1 379 ? 61.843 -12.774 -24.613 1.00 59.31 379 ASN A C 1
ATOM 3120 O O . ASN A 1 379 ? 60.891 -12.857 -23.840 1.00 59.31 379 ASN A O 1
ATOM 3124 N N . SER A 1 380 ? 63.105 -12.785 -24.174 1.00 65.00 380 SER A N 1
ATOM 3125 C CA . SER A 1 380 ? 63.451 -12.897 -22.749 1.00 65.00 380 SER A CA 1
ATOM 3126 C C . SER A 1 380 ? 63.035 -11.651 -21.959 1.00 65.00 380 SER A C 1
ATOM 3128 O O . SER A 1 380 ? 62.544 -11.767 -20.839 1.00 65.00 380 SER A O 1
ATOM 3130 N N . ARG A 1 381 ? 63.158 -10.452 -22.548 1.00 67.44 381 ARG A N 1
ATOM 3131 C CA . ARG A 1 381 ? 62.692 -9.197 -21.931 1.00 67.44 381 ARG A CA 1
ATOM 3132 C C . ARG A 1 381 ? 61.167 -9.099 -21.888 1.00 67.44 381 ARG A C 1
ATOM 3134 O O . ARG A 1 381 ? 60.638 -8.638 -20.881 1.00 67.44 381 ARG A O 1
ATOM 3141 N N . SER A 1 382 ? 60.468 -9.568 -22.925 1.00 69.31 382 SER A N 1
ATOM 3142 C CA . SER A 1 382 ? 58.999 -9.630 -22.935 1.00 69.31 382 SER A CA 1
ATOM 3143 C C . SER A 1 382 ? 58.472 -10.629 -21.903 1.00 69.31 382 SER A C 1
ATOM 3145 O O . SER A 1 382 ? 57.598 -10.285 -21.115 1.00 69.31 382 SER A O 1
ATOM 3147 N N . SER A 1 383 ? 59.060 -11.828 -21.838 1.00 74.81 383 SER A N 1
ATOM 3148 C CA . SER A 1 383 ? 58.675 -12.857 -20.863 1.00 74.81 383 SER A CA 1
ATOM 3149 C C . SER A 1 383 ? 58.963 -12.422 -19.421 1.00 74.81 383 SER A C 1
ATOM 3151 O O . SER A 1 383 ? 58.162 -12.679 -18.524 1.00 74.81 383 SER A O 1
ATOM 3153 N N . HIS A 1 384 ? 60.057 -11.688 -19.187 1.00 79.31 384 HIS A N 1
ATOM 3154 C CA . HIS A 1 384 ? 60.350 -11.129 -17.868 1.00 79.31 384 HIS A CA 1
ATOM 3155 C C . HIS A 1 384 ? 59.370 -10.012 -17.471 1.00 79.31 384 HIS A C 1
ATOM 3157 O O . HIS A 1 384 ? 58.919 -9.983 -16.329 1.00 79.31 384 HIS A O 1
ATOM 3163 N N . ALA A 1 385 ? 58.998 -9.123 -18.398 1.00 75.12 385 ALA A N 1
ATOM 3164 C CA . ALA A 1 385 ? 58.014 -8.072 -18.133 1.00 75.12 385 ALA A CA 1
ATOM 3165 C C . ALA A 1 385 ? 56.615 -8.644 -17.837 1.00 75.12 385 ALA A C 1
ATOM 3167 O O . ALA A 1 385 ? 55.935 -8.161 -16.934 1.00 75.12 385 ALA A O 1
ATOM 3168 N N . GLU A 1 386 ? 56.214 -9.700 -18.548 1.00 78.88 386 GLU A N 1
ATOM 3169 C CA . GLU A 1 386 ? 54.938 -10.393 -18.344 1.00 78.88 386 GLU A CA 1
ATOM 3170 C C . GLU A 1 386 ? 54.903 -11.129 -16.993 1.00 78.88 386 GLU A C 1
ATOM 3172 O O . GLU A 1 386 ? 53.939 -10.991 -16.241 1.00 78.88 386 GLU A O 1
ATOM 3177 N N . ALA A 1 387 ? 56.001 -11.792 -16.607 1.00 84.38 387 ALA A N 1
ATOM 3178 C CA . ALA A 1 387 ? 56.130 -12.434 -15.297 1.00 84.38 387 ALA A CA 1
ATOM 3179 C C . ALA A 1 387 ? 56.074 -11.429 -14.130 1.00 84.38 387 ALA A C 1
ATOM 3181 O O . ALA A 1 387 ? 55.431 -11.693 -13.113 1.00 84.38 387 ALA A O 1
ATOM 3182 N N . VAL A 1 388 ? 56.706 -10.258 -14.278 1.00 87.50 388 VAL A N 1
ATOM 3183 C CA . VAL A 1 388 ? 56.638 -9.183 -13.272 1.00 87.50 388 VAL A CA 1
ATOM 3184 C C . VAL A 1 388 ? 55.209 -8.643 -13.151 1.00 87.50 388 VAL A C 1
ATOM 3186 O O . VAL A 1 388 ? 54.734 -8.430 -12.034 1.00 87.50 388 VAL A O 1
ATOM 3189 N N . PHE A 1 389 ? 54.493 -8.480 -14.269 1.00 80.12 389 PHE A N 1
ATOM 3190 C CA . PHE A 1 389 ? 53.089 -8.057 -14.262 1.00 80.12 389 PHE A CA 1
ATOM 3191 C C . PHE A 1 389 ? 52.168 -9.089 -13.593 1.00 80.12 389 PHE A C 1
ATOM 3193 O O . PHE A 1 389 ? 51.353 -8.720 -12.742 1.00 80.12 389 PHE A O 1
ATOM 3200 N N . GLU A 1 390 ? 52.325 -10.382 -13.891 1.00 82.25 390 GLU A N 1
ATOM 3201 C CA . GLU A 1 390 ? 51.567 -11.444 -13.217 1.00 82.25 390 GLU A CA 1
ATOM 3202 C C . GLU A 1 390 ? 51.826 -11.478 -11.706 1.00 82.25 390 GLU A C 1
ATOM 3204 O O . GLU A 1 390 ? 50.896 -11.662 -10.917 1.00 82.25 390 GLU A O 1
ATOM 3209 N N . GLU A 1 391 ? 53.071 -11.271 -11.272 1.00 87.56 391 GLU A N 1
ATOM 3210 C CA . GLU A 1 391 ? 53.405 -11.244 -9.848 1.00 87.56 391 GLU A CA 1
ATOM 3211 C C . GLU A 1 391 ? 52.794 -10.021 -9.142 1.00 87.56 391 GLU A C 1
ATOM 3213 O O . GLU A 1 391 ? 52.324 -10.131 -8.006 1.00 87.56 391 GLU A O 1
ATOM 3218 N N . THR A 1 392 ? 52.727 -8.864 -9.814 1.00 84.31 392 THR A N 1
ATOM 3219 C CA . THR A 1 392 ? 52.017 -7.687 -9.284 1.00 84.31 392 THR A CA 1
ATOM 3220 C C . THR A 1 392 ? 50.511 -7.910 -9.182 1.00 84.31 392 THR A C 1
ATOM 3222 O O . THR A 1 392 ? 49.934 -7.575 -8.150 1.00 84.31 392 THR A O 1
ATOM 3225 N N . LEU A 1 393 ? 49.891 -8.567 -10.170 1.00 73.62 393 LEU A N 1
ATOM 3226 C CA . LEU A 1 393 ? 48.472 -8.929 -10.131 1.00 73.62 393 LEU A CA 1
ATOM 3227 C C . LEU A 1 393 ? 48.176 -9.966 -9.047 1.00 73.62 393 LEU A C 1
ATOM 3229 O O . LEU A 1 393 ? 47.152 -9.858 -8.380 1.00 73.62 393 LEU A O 1
ATOM 3233 N N . ARG A 1 394 ? 49.073 -10.933 -8.802 1.00 78.19 394 ARG A N 1
ATOM 3234 C CA . ARG A 1 394 ? 48.943 -11.857 -7.662 1.00 78.19 394 ARG A CA 1
ATOM 3235 C C . ARG A 1 394 ? 49.036 -11.124 -6.329 1.00 78.19 394 ARG A C 1
ATOM 3237 O O . ARG A 1 394 ? 48.197 -11.358 -5.471 1.00 78.19 394 ARG A O 1
ATOM 3244 N N . LYS A 1 395 ? 49.981 -10.194 -6.167 1.00 82.31 395 LYS A N 1
ATOM 3245 C CA . LYS A 1 395 ? 50.106 -9.385 -4.940 1.00 82.31 395 LYS A CA 1
ATOM 3246 C C . LYS A 1 395 ? 48.919 -8.438 -4.739 1.00 82.31 395 LYS A C 1
ATOM 3248 O O . LYS A 1 395 ? 48.521 -8.208 -3.601 1.00 82.31 395 LYS A O 1
ATOM 3253 N N . GLU A 1 396 ? 48.337 -7.887 -5.804 1.00 72.50 396 GLU A N 1
ATOM 3254 C CA . GLU A 1 396 ? 47.098 -7.101 -5.724 1.00 72.50 396 GLU A CA 1
ATOM 3255 C C . GLU A 1 396 ? 45.872 -7.974 -5.442 1.00 72.50 396 GLU A C 1
ATOM 3257 O O . GLU A 1 396 ? 45.053 -7.606 -4.606 1.00 72.50 396 GLU A O 1
ATOM 3262 N N . ALA A 1 397 ? 45.772 -9.155 -6.052 1.00 68.75 397 ALA A N 1
ATOM 3263 C CA . ALA A 1 397 ? 44.720 -10.124 -5.760 1.00 68.75 397 ALA A CA 1
ATOM 3264 C C . ALA A 1 397 ? 44.817 -10.652 -4.321 1.00 68.75 397 ALA A C 1
ATOM 3266 O O . ALA A 1 397 ? 43.796 -10.804 -3.664 1.00 68.75 397 ALA A O 1
ATOM 3267 N N . GLU A 1 398 ? 46.023 -10.866 -3.791 1.00 76.12 398 GLU A N 1
ATOM 3268 C CA . GLU A 1 398 ? 46.260 -11.201 -2.383 1.00 76.12 398 GLU A CA 1
ATOM 3269 C C . GLU A 1 398 ? 45.919 -10.030 -1.452 1.00 76.12 398 GLU A C 1
ATOM 3271 O O . GLU A 1 398 ? 45.329 -10.253 -0.400 1.00 76.12 398 GLU A O 1
ATOM 3276 N N . LYS A 1 399 ? 46.193 -8.780 -1.858 1.00 71.88 399 LYS A N 1
ATOM 3277 C CA . LYS A 1 399 ? 45.745 -7.574 -1.136 1.00 71.88 399 LYS A CA 1
ATOM 3278 C C . LYS A 1 399 ? 44.228 -7.380 -1.168 1.00 71.88 399 LYS A C 1
ATOM 3280 O O . LYS A 1 399 ? 43.678 -6.848 -0.215 1.00 71.88 399 LYS A O 1
ATOM 3285 N N . LEU A 1 400 ? 43.546 -7.797 -2.232 1.00 65.56 400 LEU A N 1
ATOM 3286 C CA . LEU A 1 400 ? 42.079 -7.791 -2.319 1.00 65.56 400 LEU A CA 1
ATOM 3287 C C . LEU A 1 400 ? 41.454 -9.017 -1.632 1.00 65.56 400 LEU A C 1
ATOM 3289 O O . LEU A 1 400 ? 40.310 -8.958 -1.192 1.00 65.56 400 LEU A O 1
ATOM 3293 N N . ASN A 1 401 ? 42.228 -10.095 -1.475 1.00 58.47 401 ASN A N 1
ATOM 3294 C CA . ASN A 1 401 ? 41.946 -11.231 -0.597 1.00 58.47 401 ASN A CA 1
ATOM 3295 C C . ASN A 1 401 ? 42.392 -10.985 0.858 1.00 58.47 401 ASN A C 1
ATOM 3297 O O . ASN A 1 401 ? 42.382 -11.922 1.657 1.00 58.47 401 ASN A O 1
ATOM 3301 N N . ILE A 1 402 ? 42.712 -9.740 1.226 1.00 50.31 402 ILE A N 1
ATOM 3302 C CA . ILE A 1 402 ? 42.564 -9.234 2.593 1.00 50.31 402 ILE A CA 1
ATOM 3303 C C . ILE A 1 402 ? 41.072 -8.942 2.804 1.00 50.31 402 ILE A C 1
ATOM 3305 O O . ILE A 1 402 ? 40.509 -8.051 2.184 1.00 50.31 402 ILE A O 1
ATOM 3309 N N . SER A 1 403 ? 40.348 -9.615 3.678 1.00 54.75 403 SER A N 1
ATOM 3310 C CA . SER A 1 403 ? 40.231 -11.053 3.801 1.00 54.75 403 SER A CA 1
ATOM 3311 C C . SER A 1 403 ? 38.743 -11.342 3.896 1.00 54.75 403 SER A C 1
ATOM 3313 O O . SER A 1 403 ? 37.999 -10.636 4.578 1.00 54.75 403 SER A O 1
ATOM 3315 N N . VAL A 1 404 ? 38.272 -12.374 3.195 1.00 58.72 404 VAL A N 1
ATOM 3316 C CA . VAL A 1 404 ? 36.892 -12.859 3.374 1.00 58.72 404 VAL A CA 1
ATOM 3317 C C . VAL A 1 404 ? 36.643 -13.183 4.855 1.00 58.72 404 VAL A C 1
ATOM 3319 O O . VAL A 1 404 ? 35.520 -13.047 5.331 1.00 58.72 404 VAL A O 1
ATOM 3322 N N . ASP A 1 405 ? 37.702 -13.502 5.602 1.00 62.16 405 ASP A N 1
ATOM 3323 C CA . ASP A 1 405 ? 37.681 -13.693 7.048 1.00 62.16 405 ASP A CA 1
ATOM 3324 C C . ASP A 1 405 ? 37.612 -12.385 7.861 1.00 62.16 405 ASP A C 1
ATOM 3326 O O . ASP A 1 405 ? 36.915 -12.370 8.871 1.00 62.16 405 ASP A O 1
ATOM 3330 N N . GLU A 1 406 ? 38.214 -11.266 7.438 1.00 65.38 406 GLU A N 1
ATOM 3331 C CA . GLU A 1 406 ? 38.004 -9.937 8.049 1.00 65.38 406 GLU A CA 1
ATOM 3332 C C . GLU A 1 406 ? 36.645 -9.351 7.673 1.00 65.38 406 GLU A C 1
ATOM 3334 O O . GLU A 1 406 ? 35.990 -8.776 8.536 1.00 65.38 406 GLU A O 1
ATOM 3339 N N . LEU A 1 407 ? 36.156 -9.561 6.447 1.00 60.22 407 LEU A N 1
ATOM 3340 C CA . LEU A 1 407 ? 34.789 -9.200 6.061 1.00 60.22 407 LEU A CA 1
ATOM 3341 C C . LEU A 1 407 ? 33.758 -10.046 6.815 1.00 60.22 407 LEU A C 1
ATOM 3343 O O . LEU A 1 407 ? 32.746 -9.507 7.258 1.00 60.22 407 LEU A O 1
ATOM 3347 N N . LYS A 1 408 ? 34.030 -11.337 7.056 1.00 61.94 408 LYS A N 1
ATOM 3348 C CA . LYS A 1 408 ? 33.234 -12.163 7.974 1.00 61.94 408 LYS A CA 1
ATOM 3349 C C . LYS A 1 408 ? 33.351 -11.694 9.419 1.00 61.94 408 LYS A C 1
ATOM 3351 O O . LYS A 1 408 ? 32.334 -11.708 10.093 1.00 61.94 408 LYS A O 1
ATOM 3356 N N . LYS A 1 409 ? 34.520 -11.235 9.885 1.00 67.88 409 LYS A N 1
ATOM 3357 C CA . LYS A 1 409 ? 34.703 -10.665 11.235 1.00 67.88 409 LYS A CA 1
ATOM 3358 C C . LYS A 1 409 ? 33.948 -9.348 11.422 1.00 67.88 409 LYS A C 1
ATOM 3360 O O . LYS A 1 409 ? 33.383 -9.120 12.487 1.00 67.88 409 LYS A O 1
ATOM 3365 N N . VAL A 1 410 ? 33.906 -8.503 10.392 1.00 64.31 410 VAL A N 1
ATOM 3366 C CA . VAL A 1 410 ? 33.132 -7.252 10.368 1.00 64.31 410 VAL A CA 1
ATOM 3367 C C . VAL A 1 410 ? 31.632 -7.551 10.264 1.00 64.31 410 VAL A C 1
ATOM 3369 O O . VAL A 1 410 ? 30.843 -6.945 10.984 1.00 64.31 410 VAL A O 1
ATOM 3372 N N . ALA A 1 411 ? 31.232 -8.544 9.465 1.00 56.88 411 ALA A N 1
ATOM 3373 C CA . ALA A 1 411 ? 29.840 -8.982 9.360 1.00 56.88 411 ALA A CA 1
ATOM 3374 C C . ALA A 1 411 ? 29.337 -9.705 10.626 1.00 56.88 411 ALA A C 1
ATOM 3376 O O . ALA A 1 411 ? 28.188 -9.518 11.010 1.00 56.88 411 ALA A O 1
ATOM 3377 N N . SER A 1 412 ? 30.185 -10.473 11.321 1.00 64.12 412 SER A N 1
ATOM 3378 C CA . SER A 1 412 ? 29.858 -11.103 12.610 1.00 64.12 412 SER A CA 1
ATOM 3379 C C . SER A 1 412 ? 29.966 -10.137 13.793 1.00 64.12 412 SER A C 1
ATOM 3381 O O . SER A 1 412 ? 29.394 -10.391 14.844 1.00 64.12 412 SER A O 1
ATOM 3383 N N . GLY A 1 413 ? 30.693 -9.024 13.640 1.00 52.78 413 GLY A N 1
ATOM 3384 C CA . GLY A 1 413 ? 30.697 -7.900 14.583 1.00 52.78 413 GLY A CA 1
ATOM 3385 C C . GLY A 1 413 ? 29.463 -6.997 14.458 1.00 52.78 413 GLY A C 1
ATOM 3386 O O . GLY A 1 413 ? 29.178 -6.224 15.368 1.00 52.78 413 GLY A O 1
ATOM 3387 N N . MET A 1 414 ? 28.698 -7.136 13.369 1.00 46.97 414 MET A N 1
ATOM 3388 C CA . MET A 1 414 ? 27.336 -6.620 13.208 1.00 46.97 414 MET A CA 1
ATOM 3389 C C . MET A 1 414 ? 26.298 -7.643 13.705 1.00 46.97 414 MET A C 1
ATOM 3391 O O . MET A 1 414 ? 25.249 -7.844 13.094 1.00 46.97 414 MET A O 1
ATOM 3395 N N . GLU A 1 415 ? 26.550 -8.293 14.843 1.00 47.34 415 GLU A N 1
ATOM 3396 C CA . GLU A 1 415 ? 25.429 -8.804 15.624 1.00 47.34 415 GLU A CA 1
ATOM 3397 C C . GLU A 1 415 ? 24.622 -7.603 16.106 1.00 47.34 415 GLU A C 1
ATOM 3399 O O . GLU A 1 415 ? 25.119 -6.735 16.823 1.00 47.34 415 GLU A O 1
ATOM 3404 N N . PHE A 1 416 ? 23.372 -7.553 15.650 1.00 50.09 416 PHE A N 1
ATOM 3405 C CA . PHE A 1 416 ? 22.319 -6.676 16.123 1.00 50.09 416 PHE A CA 1
ATOM 3406 C C . PHE A 1 416 ? 22.466 -6.417 17.624 1.00 50.09 416 PHE A C 1
ATOM 3408 O O . PHE A 1 416 ? 22.044 -7.223 18.458 1.00 50.09 416 PHE A O 1
ATOM 3415 N N . SER A 1 417 ? 22.987 -5.240 17.971 1.00 45.72 417 SER A N 1
ATOM 3416 C CA . SER A 1 417 ? 22.659 -4.615 19.236 1.00 45.72 417 SER A CA 1
ATOM 3417 C C . SER A 1 417 ? 21.137 -4.514 19.260 1.00 45.72 417 SER A C 1
ATOM 3419 O O . SER A 1 417 ? 20.546 -3.639 18.621 1.00 45.72 417 SER A O 1
ATOM 3421 N N . LYS A 1 418 ? 20.498 -5.471 19.940 1.00 50.16 418 LYS A N 1
ATOM 3422 C CA . LYS A 1 418 ? 19.122 -5.366 20.411 1.00 50.16 418 LYS A CA 1
ATOM 3423 C C . LYS A 1 418 ? 18.935 -3.939 20.902 1.00 50.16 418 LYS A C 1
ATOM 3425 O O . LYS A 1 418 ? 19.643 -3.492 21.804 1.00 50.16 418 LYS A O 1
ATOM 3430 N N . ALA A 1 419 ? 18.015 -3.236 20.257 1.00 47.66 419 ALA A N 1
ATOM 3431 C CA . ALA A 1 419 ? 17.619 -1.895 20.629 1.00 47.66 419 ALA A CA 1
ATOM 3432 C C . ALA A 1 419 ? 17.379 -1.821 22.149 1.00 47.66 419 ALA A C 1
ATOM 3434 O O . ALA A 1 419 ? 16.580 -2.608 22.667 1.00 47.66 419 ALA A O 1
ATOM 3435 N N . PRO A 1 420 ? 17.989 -0.870 22.877 1.00 48.69 420 PRO A N 1
ATOM 3436 C CA . PRO A 1 420 ? 17.549 -0.534 24.215 1.00 48.69 420 PRO A CA 1
ATOM 3437 C C . PRO A 1 420 ? 16.348 0.407 24.071 1.00 48.69 420 PRO A C 1
ATOM 3439 O O . PRO A 1 420 ? 16.435 1.602 24.317 1.00 48.69 420 PRO A O 1
ATOM 3442 N N . PHE A 1 421 ? 15.216 -0.127 23.616 1.00 46.38 421 PHE A N 1
ATOM 3443 C CA . PHE A 1 421 ? 13.922 0.545 23.726 1.00 46.38 421 PHE A CA 1
ATOM 3444 C C . PHE A 1 421 ? 12.953 -0.370 24.467 1.00 46.38 421 PHE A C 1
ATOM 3446 O O . PHE A 1 421 ? 11.945 -0.836 23.946 1.00 46.38 421 PHE A O 1
ATOM 3453 N N . THR A 1 422 ? 13.270 -0.622 25.733 1.00 55.09 422 THR A N 1
ATOM 3454 C CA . THR A 1 422 ? 12.270 -1.006 26.724 1.00 55.09 422 THR A CA 1
ATOM 3455 C C . THR A 1 422 ? 12.091 0.152 27.692 1.00 55.09 422 THR A C 1
ATOM 3457 O O . THR A 1 422 ? 13.008 0.482 28.438 1.00 55.09 422 THR A O 1
ATOM 3460 N N . GLY A 1 423 ? 10.887 0.722 27.695 1.00 52.56 423 GLY A N 1
ATOM 3461 C CA . GLY A 1 423 ? 10.332 1.388 28.869 1.00 52.56 423 GLY A CA 1
ATOM 3462 C C . GLY A 1 423 ? 10.564 2.891 28.975 1.00 52.56 423 GLY A C 1
ATOM 3463 O O . GLY A 1 423 ? 11.289 3.337 29.849 1.00 52.56 423 GLY A O 1
ATOM 3464 N N . ASN A 1 424 ? 9.826 3.679 28.194 1.00 42.94 424 ASN A N 1
ATOM 3465 C CA . ASN A 1 424 ? 9.311 4.949 28.709 1.00 42.94 424 ASN A CA 1
ATOM 3466 C C . ASN A 1 424 ? 7.842 5.094 28.307 1.00 42.94 424 ASN A C 1
ATOM 3468 O O . ASN A 1 424 ? 7.482 5.707 27.305 1.00 42.94 424 ASN A O 1
ATOM 3472 N N . GLN A 1 425 ? 6.982 4.472 29.118 1.00 46.66 425 GLN A N 1
ATOM 3473 C CA . GLN A 1 425 ? 5.571 4.821 29.202 1.00 46.66 425 GLN A CA 1
ATOM 3474 C C . GLN A 1 425 ? 5.469 6.232 29.794 1.00 46.66 425 GLN A C 1
ATOM 3476 O O . GLN A 1 425 ? 5.357 6.408 31.008 1.00 46.66 425 GLN A O 1
ATOM 3481 N N . HIS A 1 426 ? 5.497 7.255 28.942 1.00 43.09 426 HIS A N 1
ATOM 3482 C CA . HIS A 1 426 ? 4.967 8.550 29.338 1.00 43.09 426 HIS A CA 1
ATOM 3483 C C . HIS A 1 426 ? 3.449 8.427 29.435 1.00 43.09 426 HIS A C 1
ATOM 3485 O O . HIS A 1 426 ? 2.733 8.406 28.437 1.00 43.09 426 HIS A O 1
ATOM 3491 N N . LYS A 1 427 ? 2.981 8.331 30.682 1.00 53.75 427 LYS A N 1
ATOM 3492 C CA . LYS A 1 427 ? 1.610 8.635 31.081 1.00 53.75 427 LYS A CA 1
ATOM 3493 C C . LYS A 1 427 ? 1.261 10.022 30.545 1.00 53.75 427 LYS A C 1
ATOM 3495 O O . LYS A 1 427 ? 1.638 11.033 31.130 1.00 53.75 427 LYS A O 1
ATOM 3500 N N . THR A 1 428 ? 0.540 10.067 29.436 1.00 47.53 428 THR A N 1
ATOM 3501 C CA . THR A 1 428 ? -0.245 11.237 29.065 1.00 47.53 428 THR A CA 1
ATOM 3502 C C . THR A 1 428 ? -1.468 11.225 29.972 1.00 47.53 428 THR A C 1
ATOM 3504 O O . THR A 1 428 ? -2.441 10.513 29.740 1.00 47.53 428 THR A O 1
ATOM 3507 N N . GLN A 1 429 ? -1.367 11.965 31.076 1.00 54.31 429 GLN A N 1
ATOM 3508 C CA . GLN A 1 429 ? -2.541 12.474 31.768 1.00 54.31 429 GLN A CA 1
ATOM 3509 C C . GLN A 1 429 ? -3.225 13.443 30.803 1.00 54.31 429 GLN A C 1
ATOM 3511 O O . GLN A 1 429 ? -2.749 14.556 30.587 1.00 54.31 429 GLN A O 1
ATOM 3516 N N . LEU A 1 430 ? -4.294 12.968 30.173 1.00 48.69 430 LEU A N 1
ATOM 3517 C CA . LEU A 1 430 ? -5.308 13.827 29.585 1.00 48.69 430 LEU A CA 1
ATOM 3518 C C . LEU A 1 430 ? -6.029 14.524 30.744 1.00 48.69 430 LEU A C 1
ATOM 3520 O O . LEU A 1 430 ? -6.623 13.855 31.590 1.00 48.69 430 LEU A O 1
ATOM 3524 N N . TRP A 1 431 ? -5.874 15.845 30.786 1.00 51.12 431 TRP A N 1
ATOM 3525 C CA . TRP A 1 431 ? -6.777 16.776 31.455 1.00 51.12 431 TRP A CA 1
ATOM 3526 C C . TRP A 1 431 ? -7.892 17.165 30.492 1.00 51.12 431 TRP A C 1
ATOM 3528 O O . TRP A 1 431 ? -7.583 17.293 29.281 1.00 51.12 431 TRP A O 1
#

Sequence (431 aa):
MRMMPNVRTKNIYEAIMHRQKMAEAKKQCEQIENKRFFQDSDVRARQEKRWTSETSFNNSMMAYLLPDKETVLSNLEARKSKLRSLLRKEADFYENEQFSTKGSLVISLHNGITEKLDSINGQSENAMSDGEASDAVESKAVVYDSHRSDERQRDVALQRKLDELKQFERETEELERIEKEVLEDQKLLQRLATERLETDETRRQRRFEKVLLRQHTAALIRRSRQVQTEITTDLAWIDRLLAFEGEEEGKADGEGPRSRINVVKEMLEEDLRHEARRERDMDDMLASEAAELAKRREQKWKCQEEARERLLNDVLSICQDRVDSRLQALKQMKLARAERHEALKREINAAELQWKPALQMERSNDKDCDKLVTSEEANSRSSHAEAVFEETLRKEAEKLNISVDELKKVASGMEFSKAPFTGNQHKTQLW

Foldseek 3Di:
DDDDPDPVVVVVVVVVVVVVVVVVVVVVVVVVVVVVVVVVVVVVVVVVCVCPDPVVVVVVVCVVPPDDVVVVVVVVVVVVVVVVVVVVVVVVVVVVVVCVVVVVVVVVVVVVVVVVVVVVVPPPDDDDDDDDDPPPPVVVVVVVVVVVVVVVVLVVVLVVLVVVVVVLVVVVVVLVVVLVVLVVLVVVLVVVVVVVVVVVVVVVVVVVVVVVVVVVLVVVLVVLVVVLVVLVVVLVVLVVVLVVVDPPPPDDPDCDPNVVSVVVNVVSVVVSVVSVVVNVVSCVVCVPVVVVVVVVVVVVVVVVVVVVVVVVVVVSVVSNVVSVVVNVVSVVVVVVSVVVSVVSVVVSVVSVVVPPPPPVVVPPPDDDDDDDDPPVVVVVVVVVVVVVVVVVVVVVVVVVPPDVVVVVVVVVVPPDPPDPPDDDPPPPPDD

Radius of gyration: 52.65 Å; chains: 1; bounding box: 116×57×163 Å

InterPro domains:
  IPR043596 CFAP53/TCHP [PTHR31183] (148-415)

Secondary structure (DSSP, 8-state):
--PPPPHHHHHHHHHHHHHHHHHHHHHHHHHHHHHHHHHHHHHHHHHHHHHTSHHHHHHHHHHHHS--HHHHHHHHHHHHHHHHHHHHHHHHHHHHHHHHHHHHHHHHHHHHHHHHHHHHHSSSS---------TTTHHHHHHHHHHHHHHHHHHHHHHHHHHHHHHHHHHHHHHHHHHHHHHHHHHHHHHHHHHHHHHHHHHHHHHHHHHHHHHHHHHHHHHHHHHHHHHHHHHHHHHHHHHHS-S---S--S--HHHHHHHHHHHHHHHHHHHHHHHHHHHHTT-HHHHHHHHHHHHHHHHHHHHHHHHHHHHHHHHHHHHHHHHHHHHHHHHHHHHHHHHHHHHHHHHHHHT---TTSSSSS------TTHHHHHHHHHHHHHHHHHHHHHHHHHHHTS-HHHHHHHHHH------------------

Organism: Echinococcus multilocularis (NCBI:txid6211)

pLDDT: mean 77.72, std 17.95, range [32.38, 98.0]